Protein AF-A0A0S8JTA1-F1 (afdb_monomer)

Radius of gyration: 25.05 Å; Cα contacts (8 Å, |Δi|>4): 976; chains: 1; bounding box: 75×54×69 Å

Foldseek 3Di:
DFLEAAAEEAEAEDPFQFDAWPDDDDPDCPPPDLVVLLVVLLAATHTDGDQDKDWFAAQNDIFIDSDPLRSVLSVLQVLLVLLVVLCVLQFCLCCPVVVFLGAFQLYAYEYALVSLLSNVVVCVVPVHDSSVSVLCCCLQNNHPYAFEFHLLFLLVLDPDLLVLLLRLLLRCVLCVLSLVSNQVNCCVRRVQQASEHHYERRLLFDALSSVLSNVVSQVVVCVVVVRDHYAYEYEAALLQFPDDPSLPLQWAFEWEANDPVSPDIHTYHHADLVLQVCLLPVVDALVVLQVVSVVSRDPVCVVVQARTYHYHYYHSCSSRLHNCSSVSVSSNSSVCSVVPHRRHHPRVVVSCVVVVVGDHDPCPPPYTDGDHQFGSDAPDSNAGHCCVQQQAPHPPDPDGHGDQADWFWDQDPVGTDTDGGTSVVSNVVSVVLVVVLCQQQPDCPDPHDHLLVLLLVQQPDPDPVLSNQLLSQLLSLSSCSNSVVSVVVSVDDSVCSRLLNSNCCRSHPPPPPDHDDSVSSSSNSVSSVSNVVSVSVSHPDDPGPPDPSPPDPPDPPDDDDDDDDDDDDDDDDDDDDDDD

Nearest PDB structures (foldseek):
  4cmr-assembly1_A  TM=8.979E-01  e=5.336E-30  Pyrococcus sp. ST04
  3n98-assembly1_A  TM=4.543E-01  e=8.554E-09  Thermococcus kodakarensis
  5wu7-assembly1_A  TM=4.481E-01  e=3.306E-08  Pyrococcus horikoshii OT3
  5v56-assembly1_B  TM=1.024E-01  e=4.282E+00  Homo sapiens

pLDDT: mean 87.02, std 17.74, range [20.69, 98.69]

Solvent-accessible surface area (backbone atoms only — not comparable to full-atom values): 31904 Å² total; per-residue (Å²): 127,58,40,48,26,45,25,30,36,28,47,35,76,60,84,65,43,65,75,48,67,63,75,80,79,76,96,64,65,92,89,54,63,43,68,64,49,33,56,57,65,32,41,48,87,51,61,41,62,53,81,48,75,43,74,48,39,45,57,90,45,78,46,68,18,58,17,67,44,51,26,49,51,60,45,46,50,57,50,50,53,48,54,53,50,42,49,69,70,37,47,64,49,40,34,74,74,68,68,38,82,49,76,66,25,40,23,23,39,30,61,27,57,62,40,52,48,51,35,49,58,44,18,67,77,68,74,53,64,52,50,62,52,53,48,47,37,29,38,68,28,54,28,35,66,27,41,43,43,49,47,47,37,46,52,62,74,54,86,54,64,67,62,49,49,50,43,44,50,41,20,49,61,70,44,42,68,56,49,55,44,23,48,52,40,42,31,70,58,67,68,47,76,67,42,51,43,31,35,43,41,36,63,32,30,34,26,71,68,49,54,51,48,51,50,53,52,49,53,50,50,33,59,77,69,68,54,59,66,73,42,54,31,39,46,40,34,50,82,40,40,68,68,82,59,60,68,61,58,36,32,48,57,31,27,36,62,77,44,99,81,56,84,44,66,35,35,43,50,35,21,44,58,71,61,26,51,44,53,64,73,64,61,65,54,46,66,60,50,50,54,57,59,57,68,66,60,53,71,68,43,50,75,69,54,25,49,29,42,45,31,38,52,44,53,50,64,48,37,49,74,38,36,59,39,42,58,31,52,47,52,35,58,47,50,42,44,75,73,44,29,56,50,26,12,65,35,56,57,52,44,30,46,76,68,64,75,33,39,71,54,96,68,52,68,32,81,56,55,70,48,66,45,18,30,63,77,33,80,41,84,93,54,57,12,44,12,68,70,48,17,25,63,32,62,77,46,92,67,82,42,65,27,57,84,57,62,46,78,44,83,50,98,92,42,78,42,81,40,82,42,60,29,52,61,36,43,53,46,53,51,50,53,50,53,53,38,51,54,45,35,48,41,64,85,55,94,66,91,8,29,42,21,57,43,32,68,73,24,97,61,89,52,62,70,58,30,53,52,17,41,52,45,32,54,49,51,47,48,48,22,58,41,35,70,64,45,47,77,69,78,47,55,73,65,68,41,28,43,88,47,42,45,48,63,24,41,41,58,94,49,84,92,70,83,73,53,58,65,53,45,42,52,43,51,51,32,46,50,59,46,50,53,46,58,46,65,60,14,70,76,53,101,73,71,68,72,84,66,72,80,72,78,70,76,80,93,67,92,73,92,77,79,93,79,87,80,85,84,83,82,88,80,84,82,76,86,78,87,128

Secondary structure (DSSP, 8-state):
---EEEEEEEEE-----EEEE-PPPPS-STTS-HHHHHHHHTSPPPEEE----EEEEETTEEEEESSHHHHHHHHHHHHHHHHHHHHHHHHHHHHHTT--SSPPPSSEEEE-HHHHHHHHHHHHHHT--HHHHHHHHHHTTSSEEEEE-GGG--GGG---HHHHHHHHHHHHHHHHHHHHHHHHHHHHHH----EEEEEE-GGG-B-HHHHHHHHHHHHHHHHHTT-SSEEEEEEEEGGGBS---HHHHHHS-EEEESSTTS-SEEEEEEE-HHHHHHHHHH---HHHHHHHHHTT--HHHHHTT--EEEEEEEEGGGGGSSTTHHHHHHHHHHHHHHTT---B-HHHHHHHHHTTSS---TTPSEE--B-SSB-TT-S-TTS-SSHHHHTBS-SSSSS--B--S--EEEEETTEEEEE---THHHHHHHHHHHHHHHHHH--SSSSSS-HHHHHHHTS--S-HHHHHHHHHHHHHHHHHHHTHHHHHTTT--TTTTSHHHHHHHHHTTT-TT----HHHHHHHHHHHHHHHHHHHHTSS--TT----PPPPPPPP------------------------

Sequence (580 aa):
MNLLHPIYHAHGYHIGSRTDIERILPADLANEDCDLLIDDLSEPPRFIERLAPVTTQIGKETVRGRNSTELMVKSLRVIEQLVARITLSIHQIVQSKLGERGMVPFMSLDLDADTLHRIIEMDYELGENIYGKILDLLRSGVVAPCLTTPFQIILPLFEREEDLRLLVRIGLNFYWPIVARYHRFVSKVHNEQAFVVSFWLPEAGYSTRALEIVHEEFIRKCKEEKVSQPHLVILLDQQQSVERNGDSLMKSWNVVPLDSRGNRTVSVVFRDRTFSDWVTYSNPSVKKLLDRTIAKADSDLNAQKIDYCWAHFQDLHALCFNPKTAPNFEQEIVKLTELGYLPVSPDVFVRRKLLGRYGCGTDEPQTVQLKERTACRDWHLNNISLGRWEGLLDSNGQTKIVDENHPYFRQTRNGRREEPGPQCWKIAFNRMIRNCFETVRGEYDRPGPGMLRVLADLVPTSNKRIKHQNVERFLIAYAYVYWREHFLNFDMSESDLNLHVLAPETLLHGLRGAELTDEQIVVAAVAAQAYHLPVRRHGLSGPGQRHSRPPLAGPPRDGAAIGEFLPRGTDRVQIGLRAL

Mean predicted aligned error: 7.82 Å

Structure (mmCIF, N/CA/C/O backbone):
data_AF-A0A0S8JTA1-F1
#
_entry.id   AF-A0A0S8JTA1-F1
#
loop_
_atom_site.group_PDB
_atom_site.id
_atom_site.type_symbol
_atom_site.label_atom_id
_atom_site.label_alt_id
_atom_site.label_comp_id
_atom_site.label_asym_id
_atom_site.label_entity_id
_atom_site.label_seq_id
_atom_site.pdbx_PDB_ins_code
_atom_site.Cartn_x
_atom_site.Cartn_y
_atom_site.Cartn_z
_atom_site.occupancy
_atom_site.B_iso_or_equiv
_atom_site.auth_seq_id
_atom_site.auth_comp_id
_atom_site.auth_asym_id
_atom_site.auth_atom_id
_atom_site.pdbx_PDB_model_num
ATOM 1 N N . MET A 1 1 ? -21.644 -6.970 25.373 1.00 64.38 1 MET A N 1
ATOM 2 C CA . MET A 1 1 ? -20.407 -6.769 24.591 1.00 64.38 1 MET A CA 1
ATOM 3 C C . MET A 1 1 ? -20.517 -5.393 23.959 1.00 64.38 1 MET A C 1
ATOM 5 O O . MET A 1 1 ? -21.631 -5.044 23.585 1.00 64.38 1 MET A O 1
ATOM 9 N N . ASN A 1 2 ? -19.451 -4.589 23.949 1.00 86.69 2 ASN A N 1
ATOM 10 C CA . ASN A 1 2 ? -19.501 -3.285 23.280 1.00 86.69 2 ASN A CA 1
ATOM 11 C C . ASN A 1 2 ? -19.527 -3.517 21.767 1.00 86.69 2 ASN A C 1
ATOM 13 O O . ASN A 1 2 ? -18.775 -4.362 21.290 1.00 86.69 2 ASN A O 1
ATOM 17 N N . LEU A 1 3 ? -20.376 -2.784 21.047 1.00 95.38 3 LEU A N 1
ATOM 18 C CA . LEU A 1 3 ? -20.526 -2.911 19.590 1.00 95.38 3 LEU A CA 1
ATOM 19 C C . LEU A 1 3 ? -19.722 -1.846 18.820 1.00 95.38 3 LEU A C 1
ATOM 21 O O . LEU A 1 3 ? -19.727 -1.815 17.595 1.00 95.38 3 LEU A O 1
ATOM 25 N N . LEU A 1 4 ? -18.998 -0.981 19.544 1.00 97.44 4 LEU A N 1
ATOM 26 C CA . LEU A 1 4 ? -17.961 -0.130 18.968 1.00 97.44 4 LEU A CA 1
ATOM 27 C C . LEU A 1 4 ? -16.685 -0.947 18.742 1.00 97.44 4 LEU A C 1
ATOM 29 O O . LEU A 1 4 ? -16.088 -1.461 19.694 1.00 97.44 4 LEU A O 1
ATOM 33 N N . HIS A 1 5 ? -16.211 -0.940 17.503 1.00 97.75 5 HIS A N 1
ATOM 34 C CA . HIS A 1 5 ? -14.934 -1.499 17.086 1.00 97.75 5 HIS A CA 1
ATOM 35 C C . HIS A 1 5 ? -13.945 -0.383 16.730 1.00 97.75 5 HIS A C 1
ATOM 37 O O . HIS A 1 5 ? -14.069 0.246 15.675 1.00 97.75 5 HIS A O 1
ATOM 43 N N . PRO A 1 6 ? -12.936 -0.118 17.578 1.00 97.75 6 PRO A N 1
ATOM 44 C CA . PRO A 1 6 ? -11.806 0.715 17.192 1.00 97.75 6 PRO A CA 1
ATOM 45 C C . PRO A 1 6 ? -11.080 0.091 15.994 1.00 97.75 6 PRO A C 1
ATOM 47 O O . PRO A 1 6 ? -10.668 -1.068 16.054 1.00 97.75 6 PRO A O 1
ATOM 50 N N . ILE A 1 7 ? -10.931 0.842 14.904 1.00 98.19 7 ILE A N 1
ATOM 51 C CA . ILE A 1 7 ? -10.257 0.358 13.694 1.00 98.19 7 ILE A CA 1
ATOM 52 C C . ILE A 1 7 ? -8.884 0.994 13.591 1.00 98.19 7 ILE A C 1
ATOM 54 O O . ILE A 1 7 ? -8.766 2.217 13.596 1.00 98.19 7 ILE A O 1
ATOM 58 N N . TYR A 1 8 ? -7.852 0.170 13.439 1.00 97.75 8 TYR A N 1
ATOM 59 C CA . TYR A 1 8 ? -6.479 0.647 13.328 1.00 97.75 8 TYR A CA 1
ATOM 60 C C . TYR A 1 8 ? -5.850 0.258 11.991 1.00 97.75 8 TYR A C 1
ATOM 62 O O . TYR A 1 8 ? -5.964 -0.874 11.509 1.00 97.75 8 TYR A O 1
ATOM 70 N N . HIS A 1 9 ? -5.130 1.209 11.408 1.00 97.94 9 HIS A N 1
ATOM 71 C CA . HIS A 1 9 ? -4.273 0.985 10.253 1.00 97.94 9 HIS A CA 1
ATOM 72 C C . HIS A 1 9 ? -2.948 1.716 10.449 1.00 97.94 9 HIS A C 1
ATOM 74 O O . HIS A 1 9 ? -2.924 2.870 10.888 1.00 97.94 9 HIS A O 1
ATOM 80 N N . ALA A 1 10 ? -1.852 1.046 10.113 1.00 96.38 10 ALA A N 1
ATOM 81 C CA . ALA A 1 10 ? -0.547 1.670 10.027 1.00 96.38 10 ALA A CA 1
ATOM 82 C C . ALA A 1 10 ? -0.014 1.591 8.599 1.00 96.38 10 ALA A C 1
ATOM 84 O O . ALA A 1 10 ? 0.052 0.509 8.022 1.00 96.38 10 ALA A O 1
ATOM 85 N N . HIS A 1 11 ? 0.419 2.737 8.090 1.00 94.94 11 HIS A N 1
ATOM 86 C CA . HIS A 1 11 ? 1.077 2.862 6.803 1.00 94.94 11 HIS A CA 1
ATOM 87 C C . HIS A 1 11 ? 2.591 2.918 6.994 1.00 94.94 11 HIS A C 1
ATOM 89 O O . HIS A 1 11 ? 3.117 3.863 7.591 1.00 94.94 11 HIS A O 1
ATOM 95 N N . GLY A 1 12 ? 3.313 1.892 6.558 1.00 89.94 12 GLY A N 1
ATOM 96 C CA . GLY A 1 12 ? 4.767 1.863 6.632 1.00 89.94 12 GLY A CA 1
ATOM 97 C C . GLY A 1 12 ? 5.391 2.138 5.271 1.00 89.94 12 GLY A C 1
ATOM 98 O O . GLY A 1 12 ? 5.140 1.440 4.294 1.00 89.94 12 GLY A O 1
ATOM 99 N N . TYR A 1 13 ? 6.232 3.163 5.206 1.00 85.56 13 TYR A N 1
ATOM 100 C CA . TYR A 1 13 ? 6.964 3.480 3.991 1.00 85.56 13 TYR A CA 1
ATOM 101 C C . TYR A 1 13 ? 8.263 4.207 4.292 1.00 85.56 13 TYR A C 1
ATOM 103 O O . TYR A 1 13 ? 8.357 5.040 5.204 1.00 85.56 13 TYR A O 1
ATOM 111 N N . HIS A 1 14 ? 9.271 3.939 3.470 1.00 75.50 14 HIS A N 1
ATOM 112 C CA . HIS A 1 14 ? 10.552 4.612 3.539 1.00 75.50 14 HIS A CA 1
ATOM 113 C C . HIS A 1 14 ? 10.997 5.139 2.199 1.00 75.50 14 HIS A C 1
ATOM 115 O O . HIS A 1 14 ? 11.388 4.408 1.295 1.00 75.50 14 HIS A O 1
ATOM 121 N N . ILE A 1 15 ? 11.084 6.464 2.145 1.00 64.12 15 ILE A N 1
ATOM 122 C CA . ILE A 1 15 ? 11.918 7.127 1.159 1.00 64.12 15 ILE A CA 1
ATOM 123 C C . ILE A 1 15 ? 13.365 6.763 1.509 1.00 64.12 15 ILE A C 1
ATOM 125 O O . ILE A 1 15 ? 13.906 7.198 2.531 1.00 64.12 15 ILE A O 1
ATOM 129 N N . GLY A 1 16 ? 13.939 5.880 0.695 1.00 71.31 16 GLY A N 1
ATOM 130 C CA . GLY A 1 16 ? 15.270 5.321 0.889 1.00 71.31 16 GLY A CA 1
ATOM 131 C C . GLY A 1 16 ? 16.375 6.381 0.959 1.00 71.31 16 GLY A C 1
ATOM 132 O O . GLY A 1 16 ? 16.213 7.530 0.554 1.00 71.31 16 GLY A O 1
ATOM 133 N N . SER A 1 17 ? 17.547 5.970 1.434 1.00 86.12 17 SER A N 1
ATOM 134 C CA . SER A 1 17 ? 18.754 6.801 1.492 1.00 86.12 17 SER A CA 1
ATOM 135 C C . SER A 1 17 ? 19.615 6.641 0.236 1.00 86.12 17 SER A C 1
ATOM 137 O O . SER A 1 17 ? 20.756 7.093 0.224 1.00 86.12 17 SER A O 1
ATOM 139 N N . ARG A 1 18 ? 19.074 6.010 -0.816 1.00 86.25 18 ARG A N 1
ATOM 140 C CA . ARG A 1 18 ? 19.773 5.714 -2.071 1.00 86.25 18 ARG A CA 1
ATOM 141 C C . ARG A 1 18 ? 20.137 7.017 -2.789 1.00 86.25 18 ARG A C 1
ATOM 143 O O . ARG A 1 18 ? 19.283 7.881 -2.983 1.00 86.25 18 ARG A O 1
ATOM 150 N N . THR A 1 19 ? 21.404 7.168 -3.150 1.00 85.50 19 THR A N 1
ATOM 151 C CA . THR A 1 19 ? 21.938 8.340 -3.858 1.00 85.50 19 THR A CA 1
ATOM 152 C C . THR A 1 19 ? 22.277 8.036 -5.304 1.00 85.50 19 THR A C 1
ATOM 154 O O . THR A 1 19 ? 22.145 8.933 -6.130 1.00 85.50 19 THR A O 1
ATOM 157 N N . ASP A 1 20 ? 22.681 6.800 -5.597 1.00 84.50 20 ASP A N 1
ATOM 158 C CA . ASP A 1 20 ? 23.039 6.367 -6.946 1.00 84.50 20 ASP A CA 1
ATOM 159 C C . ASP A 1 20 ? 22.875 4.848 -7.114 1.00 84.50 20 ASP A C 1
ATOM 161 O O . ASP A 1 20 ? 22.609 4.142 -6.136 1.00 84.50 20 ASP A O 1
ATOM 165 N N . ILE A 1 21 ? 23.017 4.358 -8.343 1.00 86.00 21 ILE A N 1
ATOM 166 C CA . ILE A 1 21 ? 23.047 2.932 -8.690 1.00 86.00 21 ILE A CA 1
ATOM 167 C C . ILE A 1 21 ? 24.511 2.493 -8.763 1.00 86.00 21 ILE A C 1
ATOM 169 O O . ILE A 1 21 ? 25.337 3.193 -9.336 1.00 86.00 21 ILE A O 1
ATOM 173 N N . GLU A 1 22 ? 24.839 1.358 -8.153 1.00 85.94 22 GLU A N 1
ATOM 174 C CA . GLU A 1 22 ? 26.216 0.844 -8.117 1.00 85.94 22 GLU A CA 1
ATOM 175 C C . GLU A 1 22 ? 26.607 0.136 -9.423 1.00 85.94 22 GLU A C 1
ATOM 177 O O . GLU A 1 22 ? 27.765 0.177 -9.832 1.00 85.94 22 GLU A O 1
ATOM 182 N N . ARG A 1 23 ? 25.634 -0.488 -10.098 1.00 86.25 23 ARG A N 1
ATOM 183 C CA . ARG A 1 23 ? 25.842 -1.194 -11.366 1.00 86.25 23 ARG A CA 1
ATOM 184 C C . ARG A 1 23 ? 26.242 -0.215 -12.474 1.00 86.25 23 ARG A C 1
ATOM 186 O O . ARG A 1 23 ? 25.486 0.701 -12.797 1.00 86.25 23 ARG A O 1
ATOM 193 N N . ILE A 1 24 ? 27.399 -0.457 -13.086 1.00 82.38 24 ILE A N 1
ATOM 194 C CA . ILE A 1 24 ? 27.885 0.262 -14.267 1.00 82.38 24 ILE A CA 1
ATOM 195 C C . ILE A 1 24 ? 27.610 -0.614 -15.485 1.00 82.38 24 ILE A C 1
ATOM 197 O O . ILE A 1 24 ? 28.113 -1.729 -15.565 1.00 82.38 24 ILE A O 1
ATOM 201 N N . LEU A 1 25 ? 26.810 -0.106 -16.421 1.00 85.56 25 LEU A N 1
ATOM 202 C CA . LEU A 1 25 ? 26.538 -0.791 -17.683 1.00 85.56 25 LEU A CA 1
ATOM 203 C C . LEU A 1 25 ? 27.588 -0.412 -18.739 1.00 85.56 25 LEU A C 1
ATOM 205 O O . LEU A 1 25 ? 28.016 0.750 -18.771 1.00 85.56 25 LEU A O 1
ATOM 209 N N . PRO A 1 26 ? 27.989 -1.354 -19.610 1.00 85.56 26 PRO A N 1
ATOM 210 C CA . PRO A 1 26 ? 28.882 -1.055 -20.718 1.00 85.56 26 PRO A CA 1
ATOM 211 C C . PRO A 1 26 ? 28.187 -0.140 -21.735 1.00 85.56 26 PRO A C 1
ATOM 213 O O . PRO A 1 26 ? 26.960 -0.105 -21.845 1.00 85.56 26 PRO A O 1
ATOM 216 N N . ALA A 1 27 ? 28.978 0.635 -22.478 1.00 84.06 27 ALA A N 1
ATOM 217 C CA . ALA A 1 27 ? 28.448 1.537 -23.503 1.00 84.06 27 ALA A CA 1
ATOM 218 C C . ALA A 1 27 ? 27.996 0.796 -24.778 1.00 84.06 27 ALA A C 1
ATOM 220 O O . ALA A 1 27 ? 27.204 1.342 -25.544 1.00 84.06 27 ALA A O 1
ATOM 221 N N . ASP A 1 28 ? 28.518 -0.412 -25.002 1.00 86.94 28 ASP A N 1
ATOM 222 C CA . ASP A 1 28 ? 28.247 -1.299 -26.136 1.00 86.94 28 ASP A CA 1
ATOM 223 C C . ASP A 1 28 ? 28.446 -2.760 -25.691 1.00 86.94 28 ASP A C 1
ATOM 225 O O . ASP A 1 28 ? 29.222 -3.011 -24.773 1.00 86.94 28 ASP A O 1
ATOM 229 N N . LEU A 1 29 ? 27.757 -3.706 -26.332 1.00 90.94 29 LEU A N 1
ATOM 230 C CA . LEU A 1 29 ? 27.788 -5.137 -26.013 1.00 90.94 29 LEU A CA 1
ATOM 231 C C . LEU A 1 29 ? 28.770 -5.939 -26.884 1.00 90.94 29 LEU A C 1
ATOM 233 O O . LEU A 1 29 ? 29.029 -7.100 -26.591 1.00 90.94 29 LEU A O 1
ATOM 237 N N . ALA A 1 30 ? 29.361 -5.341 -27.927 1.00 87.56 30 ALA A N 1
ATOM 238 C CA . ALA A 1 30 ? 30.171 -6.052 -28.925 1.00 87.56 30 ALA A CA 1
ATOM 239 C C . ALA A 1 30 ? 31.372 -6.861 -28.381 1.00 87.56 30 ALA A C 1
ATOM 241 O O . ALA A 1 30 ? 31.827 -7.783 -29.055 1.00 87.56 30 ALA A O 1
ATOM 242 N N . ASN A 1 31 ? 31.901 -6.526 -27.198 1.00 85.88 31 ASN A N 1
ATOM 243 C CA . ASN A 1 31 ? 33.002 -7.257 -26.548 1.00 85.88 31 ASN A CA 1
ATOM 244 C C . ASN A 1 31 ? 32.649 -7.724 -25.127 1.00 85.88 31 ASN A C 1
ATOM 246 O O . ASN A 1 31 ? 33.549 -8.022 -24.342 1.00 85.88 31 ASN A O 1
ATOM 250 N N . GLU A 1 32 ? 31.364 -7.737 -24.785 1.00 91.06 32 GLU A N 1
ATOM 251 C CA . GLU A 1 32 ? 30.894 -8.055 -23.441 1.00 91.06 32 GLU A CA 1
ATOM 252 C C . GLU A 1 32 ? 30.429 -9.509 -23.357 1.00 91.06 32 GLU A C 1
ATOM 254 O O . GLU A 1 32 ? 29.873 -10.066 -24.305 1.00 91.06 32 GLU A O 1
ATOM 259 N N . ASP A 1 33 ? 30.641 -10.122 -22.196 1.00 92.88 33 ASP A N 1
ATOM 260 C CA . ASP A 1 33 ? 30.095 -11.440 -21.891 1.00 92.88 33 ASP A CA 1
ATOM 261 C C . ASP A 1 33 ? 28.614 -11.285 -21.521 1.00 92.88 33 ASP A C 1
ATOM 263 O O . ASP A 1 33 ? 28.264 -10.865 -20.413 1.00 92.88 33 ASP A O 1
ATOM 267 N N . CYS A 1 34 ? 27.740 -11.548 -22.496 1.00 94.31 34 CYS A N 1
ATOM 268 C CA . CYS A 1 34 ? 26.303 -11.367 -22.326 1.00 94.31 34 CYS A CA 1
ATOM 269 C C . CYS A 1 34 ? 25.730 -12.298 -21.255 1.00 94.31 34 CYS A C 1
ATOM 271 O O . CYS A 1 34 ? 24.852 -11.856 -20.522 1.00 94.31 34 CYS A O 1
ATOM 273 N N . ASP A 1 35 ? 26.252 -13.515 -21.095 1.00 94.00 35 ASP A N 1
ATOM 274 C CA . ASP A 1 35 ? 25.768 -14.452 -20.075 1.00 94.00 35 ASP A CA 1
ATOM 275 C C . ASP A 1 35 ? 26.053 -13.903 -18.670 1.00 94.00 35 ASP A C 1
ATOM 277 O O . ASP A 1 35 ? 25.157 -13.833 -17.827 1.00 94.00 35 ASP A O 1
ATOM 281 N N . LEU A 1 36 ? 27.266 -13.382 -18.438 1.00 92.69 36 LEU A N 1
ATOM 282 C CA . LEU A 1 36 ? 27.606 -12.728 -17.167 1.00 92.69 36 LEU A CA 1
ATOM 283 C C . LEU A 1 36 ? 26.750 -11.482 -16.897 1.00 92.69 36 LEU A C 1
ATOM 285 O O . LEU A 1 36 ? 26.369 -11.223 -15.752 1.00 92.69 36 LEU A O 1
ATOM 289 N N . LEU A 1 37 ? 26.442 -10.700 -17.935 1.00 93.75 37 LEU A N 1
ATOM 290 C CA . LEU A 1 37 ? 25.554 -9.544 -17.804 1.00 93.75 37 LEU A CA 1
ATOM 291 C C . LEU A 1 37 ? 24.115 -9.963 -17.494 1.00 93.75 37 LEU A C 1
ATOM 293 O O . LEU A 1 37 ? 23.456 -9.286 -16.708 1.00 93.75 37 LEU A O 1
ATOM 297 N N . ILE A 1 38 ? 23.620 -11.048 -18.090 1.00 95.44 38 ILE A N 1
ATOM 298 C CA . ILE A 1 38 ? 22.281 -11.588 -17.828 1.00 95.44 38 ILE A CA 1
ATOM 299 C C . ILE A 1 38 ? 22.182 -12.087 -16.388 1.00 95.44 38 ILE A C 1
ATOM 301 O O . ILE A 1 38 ? 21.184 -11.796 -15.723 1.00 95.44 38 ILE A O 1
ATOM 305 N N . ASP A 1 39 ? 23.207 -12.769 -15.884 1.00 93.50 39 ASP A N 1
ATOM 306 C CA . ASP A 1 39 ? 23.261 -13.209 -14.490 1.00 93.50 39 ASP A CA 1
ATOM 307 C C . ASP A 1 39 ? 23.239 -12.014 -13.525 1.00 93.50 39 ASP A C 1
ATOM 309 O O . ASP A 1 39 ? 22.410 -11.980 -12.614 1.00 93.50 39 ASP A O 1
ATOM 313 N N . ASP A 1 40 ? 24.051 -10.972 -13.757 1.00 92.50 40 ASP A N 1
ATOM 314 C CA . ASP A 1 40 ? 23.991 -9.752 -12.935 1.00 92.50 40 ASP A CA 1
ATOM 315 C C . ASP A 1 40 ? 22.631 -9.044 -13.071 1.00 92.50 40 ASP A C 1
ATOM 317 O O . ASP A 1 40 ? 22.028 -8.627 -12.084 1.00 92.50 40 ASP A O 1
ATOM 321 N N . LEU A 1 41 ? 22.075 -8.929 -14.279 1.00 94.12 41 LEU A N 1
ATOM 322 C CA . LEU A 1 41 ? 20.771 -8.297 -14.506 1.00 94.12 41 LEU A CA 1
ATOM 323 C C . LEU A 1 41 ? 19.593 -9.104 -13.939 1.00 94.12 41 LEU A C 1
ATOM 325 O O . LEU A 1 41 ? 18.533 -8.519 -13.712 1.00 94.12 41 LEU A O 1
ATOM 329 N N . SER A 1 42 ? 19.784 -10.398 -13.669 1.00 95.00 42 SER A N 1
ATOM 330 C CA . SER A 1 42 ? 18.824 -11.269 -12.979 1.00 95.00 42 SER A CA 1
ATOM 331 C C . SER A 1 42 ? 18.816 -11.063 -11.458 1.00 95.00 42 SER A C 1
ATOM 333 O O . SER A 1 42 ? 17.962 -11.625 -10.763 1.00 95.00 42 SER A O 1
ATOM 335 N N . GLU A 1 43 ? 19.724 -10.228 -10.946 1.00 91.88 43 GLU A N 1
ATOM 336 C CA . GLU A 1 43 ? 19.763 -9.766 -9.563 1.00 91.88 43 GLU A CA 1
ATOM 337 C C . GLU A 1 43 ? 19.179 -8.346 -9.410 1.00 91.88 43 GLU A C 1
ATOM 339 O O . GLU A 1 43 ? 19.333 -7.493 -10.305 1.00 91.88 43 GLU A O 1
ATOM 344 N N . PRO A 1 44 ? 18.545 -8.037 -8.257 1.00 90.44 44 PRO A N 1
ATOM 345 C CA . PRO A 1 44 ? 18.044 -6.700 -7.958 1.00 90.44 44 PRO A CA 1
ATOM 346 C C . PRO A 1 44 ? 19.119 -5.612 -8.133 1.00 90.44 44 PRO A C 1
ATOM 348 O O . PRO A 1 44 ? 20.295 -5.837 -7.829 1.00 90.44 44 PRO A O 1
ATOM 351 N N . PRO A 1 45 ? 18.749 -4.393 -8.576 1.00 87.56 45 PRO A N 1
ATOM 352 C CA . PRO A 1 45 ? 19.716 -3.313 -8.695 1.00 87.56 45 PRO A CA 1
ATOM 353 C C . PRO A 1 45 ? 20.351 -2.979 -7.340 1.00 87.56 45 PRO A C 1
ATOM 355 O O . PRO A 1 45 ? 19.652 -2.765 -6.349 1.00 87.56 45 PRO A O 1
ATOM 358 N N . ARG A 1 46 ? 21.678 -2.840 -7.321 1.00 86.56 46 ARG A N 1
ATOM 359 C CA . ARG A 1 46 ? 22.431 -2.378 -6.149 1.00 86.56 46 ARG A CA 1
ATOM 360 C C . ARG A 1 46 ? 22.549 -0.863 -6.138 1.00 86.56 46 ARG A C 1
ATOM 362 O O . ARG A 1 46 ? 22.609 -0.219 -7.188 1.00 86.56 46 ARG A O 1
ATOM 369 N N . PHE A 1 47 ? 22.568 -0.276 -4.947 1.00 87.50 47 PHE A N 1
ATOM 370 C CA . PHE A 1 47 ? 22.523 1.172 -4.787 1.00 87.50 47 PHE A CA 1
ATOM 371 C C . PHE A 1 47 ? 23.531 1.661 -3.762 1.00 87.50 47 PHE A C 1
ATOM 373 O O . PHE A 1 47 ? 23.655 1.104 -2.675 1.00 87.50 47 PHE A O 1
ATOM 380 N N . ILE A 1 48 ? 24.137 2.800 -4.074 1.00 89.12 48 ILE A N 1
ATOM 381 C CA . ILE A 1 48 ? 24.938 3.564 -3.126 1.00 89.12 48 ILE A CA 1
ATOM 382 C C . ILE A 1 48 ? 23.983 4.315 -2.201 1.00 89.12 48 ILE A C 1
ATOM 384 O O . ILE A 1 48 ? 23.044 4.971 -2.663 1.00 89.12 48 ILE A O 1
ATOM 388 N N . GLU A 1 49 ? 24.225 4.252 -0.893 1.00 89.12 49 GLU A N 1
ATOM 389 C CA . GLU A 1 49 ? 23.429 4.967 0.101 1.00 89.12 49 GLU A CA 1
ATOM 390 C C . GLU A 1 49 ? 24.173 6.150 0.725 1.00 89.12 49 GLU A C 1
ATOM 392 O O . GLU A 1 49 ? 25.377 6.133 0.979 1.00 89.12 49 GLU A O 1
ATOM 397 N N . ARG A 1 50 ? 23.411 7.194 1.053 1.00 89.56 50 ARG A N 1
ATOM 398 C CA . ARG A 1 50 ? 23.876 8.328 1.843 1.00 89.56 50 ARG A CA 1
ATOM 399 C C . ARG A 1 50 ? 24.339 7.841 3.211 1.00 89.56 50 ARG A C 1
ATOM 401 O O . ARG A 1 50 ? 23.584 7.180 3.917 1.00 89.56 50 ARG A O 1
ATOM 408 N N . LEU A 1 51 ? 25.502 8.313 3.646 1.00 91.00 51 LEU A N 1
ATOM 409 C CA . LEU A 1 51 ? 25.928 8.242 5.041 1.00 91.00 51 LEU A CA 1
ATOM 410 C C . LEU A 1 51 ? 25.502 9.525 5.762 1.00 91.00 51 LEU A C 1
ATOM 412 O O . LEU A 1 51 ? 25.979 10.621 5.471 1.00 91.00 51 LEU A O 1
ATOM 416 N N . ALA A 1 52 ? 24.545 9.394 6.675 1.00 89.69 52 ALA A N 1
ATOM 417 C CA . ALA A 1 52 ? 24.019 10.478 7.496 1.00 89.69 52 ALA A CA 1
ATOM 418 C C . ALA A 1 52 ? 23.546 9.914 8.848 1.00 89.69 52 ALA A C 1
ATOM 420 O O . ALA A 1 52 ? 22.342 9.697 9.016 1.00 89.69 52 ALA A O 1
ATOM 421 N N . PRO A 1 53 ? 24.470 9.654 9.796 1.00 91.62 53 PRO A N 1
ATOM 422 C CA . PRO A 1 53 ? 24.153 8.963 11.039 1.00 91.62 53 PRO A CA 1
ATOM 423 C C . PRO A 1 53 ? 23.011 9.626 11.806 1.00 91.62 53 PRO A C 1
ATOM 425 O O . PRO A 1 53 ? 22.990 10.842 12.008 1.00 91.62 53 PRO A O 1
ATOM 428 N N . VAL A 1 54 ? 22.056 8.812 12.241 1.00 91.31 54 VAL A N 1
ATOM 429 C CA . VAL A 1 54 ? 20.856 9.259 12.954 1.00 91.31 54 VAL A CA 1
ATOM 430 C C . VAL A 1 54 ? 20.517 8.291 14.077 1.00 91.31 54 VAL A C 1
ATOM 432 O O . VAL A 1 54 ? 20.871 7.111 14.046 1.00 91.31 54 VAL A O 1
ATOM 435 N N . THR A 1 55 ? 19.819 8.804 15.087 1.00 93.19 55 THR A N 1
ATOM 436 C CA . THR A 1 55 ? 19.379 8.025 16.245 1.00 93.19 55 THR A CA 1
ATOM 437 C C . THR A 1 55 ? 17.942 8.385 16.601 1.00 93.19 55 THR A C 1
ATOM 439 O O . THR A 1 55 ? 17.491 9.502 16.328 1.00 93.19 55 THR A O 1
ATOM 442 N N . THR A 1 56 ? 17.227 7.433 17.191 1.00 92.44 56 THR A N 1
ATOM 443 C CA . THR A 1 56 ? 15.940 7.662 17.853 1.00 92.44 56 THR A CA 1
ATOM 444 C C . THR A 1 56 ? 15.843 6.784 19.096 1.00 92.44 56 THR A C 1
ATOM 446 O O . THR A 1 56 ? 16.642 5.863 19.285 1.00 92.44 56 THR A O 1
ATOM 449 N N . GLN A 1 57 ? 14.869 7.070 19.952 1.00 93.38 57 GLN A N 1
ATOM 450 C CA . GLN A 1 57 ? 14.595 6.291 21.148 1.00 93.38 57 GLN A CA 1
ATOM 451 C C . GLN A 1 57 ? 13.143 5.808 21.125 1.00 93.38 57 GLN A C 1
ATOM 453 O O . GLN A 1 57 ? 12.219 6.610 20.989 1.00 93.38 57 GLN A O 1
ATOM 458 N N . ILE A 1 58 ? 12.957 4.496 21.279 1.00 93.06 58 ILE A N 1
ATOM 459 C CA . ILE A 1 58 ? 11.660 3.815 21.275 1.00 93.06 58 ILE A CA 1
ATOM 460 C C . ILE A 1 58 ? 11.525 3.082 22.607 1.00 93.06 58 ILE A C 1
ATOM 462 O O . ILE A 1 58 ? 12.252 2.130 22.887 1.00 93.06 58 ILE A O 1
ATOM 466 N N . GLY A 1 59 ? 10.630 3.548 23.478 1.00 91.00 59 GLY A N 1
ATOM 467 C CA . GLY A 1 59 ? 10.581 3.067 24.855 1.00 91.00 59 GLY A CA 1
ATOM 468 C C . GLY A 1 59 ? 11.927 3.265 25.553 1.00 91.00 59 GLY A C 1
ATOM 469 O O . GLY A 1 59 ? 12.403 4.388 25.730 1.00 91.00 59 GLY A O 1
ATOM 470 N N . LYS A 1 60 ? 12.542 2.152 25.954 1.00 90.62 60 LYS A N 1
ATOM 471 C CA . LYS A 1 60 ? 13.867 2.127 26.590 1.00 90.62 60 LYS A CA 1
ATOM 472 C C . LYS A 1 60 ? 15.004 1.874 25.595 1.00 90.62 60 LYS A C 1
ATOM 474 O O . LYS A 1 60 ? 16.165 2.020 25.966 1.00 90.62 60 LYS A O 1
ATOM 479 N N . GLU A 1 61 ? 14.693 1.514 24.355 1.00 92.75 61 GLU A N 1
ATOM 480 C CA . GLU A 1 61 ? 15.684 1.144 23.351 1.00 92.75 61 GLU A CA 1
ATOM 481 C C . GLU A 1 61 ? 16.167 2.368 22.578 1.00 92.75 61 GLU A C 1
ATOM 483 O O . GLU A 1 61 ? 15.377 3.177 22.090 1.00 92.75 61 GLU A O 1
ATOM 488 N N . THR A 1 62 ? 17.487 2.502 22.455 1.00 94.75 62 THR A N 1
ATOM 489 C CA . THR A 1 62 ? 18.104 3.480 21.555 1.00 94.75 62 THR A CA 1
ATOM 490 C C . THR A 1 62 ? 18.435 2.786 20.246 1.00 94.75 62 THR A C 1
ATOM 492 O O . THR A 1 62 ? 19.259 1.873 20.219 1.00 94.75 62 THR A O 1
ATOM 495 N N . VAL A 1 63 ? 17.835 3.250 19.156 1.00 94.00 63 VAL A N 1
ATOM 496 C CA . VAL A 1 63 ? 18.061 2.721 17.811 1.00 94.00 63 VAL A CA 1
ATOM 497 C C . VAL A 1 63 ? 18.987 3.686 17.073 1.00 94.00 63 VAL A C 1
ATOM 499 O O . VAL A 1 63 ? 18.822 4.907 17.144 1.00 94.00 63 VAL A O 1
ATOM 502 N N . ARG A 1 64 ? 19.995 3.148 16.383 1.00 94.19 64 ARG A N 1
ATOM 503 C CA . ARG A 1 64 ? 20.989 3.918 15.622 1.00 94.19 64 ARG A CA 1
ATOM 504 C C . ARG A 1 64 ? 21.107 3.345 14.215 1.00 94.19 64 ARG A C 1
ATOM 506 O O . ARG A 1 64 ? 21.103 2.125 14.062 1.00 94.19 64 ARG A O 1
ATOM 513 N N . GLY A 1 65 ? 21.261 4.215 13.222 1.00 92.31 65 GLY A N 1
ATOM 514 C CA . GLY A 1 65 ? 21.525 3.828 11.835 1.00 92.31 65 GLY A CA 1
ATOM 515 C C . GLY A 1 65 ? 22.564 4.739 11.188 1.00 92.31 65 GLY A C 1
ATOM 516 O O . GLY A 1 65 ? 22.686 5.910 11.568 1.00 92.31 65 GLY A O 1
ATOM 517 N N . ARG A 1 66 ? 23.303 4.222 10.196 1.00 92.62 66 ARG A N 1
ATOM 518 C CA . ARG A 1 66 ? 24.224 5.020 9.364 1.00 92.62 66 ARG A CA 1
ATOM 519 C C . ARG A 1 66 ? 23.471 6.061 8.539 1.00 92.62 66 ARG A C 1
ATOM 521 O O . ARG A 1 66 ? 24.062 7.061 8.141 1.00 92.62 66 ARG A O 1
ATOM 528 N N . ASN A 1 67 ? 22.179 5.842 8.306 1.00 91.19 67 ASN A N 1
ATOM 529 C CA . ASN A 1 67 ? 21.250 6.764 7.664 1.00 91.19 67 ASN A CA 1
ATOM 530 C C . ASN A 1 67 ? 19.810 6.542 8.157 1.00 91.19 67 ASN A C 1
ATOM 532 O O . ASN A 1 67 ? 19.561 5.720 9.045 1.00 91.19 67 ASN A O 1
ATOM 536 N N . SER A 1 68 ? 18.855 7.308 7.618 1.00 88.44 68 SER A N 1
ATOM 537 C CA . SER A 1 68 ? 17.447 7.171 8.000 1.00 88.44 68 SER A CA 1
ATOM 538 C C . SER A 1 68 ? 16.859 5.827 7.604 1.00 88.44 68 SER A C 1
ATOM 540 O O . SER A 1 68 ? 16.076 5.294 8.371 1.00 88.44 68 SER A O 1
ATOM 542 N N . THR A 1 69 ? 17.233 5.260 6.460 1.00 88.81 69 THR A N 1
ATOM 543 C CA . THR A 1 69 ? 16.700 3.961 6.023 1.00 88.81 69 THR A CA 1
ATOM 544 C C . THR A 1 69 ? 17.075 2.870 7.013 1.00 88.81 69 THR A C 1
ATOM 546 O O . THR A 1 69 ? 16.192 2.199 7.540 1.00 88.81 69 THR A O 1
ATOM 549 N N . GLU A 1 70 ? 18.355 2.796 7.377 1.00 89.88 70 GLU A N 1
ATOM 550 C CA . GLU A 1 70 ? 18.844 1.814 8.340 1.00 89.88 70 GLU A CA 1
ATOM 551 C C . GLU A 1 70 ? 18.223 1.994 9.729 1.00 89.88 70 GLU A C 1
ATOM 553 O O . GLU A 1 70 ? 17.805 1.025 10.363 1.00 89.88 70 GLU A O 1
ATOM 558 N N . LEU A 1 71 ? 18.122 3.242 10.203 1.00 91.38 71 LEU A N 1
ATOM 559 C CA . LEU A 1 71 ? 17.471 3.546 11.477 1.00 91.38 71 LEU A CA 1
ATOM 560 C C . LEU A 1 71 ? 16.040 3.015 11.500 1.00 91.38 71 LEU A C 1
ATOM 562 O O . LEU A 1 71 ? 15.601 2.451 12.503 1.00 91.38 71 LEU A O 1
ATOM 566 N N . MET A 1 72 ? 15.304 3.236 10.416 1.00 89.44 72 MET A N 1
ATOM 567 C CA . MET A 1 72 ? 13.897 2.910 10.392 1.00 89.44 72 MET A CA 1
ATOM 568 C C . MET A 1 72 ? 13.636 1.412 10.220 1.00 89.44 72 MET A C 1
ATOM 570 O O . MET A 1 72 ? 12.789 0.892 10.942 1.00 89.44 72 MET A O 1
ATOM 574 N N . VAL A 1 73 ? 14.408 0.695 9.397 1.00 89.31 73 VAL A N 1
ATOM 575 C CA . VAL A 1 73 ? 14.342 -0.778 9.342 1.00 89.31 73 VAL A CA 1
ATOM 576 C C . VAL A 1 73 ? 14.667 -1.378 10.711 1.00 89.31 73 VAL A C 1
ATOM 578 O O . VAL A 1 73 ? 13.891 -2.172 11.233 1.00 89.31 73 VAL A O 1
ATOM 581 N N . LYS A 1 74 ? 15.724 -0.909 11.387 1.00 90.56 74 LYS A N 1
ATOM 582 C CA . LYS A 1 74 ? 16.010 -1.331 12.772 1.00 90.56 74 LYS A CA 1
ATOM 583 C C . LYS A 1 74 ? 14.892 -0.978 13.756 1.00 90.56 74 LYS A C 1
ATOM 585 O O . LYS A 1 74 ? 14.687 -1.685 14.739 1.00 90.56 74 LYS A O 1
ATOM 590 N N . SER A 1 75 ? 14.155 0.104 13.510 1.00 92.25 75 SER A N 1
ATOM 591 C CA . SER A 1 75 ? 12.989 0.469 14.323 1.00 92.25 75 SER A CA 1
ATOM 592 C C . SER A 1 75 ? 11.815 -0.489 14.100 1.00 92.25 75 SER A C 1
ATOM 594 O O . SER A 1 75 ? 11.073 -0.760 15.044 1.00 92.25 75 SER A O 1
ATOM 596 N N . LEU A 1 76 ? 11.674 -1.061 12.896 1.00 91.88 76 LEU A N 1
ATOM 597 C CA . LEU A 1 76 ? 10.657 -2.076 12.606 1.00 91.88 76 LEU A CA 1
ATOM 598 C C . LEU A 1 76 ? 10.835 -3.326 13.465 1.00 91.88 76 LEU A C 1
ATOM 600 O O . LEU A 1 76 ? 9.834 -3.878 13.901 1.00 91.88 76 LEU A O 1
ATOM 604 N N . ARG A 1 77 ? 12.070 -3.712 13.806 1.00 90.69 77 ARG A N 1
ATOM 605 C CA . ARG A 1 77 ? 12.334 -4.795 14.770 1.00 90.69 77 ARG A CA 1
ATOM 606 C C . ARG A 1 77 ? 11.674 -4.538 16.127 1.00 90.69 77 ARG A C 1
ATOM 608 O O . ARG A 1 77 ? 11.081 -5.434 16.713 1.00 90.69 77 ARG A O 1
ATOM 615 N N . VAL A 1 78 ? 11.765 -3.306 16.629 1.00 92.00 78 VAL A N 1
ATOM 616 C CA . VAL A 1 78 ? 11.161 -2.922 17.917 1.00 92.00 78 VAL A CA 1
ATOM 617 C C . VAL A 1 78 ? 9.633 -2.906 17.815 1.00 92.00 78 VAL A C 1
ATOM 619 O O . VAL A 1 78 ? 8.939 -3.319 18.745 1.00 92.00 78 VAL A O 1
ATOM 622 N N . ILE A 1 79 ? 9.101 -2.448 16.678 1.00 92.50 79 ILE A N 1
ATOM 623 C CA . ILE A 1 79 ? 7.658 -2.407 16.415 1.00 92.50 79 ILE A CA 1
ATOM 624 C C . ILE A 1 79 ? 7.075 -3.820 16.260 1.00 92.50 79 ILE A C 1
ATOM 626 O O . ILE A 1 79 ? 6.025 -4.103 16.827 1.00 92.50 79 ILE A O 1
ATOM 630 N N . GLU A 1 80 ? 7.761 -4.715 15.552 1.00 93.06 80 GLU A N 1
ATOM 631 C CA . GLU A 1 80 ? 7.395 -6.129 15.411 1.00 93.06 80 GLU A CA 1
ATOM 632 C C . GLU A 1 80 ? 7.268 -6.792 16.788 1.00 93.06 80 GLU A C 1
ATOM 634 O O . GLU A 1 80 ? 6.207 -7.317 17.129 1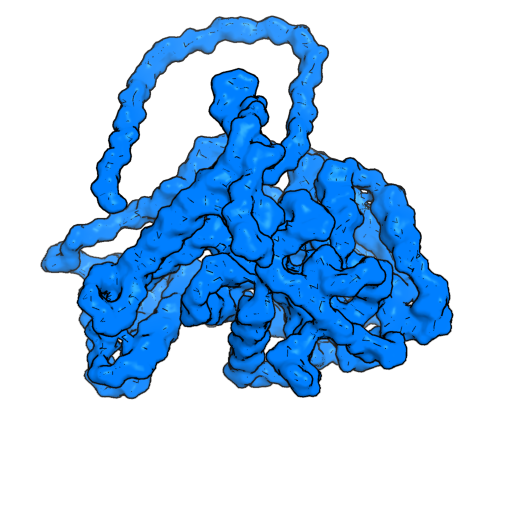.00 93.06 80 GLU A O 1
ATOM 639 N N . GLN A 1 81 ? 8.287 -6.648 17.639 1.00 93.06 81 GLN A N 1
ATOM 640 C CA . GLN A 1 81 ? 8.253 -7.169 19.007 1.00 93.06 81 GLN A CA 1
ATOM 641 C C . GLN A 1 81 ? 7.109 -6.579 19.836 1.00 93.06 81 GLN A C 1
ATOM 643 O O . GLN A 1 81 ? 6.512 -7.271 20.661 1.00 93.06 81 GLN A O 1
ATOM 648 N N . LEU A 1 82 ? 6.800 -5.295 19.646 1.00 94.75 82 LEU A N 1
ATOM 649 C CA . LEU A 1 82 ? 5.678 -4.644 20.310 1.00 94.75 82 LEU A CA 1
ATOM 650 C C . LEU A 1 82 ? 4.339 -5.261 19.892 1.00 94.75 82 LEU A C 1
ATOM 652 O O . LEU A 1 82 ? 3.525 -5.581 20.756 1.00 94.75 82 LEU A O 1
ATOM 656 N N . VAL A 1 83 ? 4.128 -5.485 18.596 1.00 94.75 83 VAL A N 1
ATOM 657 C CA . VAL A 1 83 ? 2.920 -6.142 18.071 1.00 94.75 83 VAL A CA 1
ATOM 658 C C . VAL A 1 83 ? 2.799 -7.574 18.605 1.00 94.75 83 VAL A C 1
ATOM 660 O O . VAL A 1 83 ? 1.718 -7.990 19.035 1.00 94.75 83 VAL A O 1
ATOM 663 N N . ALA A 1 84 ? 3.908 -8.315 18.670 1.00 92.81 84 ALA A N 1
ATOM 664 C CA . ALA A 1 84 ? 3.935 -9.646 19.269 1.00 92.81 84 ALA A CA 1
ATOM 665 C C . ALA A 1 84 ? 3.544 -9.622 20.764 1.00 92.81 84 ALA A C 1
ATOM 667 O O . ALA A 1 84 ? 2.733 -10.437 21.206 1.00 92.81 84 ALA A O 1
ATOM 668 N N . ARG A 1 85 ? 4.042 -8.654 21.550 1.00 94.69 85 ARG A N 1
ATOM 669 C CA . ARG A 1 85 ? 3.667 -8.499 22.971 1.00 94.69 85 ARG A CA 1
ATOM 670 C C . ARG A 1 85 ? 2.195 -8.147 23.174 1.00 94.69 85 ARG A C 1
ATOM 672 O O . ARG A 1 85 ? 1.566 -8.716 24.070 1.00 94.69 85 ARG A O 1
ATOM 679 N N . ILE A 1 86 ? 1.638 -7.256 22.347 1.00 95.75 86 ILE A N 1
ATOM 680 C CA . ILE A 1 86 ? 0.198 -6.943 22.365 1.00 95.75 86 ILE A CA 1
ATOM 681 C C . ILE A 1 86 ? -0.600 -8.234 22.193 1.00 95.75 86 ILE A C 1
ATOM 683 O O . ILE A 1 86 ? -1.469 -8.537 23.006 1.00 95.75 86 ILE A O 1
ATOM 687 N N . THR A 1 87 ? -0.249 -9.022 21.178 1.00 92.56 87 THR A N 1
ATOM 688 C CA . THR A 1 87 ? -0.910 -10.291 20.841 1.00 92.56 87 THR A CA 1
ATOM 689 C C . THR A 1 87 ? -0.934 -11.245 22.024 1.00 92.56 87 THR A C 1
ATOM 691 O O . THR A 1 87 ? -2.001 -11.721 22.404 1.00 92.56 87 THR A O 1
ATOM 694 N N . LEU A 1 88 ? 0.224 -11.479 22.650 1.00 92.94 88 LEU A N 1
ATOM 695 C CA . LEU A 1 88 ? 0.332 -12.342 23.827 1.00 92.94 88 LEU A CA 1
ATOM 696 C C . LEU A 1 88 ? -0.534 -11.843 24.991 1.00 92.94 88 LEU A C 1
ATOM 698 O O . LEU A 1 88 ? -1.141 -12.649 25.693 1.00 92.94 88 LEU A O 1
ATOM 702 N N . SER A 1 89 ? -0.616 -10.524 25.169 1.00 95.00 89 SER A N 1
ATOM 703 C CA . SER A 1 89 ? -1.369 -9.898 26.259 1.00 95.00 89 SER A CA 1
ATOM 704 C C . SER A 1 89 ? -2.882 -10.018 26.069 1.00 95.00 89 SER A C 1
ATOM 706 O O . SER A 1 89 ? -3.607 -10.250 27.034 1.00 95.00 89 SER A O 1
ATOM 708 N N . ILE A 1 90 ? -3.375 -9.880 24.834 1.00 95.00 90 ILE A N 1
ATOM 709 C CA . ILE A 1 90 ? -4.820 -9.838 24.569 1.00 95.00 90 ILE A CA 1
ATOM 710 C C . ILE A 1 90 ? -5.422 -11.195 24.186 1.00 95.00 90 ILE A C 1
ATOM 712 O O . ILE A 1 90 ? -6.637 -11.356 24.285 1.00 95.00 90 ILE A O 1
ATOM 716 N N . HIS A 1 91 ? -4.609 -12.183 23.788 1.00 92.94 91 HIS A N 1
ATOM 717 C CA . HIS A 1 91 ? -5.079 -13.460 23.229 1.00 92.94 91 HIS A CA 1
ATOM 718 C C . HIS A 1 91 ? -6.133 -14.168 24.088 1.00 92.94 91 HIS A C 1
ATOM 720 O O . HIS A 1 91 ? -7.207 -14.528 23.601 1.00 92.94 91 HIS A O 1
ATOM 726 N N . GLN A 1 92 ? -5.857 -14.321 25.385 1.00 91.50 92 GLN A N 1
ATOM 727 C CA . GLN A 1 92 ? -6.773 -14.992 26.308 1.00 91.50 92 GLN A CA 1
ATOM 728 C C . GLN A 1 92 ? -8.088 -14.225 26.469 1.00 91.50 92 GLN A C 1
ATOM 730 O O . GLN A 1 92 ? -9.147 -14.842 26.557 1.00 91.50 92 GLN A O 1
ATOM 735 N N . ILE A 1 93 ? -8.045 -12.890 26.482 1.00 93.81 93 ILE A N 1
ATOM 736 C CA . ILE A 1 93 ? -9.235 -12.041 26.627 1.00 93.81 93 ILE A CA 1
ATOM 737 C C . ILE A 1 93 ? -10.094 -12.125 25.363 1.00 93.81 93 ILE A C 1
ATOM 739 O O . ILE A 1 93 ? -11.310 -12.294 25.455 1.00 93.81 93 ILE A O 1
ATOM 743 N N . VAL A 1 94 ? -9.458 -12.072 24.191 1.00 93.25 94 VAL A N 1
ATOM 744 C CA . VAL A 1 94 ? -10.116 -12.197 22.885 1.00 93.25 94 VAL A CA 1
ATOM 745 C C . VAL A 1 94 ? -10.896 -13.514 22.792 1.00 93.25 94 VAL A C 1
ATOM 747 O O . VAL A 1 94 ? -12.073 -13.506 22.437 1.00 93.25 94 VAL A O 1
ATOM 750 N N . GLN A 1 95 ? -10.307 -14.634 23.212 1.00 92.88 95 GLN A N 1
ATOM 751 C CA . GLN A 1 95 ? -11.004 -15.923 23.175 1.00 92.88 95 GLN A CA 1
ATOM 752 C C . GLN A 1 95 ? -12.046 -16.084 24.291 1.00 92.88 95 GLN A C 1
ATOM 754 O O . GLN A 1 95 ? -13.201 -16.410 24.026 1.00 92.88 95 GLN A O 1
ATOM 759 N N . SER A 1 96 ? -11.657 -15.861 25.550 1.00 92.06 96 SER A N 1
ATOM 760 C CA . SER A 1 96 ? -12.498 -16.203 26.708 1.00 92.06 96 SER A CA 1
ATOM 761 C C . SER A 1 96 ? -13.611 -15.194 26.985 1.00 92.06 96 SER A C 1
ATOM 763 O O . SER A 1 96 ? -14.694 -15.582 27.417 1.00 92.06 96 SER A O 1
ATOM 765 N N . LYS A 1 97 ? -13.353 -13.900 26.753 1.00 91.44 97 LYS A N 1
ATOM 766 C CA . LYS A 1 97 ? -14.266 -12.805 27.105 1.00 91.44 97 LYS A CA 1
ATOM 767 C C . LYS A 1 97 ? -14.999 -12.248 25.889 1.00 91.44 97 LYS A C 1
ATOM 769 O O . LYS A 1 97 ? -16.164 -11.873 26.012 1.00 91.44 97 LYS A O 1
ATOM 774 N N . LEU A 1 98 ? -14.328 -12.183 24.737 1.00 91.19 98 LEU A N 1
ATOM 775 C CA . LEU A 1 98 ? -14.910 -11.671 23.489 1.00 91.19 98 LEU A CA 1
ATOM 776 C C . LEU A 1 98 ? -15.454 -12.784 22.580 1.00 91.19 98 LEU A C 1
ATOM 778 O O . LEU A 1 98 ? -16.145 -12.487 21.614 1.00 91.19 98 LEU A O 1
ATOM 782 N N . GLY A 1 99 ? -15.230 -14.056 22.930 1.00 91.00 99 GLY A N 1
ATOM 783 C CA . GLY A 1 99 ? -15.847 -15.204 22.260 1.00 91.00 99 GLY A CA 1
ATOM 784 C C . GLY A 1 99 ? -15.275 -15.507 20.874 1.00 91.00 99 GLY A C 1
ATOM 785 O O . GLY A 1 99 ? -15.909 -16.210 20.087 1.00 91.00 99 GLY A O 1
ATOM 786 N N . GLU A 1 100 ? -14.091 -14.984 20.562 1.00 93.81 100 GLU A N 1
ATOM 787 C CA . GLU A 1 100 ? -13.439 -15.206 19.276 1.00 93.81 100 GLU A CA 1
ATOM 788 C C . GLU A 1 100 ? -12.793 -16.593 19.202 1.00 93.81 100 GLU A C 1
ATOM 790 O O . GLU A 1 100 ? -12.220 -17.098 20.168 1.00 93.81 100 GLU A O 1
ATOM 795 N N . ARG A 1 101 ? -12.838 -17.224 18.022 1.00 90.25 101 ARG A N 1
ATOM 796 C CA . ARG A 1 101 ? -12.279 -18.579 17.821 1.00 90.25 101 ARG A CA 1
ATOM 797 C C . ARG A 1 101 ? -10.753 -18.616 17.895 1.00 90.25 101 ARG A C 1
ATOM 799 O O . ARG A 1 101 ? -10.157 -19.651 18.182 1.00 90.25 101 ARG A O 1
ATOM 806 N N . GLY A 1 102 ? -10.113 -17.486 17.637 1.00 89.50 102 GLY A N 1
ATOM 807 C CA . GLY A 1 102 ? -8.669 -17.320 17.638 1.00 89.50 102 GLY A CA 1
ATOM 808 C C . GLY A 1 102 ? -8.313 -15.844 17.654 1.00 89.50 102 GLY A C 1
ATOM 809 O O . GLY A 1 102 ? -9.175 -14.998 17.887 1.00 89.50 102 GLY A O 1
ATOM 810 N N . MET A 1 103 ? -7.049 -15.531 17.378 1.00 90.19 103 MET A N 1
ATOM 811 C CA . MET A 1 103 ? -6.654 -14.136 17.207 1.00 90.19 103 MET A CA 1
ATOM 812 C C . MET A 1 103 ? -7.404 -13.509 16.035 1.00 90.19 103 MET A C 1
ATOM 814 O O . MET A 1 103 ? -7.418 -14.051 14.928 1.00 90.19 103 MET A O 1
ATOM 818 N N . VAL A 1 104 ? -8.024 -12.366 16.307 1.00 93.69 104 VAL A N 1
ATOM 819 C CA . VAL A 1 104 ? -8.550 -11.456 15.295 1.00 93.69 104 VAL A CA 1
ATOM 820 C C . VAL A 1 104 ? -7.498 -10.369 15.080 1.00 93.69 104 VAL A C 1
ATOM 822 O O . VAL A 1 104 ? -6.989 -9.843 16.076 1.00 93.69 104 VAL A O 1
ATOM 825 N N . PRO A 1 105 ? -7.157 -10.022 13.829 1.00 95.88 105 PRO A N 1
ATOM 826 C CA . PRO A 1 105 ? -6.212 -8.950 13.570 1.00 95.88 105 PRO A CA 1
ATOM 827 C C . PRO A 1 105 ? -6.713 -7.634 14.159 1.00 95.88 105 PRO A C 1
ATOM 829 O O . PRO A 1 105 ? -7.752 -7.124 13.743 1.00 95.88 105 PRO A O 1
ATOM 832 N N . PHE A 1 106 ? -5.975 -7.078 15.119 1.00 95.44 106 PHE A N 1
ATOM 833 C CA . PHE A 1 106 ? -6.386 -5.858 15.826 1.00 95.44 106 PHE A CA 1
ATOM 834 C C . PHE A 1 106 ? -6.093 -4.576 15.032 1.00 95.44 106 PHE A C 1
ATOM 836 O O . PHE A 1 106 ? -6.577 -3.498 15.372 1.00 95.44 106 PHE A O 1
ATOM 843 N N . MET A 1 107 ? -5.283 -4.690 13.979 1.00 97.38 107 MET A N 1
ATOM 844 C CA . MET A 1 107 ? -4.940 -3.615 13.058 1.00 97.38 107 MET A CA 1
ATOM 845 C C . MET A 1 107 ? -4.611 -4.177 11.673 1.00 97.38 107 MET A C 1
ATOM 847 O O . MET A 1 107 ? -4.359 -5.374 11.516 1.00 97.38 107 MET A O 1
ATOM 851 N N . SER A 1 108 ? -4.572 -3.300 10.674 1.00 98.19 108 SER A N 1
ATOM 852 C CA . SER A 1 108 ? -3.963 -3.595 9.372 1.00 98.19 108 SER A CA 1
ATOM 853 C C . SER A 1 108 ? -2.633 -2.870 9.184 1.00 98.19 108 SER A C 1
ATOM 855 O O . SER A 1 108 ? -2.392 -1.836 9.811 1.00 98.19 108 SER A O 1
ATOM 857 N N . LEU A 1 109 ? -1.791 -3.403 8.302 1.00 97.31 109 LEU A N 1
ATOM 858 C CA . LEU A 1 109 ? -0.487 -2.850 7.948 1.00 97.31 109 LEU A CA 1
ATOM 859 C C . LEU A 1 109 ? -0.258 -2.969 6.442 1.00 97.31 109 LEU A C 1
ATOM 861 O O . LEU A 1 109 ? -0.383 -4.066 5.897 1.00 97.31 109 LEU A O 1
ATOM 865 N N . ASP A 1 110 ? 0.121 -1.870 5.794 1.00 95.50 110 ASP A N 1
ATOM 866 C CA . ASP A 1 110 ? 0.788 -1.909 4.491 1.00 95.50 110 ASP A CA 1
ATOM 867 C C . ASP A 1 110 ? 2.254 -1.472 4.617 1.00 95.50 110 ASP A C 1
ATOM 869 O O . ASP A 1 110 ? 2.614 -0.636 5.448 1.00 95.50 110 ASP A O 1
ATOM 873 N N . LEU A 1 111 ? 3.103 -2.082 3.794 1.00 93.19 111 LEU A N 1
ATOM 874 C CA . LEU A 1 111 ? 4.512 -1.743 3.608 1.00 93.19 111 LEU A CA 1
ATOM 875 C C . LEU A 1 111 ? 4.813 -1.716 2.110 1.00 93.19 111 LEU A C 1
ATOM 877 O O . LEU A 1 111 ? 4.695 -2.756 1.462 1.00 93.19 111 LEU A O 1
ATOM 881 N N . ASP A 1 112 ? 5.195 -0.591 1.503 1.00 89.31 112 ASP A N 1
ATOM 882 C CA . ASP A 1 112 ? 5.486 -0.651 0.061 1.00 89.31 112 ASP A CA 1
ATOM 883 C C . ASP A 1 112 ? 6.578 -1.673 -0.276 1.00 89.31 112 ASP A C 1
ATOM 885 O O . ASP A 1 112 ? 7.448 -1.992 0.538 1.00 89.31 112 ASP A O 1
ATOM 889 N N . ALA A 1 113 ? 6.525 -2.167 -1.513 1.00 91.12 113 ALA A N 1
ATOM 890 C CA . ALA A 1 113 ? 7.435 -3.191 -2.004 1.00 91.12 113 ALA A CA 1
ATOM 891 C C . ALA A 1 113 ? 8.917 -2.808 -1.843 1.00 91.12 113 ALA A C 1
ATOM 893 O O . ALA A 1 113 ? 9.729 -3.659 -1.486 1.00 91.12 113 ALA A O 1
ATOM 894 N N . ASP A 1 114 ? 9.274 -1.530 -2.045 1.00 86.94 114 ASP A N 1
ATOM 895 C CA . ASP A 1 114 ? 10.660 -1.066 -1.892 1.00 86.94 114 ASP A CA 1
ATOM 896 C C . ASP A 1 114 ? 11.088 -1.096 -0.417 1.00 86.94 114 ASP A C 1
ATOM 898 O O . ASP A 1 114 ? 12.205 -1.510 -0.110 1.00 8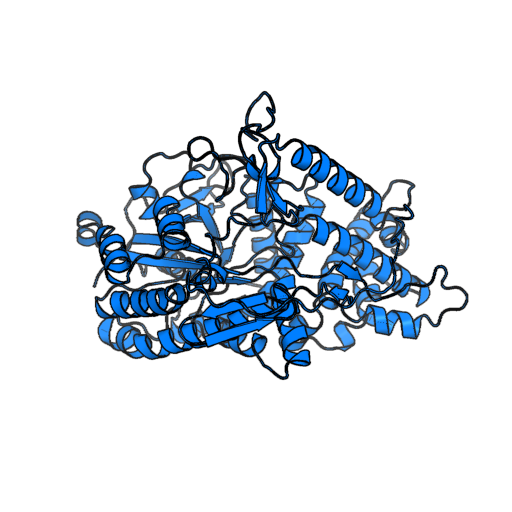6.94 114 ASP A O 1
ATOM 902 N N . THR A 1 115 ? 10.190 -0.733 0.504 1.00 88.81 115 THR A N 1
ATOM 903 C CA . THR A 1 115 ? 10.408 -0.854 1.952 1.00 88.81 115 THR A CA 1
ATOM 904 C C . THR A 1 115 ? 10.598 -2.309 2.380 1.00 88.81 115 THR A C 1
ATOM 906 O O . THR A 1 115 ? 11.565 -2.599 3.080 1.00 88.81 115 THR A O 1
ATOM 909 N N . LEU A 1 116 ? 9.733 -3.237 1.956 1.00 91.00 116 LEU A N 1
ATOM 910 C CA . LEU A 1 116 ? 9.879 -4.660 2.295 1.00 91.00 116 LEU A CA 1
ATOM 911 C C . LEU A 1 116 ? 11.182 -5.249 1.752 1.00 91.00 116 LEU A C 1
ATOM 913 O O . LEU A 1 116 ? 11.885 -5.943 2.481 1.00 91.00 116 LEU A O 1
ATOM 917 N N . HIS A 1 117 ? 11.547 -4.918 0.516 1.00 89.06 117 HIS A N 1
ATOM 918 C CA . HIS A 1 117 ? 12.810 -5.353 -0.070 1.00 89.06 117 HIS A CA 1
ATOM 919 C C . HIS A 1 117 ? 14.034 -4.806 0.680 1.00 89.06 117 HIS A C 1
ATOM 921 O O . HIS A 1 117 ? 14.965 -5.558 0.951 1.00 89.06 117 HIS A O 1
ATOM 927 N N . ARG A 1 118 ? 14.000 -3.537 1.117 1.00 87.44 118 ARG A N 1
ATOM 928 C CA . ARG A 1 118 ? 15.059 -2.956 1.965 1.00 87.44 118 ARG A CA 1
ATOM 929 C C . ARG A 1 118 ? 15.228 -3.703 3.287 1.00 87.44 118 ARG A C 1
ATOM 931 O O . ARG A 1 118 ? 16.347 -3.784 3.782 1.00 87.44 118 ARG A O 1
ATOM 938 N N . ILE A 1 119 ? 14.145 -4.219 3.872 1.00 91.31 119 ILE A N 1
ATOM 939 C CA . ILE A 1 119 ? 14.233 -5.023 5.099 1.00 91.31 119 ILE A CA 1
ATOM 940 C C . ILE A 1 119 ? 15.011 -6.310 4.821 1.00 91.31 119 ILE A C 1
ATOM 942 O O . ILE A 1 119 ? 15.888 -6.641 5.605 1.00 91.31 119 ILE A O 1
ATOM 946 N N . ILE A 1 120 ? 14.748 -6.983 3.696 1.00 91.31 120 ILE A N 1
ATOM 947 C CA . ILE A 1 120 ? 15.459 -8.210 3.309 1.00 91.31 120 ILE A CA 1
ATOM 948 C C . ILE A 1 120 ? 16.958 -7.945 3.113 1.00 91.31 120 ILE A C 1
ATOM 950 O O . ILE A 1 120 ? 17.785 -8.650 3.686 1.00 91.31 120 ILE A O 1
ATOM 954 N N . GLU A 1 121 ? 17.321 -6.918 2.336 1.00 87.25 121 GLU A N 1
ATOM 955 C CA . GLU A 1 121 ? 18.734 -6.569 2.107 1.00 87.25 121 GLU A CA 1
ATOM 956 C C . GLU A 1 121 ? 19.450 -6.283 3.436 1.00 87.25 121 GLU A C 1
ATOM 958 O O . GLU A 1 121 ? 20.567 -6.737 3.678 1.00 87.25 121 GLU A O 1
ATOM 963 N N . MET A 1 122 ? 18.775 -5.572 4.340 1.00 86.44 122 MET A N 1
ATOM 964 C CA . MET A 1 122 ? 19.322 -5.271 5.655 1.00 86.44 122 MET A CA 1
ATOM 965 C C . MET A 1 122 ? 19.370 -6.466 6.603 1.00 86.44 122 MET A C 1
ATOM 967 O O . MET A 1 122 ? 20.284 -6.529 7.420 1.00 86.44 122 MET A O 1
ATOM 971 N N . ASP A 1 123 ? 18.417 -7.391 6.531 1.00 90.12 123 ASP A N 1
ATOM 972 C CA . ASP A 1 123 ? 18.449 -8.630 7.307 1.00 90.12 123 ASP A CA 1
ATOM 973 C C . ASP A 1 123 ? 19.720 -9.422 6.976 1.00 90.12 123 ASP A C 1
ATOM 975 O O . ASP A 1 123 ? 20.402 -9.887 7.892 1.00 90.12 123 ASP A O 1
ATOM 979 N N . TYR A 1 124 ? 20.105 -9.471 5.695 1.00 86.94 124 TYR A N 1
ATOM 980 C CA . TYR A 1 124 ? 21.371 -10.064 5.263 1.00 86.94 124 TYR A CA 1
ATOM 981 C C . TYR A 1 124 ? 22.590 -9.302 5.811 1.00 86.94 124 TYR A C 1
ATOM 983 O O . TYR A 1 124 ? 23.482 -9.914 6.398 1.00 86.94 124 TYR A O 1
ATOM 991 N N . GLU A 1 125 ? 22.621 -7.968 5.690 1.00 85.12 125 GLU A N 1
ATOM 992 C CA . GLU A 1 125 ? 23.735 -7.149 6.204 1.00 85.12 125 GLU A CA 1
ATOM 993 C C . GLU A 1 125 ? 23.903 -7.235 7.732 1.00 85.12 125 GLU A C 1
ATOM 995 O O . GLU A 1 125 ? 25.023 -7.164 8.244 1.00 85.12 125 GLU A O 1
ATOM 1000 N N . LEU A 1 126 ? 22.796 -7.331 8.473 1.00 83.31 126 LEU A N 1
ATOM 1001 C CA . LEU A 1 126 ? 22.779 -7.287 9.936 1.00 83.31 126 LEU A CA 1
ATOM 1002 C C . LEU A 1 126 ? 22.760 -8.675 10.593 1.00 83.31 126 LEU A C 1
ATOM 1004 O O . LEU A 1 126 ? 22.933 -8.755 11.810 1.00 83.31 126 LEU A O 1
ATOM 1008 N N . GLY A 1 127 ? 22.546 -9.748 9.826 1.00 86.88 127 GLY A N 1
ATOM 1009 C CA . GLY A 1 127 ? 22.310 -11.089 10.365 1.00 86.88 127 GLY A CA 1
ATOM 1010 C C . GLY A 1 127 ? 21.011 -11.177 11.174 1.00 86.88 127 GLY A C 1
ATOM 1011 O O . GLY A 1 127 ? 20.958 -11.860 12.199 1.00 86.88 127 GLY A O 1
ATOM 1012 N N . GLU A 1 128 ? 19.981 -10.441 10.756 1.00 88.50 128 GLU A N 1
ATOM 1013 C CA . GLU A 1 128 ? 18.661 -10.417 11.390 1.00 88.50 128 GLU A CA 1
ATOM 1014 C C . GLU A 1 128 ? 17.613 -11.158 10.538 1.00 88.50 128 GLU A C 1
ATOM 1016 O O . GLU A 1 128 ? 17.915 -11.738 9.501 1.00 88.50 128 GLU A O 1
ATOM 1021 N N . ASN A 1 129 ? 16.377 -11.224 11.031 1.00 91.62 129 ASN A N 1
ATOM 1022 C CA . ASN A 1 129 ? 15.245 -11.818 10.316 1.00 91.62 129 ASN A CA 1
ATOM 1023 C C . ASN A 1 129 ? 13.973 -11.022 10.637 1.00 91.62 129 ASN A C 1
ATOM 1025 O O . ASN A 1 129 ? 13.020 -11.534 11.231 1.00 91.62 129 ASN A O 1
ATOM 1029 N N . ILE A 1 130 ? 14.008 -9.718 10.373 1.00 92.62 130 ILE A N 1
ATOM 1030 C CA . ILE A 1 130 ? 12.873 -8.818 10.561 1.00 92.62 130 ILE A CA 1
ATOM 1031 C C . ILE A 1 130 ? 11.780 -9.151 9.540 1.00 92.62 130 ILE A C 1
ATOM 1033 O O . ILE A 1 130 ? 10.610 -9.243 9.912 1.00 92.62 130 ILE A O 1
ATOM 1037 N N . TYR A 1 131 ? 12.143 -9.370 8.275 1.00 93.88 131 TYR A N 1
ATOM 1038 C CA . TYR A 1 131 ? 11.203 -9.655 7.193 1.00 93.88 131 TYR A CA 1
ATOM 1039 C C . TYR A 1 131 ? 10.376 -10.914 7.479 1.00 93.88 131 TYR A C 1
ATOM 1041 O O . TYR A 1 131 ? 9.144 -10.859 7.440 1.00 93.88 131 TYR A O 1
ATOM 1049 N N . GLY A 1 132 ? 11.023 -12.024 7.855 1.00 94.06 132 GLY A N 1
ATOM 1050 C CA . GLY A 1 132 ? 10.330 -13.269 8.193 1.00 94.06 132 GLY A CA 1
ATOM 1051 C C . GLY A 1 132 ? 9.360 -13.102 9.364 1.00 94.06 132 GLY A C 1
ATOM 1052 O O . GLY A 1 132 ? 8.216 -13.542 9.279 1.00 94.06 132 GLY A O 1
ATOM 1053 N N . LYS A 1 133 ? 9.756 -12.370 10.413 1.00 94.31 133 LYS A N 1
ATOM 1054 C CA . LYS A 1 133 ? 8.878 -12.093 11.563 1.00 94.31 133 LYS A CA 1
ATOM 1055 C C . LYS A 1 133 ? 7.672 -11.228 11.199 1.00 94.31 133 LYS A C 1
ATOM 1057 O O . LYS A 1 133 ? 6.560 -11.523 11.628 1.00 94.31 133 LYS A O 1
ATOM 1062 N N . ILE A 1 134 ? 7.858 -10.191 10.379 1.00 94.19 134 ILE A N 1
ATOM 1063 C CA . ILE A 1 134 ? 6.743 -9.375 9.870 1.00 94.19 134 ILE A CA 1
ATOM 1064 C C . ILE A 1 134 ? 5.779 -10.247 9.059 1.00 94.19 134 ILE A C 1
ATOM 1066 O O . ILE A 1 134 ? 4.562 -10.165 9.240 1.00 94.19 134 ILE A O 1
ATOM 1070 N N . LEU A 1 135 ? 6.305 -11.111 8.189 1.00 93.94 135 LEU A N 1
ATOM 1071 C CA . LEU A 1 135 ? 5.482 -12.044 7.429 1.00 93.94 135 LEU A CA 1
ATOM 1072 C C . LEU A 1 135 ? 4.726 -13.019 8.329 1.00 93.94 135 LEU A C 1
ATOM 1074 O O . LEU A 1 135 ? 3.566 -13.311 8.042 1.00 93.94 135 LEU A O 1
ATOM 1078 N N . ASP A 1 136 ? 5.337 -13.501 9.406 1.00 93.50 136 ASP A N 1
ATOM 1079 C CA . ASP A 1 136 ? 4.671 -14.380 10.363 1.00 93.50 136 ASP A CA 1
ATOM 1080 C C . ASP A 1 136 ? 3.508 -13.669 11.060 1.00 93.50 136 ASP A C 1
ATOM 1082 O O . ASP A 1 136 ? 2.427 -14.252 11.157 1.00 93.50 136 ASP A O 1
ATOM 1086 N N . LEU A 1 137 ? 3.654 -12.393 11.443 1.00 94.44 137 LEU A N 1
ATOM 1087 C CA . LEU A 1 137 ? 2.548 -11.589 11.986 1.00 94.44 137 LEU A CA 1
ATOM 1088 C C . LEU A 1 137 ? 1.371 -11.474 11.000 1.00 94.44 137 LEU A C 1
ATOM 1090 O O . LEU A 1 137 ? 0.210 -11.612 11.396 1.00 94.44 137 LEU A O 1
ATOM 1094 N N . LEU A 1 138 ? 1.659 -11.261 9.712 1.00 94.62 138 LEU A N 1
ATOM 1095 C CA . LEU A 1 138 ? 0.638 -11.144 8.664 1.00 94.62 138 LEU A CA 1
ATOM 1096 C C . LEU A 1 138 ? -0.034 -12.493 8.359 1.00 94.62 138 LEU A C 1
ATOM 1098 O O . LEU A 1 138 ? -1.258 -12.598 8.270 1.00 94.62 138 LEU A O 1
ATOM 1102 N N . ARG A 1 139 ? 0.760 -13.557 8.208 1.00 90.50 139 ARG A N 1
ATOM 1103 C CA . ARG A 1 139 ? 0.288 -14.898 7.818 1.00 90.50 139 ARG A CA 1
ATOM 1104 C C . ARG A 1 139 ? -0.448 -15.613 8.958 1.00 90.50 139 ARG A C 1
ATOM 1106 O O . ARG A 1 139 ? -1.315 -16.438 8.678 1.00 90.50 139 ARG A O 1
ATOM 1113 N N . SER A 1 140 ? -0.130 -15.297 10.215 1.00 88.19 140 SER A N 1
ATOM 1114 C CA . SER A 1 140 ? -0.806 -15.829 11.411 1.00 88.19 140 SER A CA 1
ATOM 1115 C C . SER A 1 140 ? -2.028 -15.014 11.853 1.00 88.19 140 SER A C 1
ATOM 1117 O O . SER A 1 140 ? -2.616 -15.316 12.889 1.00 88.19 140 SER A O 1
ATOM 1119 N N . GLY A 1 141 ? -2.418 -13.989 11.084 1.00 90.25 141 GLY A N 1
ATOM 1120 C CA . GLY A 1 141 ? -3.603 -13.173 11.357 1.00 90.25 141 GLY A CA 1
ATOM 1121 C C . GLY A 1 141 ? -3.516 -12.343 12.638 1.00 90.25 141 GLY A C 1
ATOM 1122 O O . GLY A 1 141 ? -4.544 -12.026 13.231 1.00 90.25 141 GLY A O 1
ATOM 1123 N N . VAL A 1 142 ? -2.303 -11.985 13.067 1.00 92.56 142 VAL A N 1
ATOM 1124 C CA . VAL A 1 142 ? -2.083 -11.011 14.146 1.00 92.56 142 VAL A CA 1
ATOM 1125 C C . VAL A 1 142 ? -2.327 -9.589 13.643 1.00 92.56 142 VAL A C 1
ATOM 1127 O O . VAL A 1 142 ? -2.947 -8.772 14.324 1.00 92.56 142 VAL A O 1
ATOM 1130 N N . VAL A 1 143 ? -1.863 -9.311 12.426 1.00 96.06 143 VAL A N 1
ATOM 1131 C CA . VAL A 1 143 ? -2.098 -8.068 11.690 1.00 96.06 143 VAL A CA 1
ATOM 1132 C C . VAL A 1 143 ? -2.631 -8.433 10.312 1.00 96.06 143 VAL A C 1
ATOM 1134 O O . VAL A 1 143 ? -2.166 -9.392 9.701 1.00 96.06 143 VAL A O 1
ATOM 1137 N N . ALA A 1 144 ? -3.607 -7.683 9.810 1.00 98.00 144 ALA A N 1
ATOM 1138 C CA . ALA A 1 144 ? -4.122 -7.906 8.467 1.00 98.00 144 ALA A CA 1
ATOM 1139 C C . ALA A 1 144 ? -3.233 -7.200 7.426 1.00 98.00 144 ALA A C 1
ATOM 1141 O O . ALA A 1 144 ? -2.925 -6.015 7.604 1.00 98.00 144 ALA A O 1
ATOM 1142 N N . PRO A 1 145 ? -2.838 -7.863 6.325 1.00 97.81 145 PRO A N 1
ATOM 1143 C CA . PRO A 1 145 ? -2.147 -7.189 5.235 1.00 97.81 145 PRO A CA 1
ATOM 1144 C C . PRO A 1 145 ? -3.084 -6.188 4.552 1.00 97.81 145 PRO A C 1
ATOM 1146 O O . PRO A 1 145 ? -4.217 -6.515 4.195 1.00 97.81 145 PRO A O 1
ATOM 1149 N N . CYS A 1 146 ? -2.593 -4.973 4.346 1.00 98.12 146 CYS A N 1
ATOM 1150 C CA . CYS A 1 146 ? -3.198 -3.970 3.485 1.00 98.12 146 CYS A CA 1
ATOM 1151 C C . CYS A 1 146 ? -2.311 -3.814 2.246 1.00 98.12 146 CYS A C 1
ATOM 1153 O O . CYS A 1 146 ? -1.087 -3.781 2.347 1.00 98.12 146 CYS A O 1
ATOM 1155 N N . LEU A 1 147 ? -2.923 -3.793 1.069 1.00 97.75 147 LEU A N 1
ATOM 1156 C CA . LEU A 1 147 ? -2.216 -3.677 -0.200 1.00 97.75 147 LEU A CA 1
ATOM 1157 C C . LEU A 1 147 ? -1.855 -2.222 -0.440 1.00 97.75 147 LEU A C 1
ATOM 1159 O O . LEU A 1 147 ? -2.602 -1.320 -0.072 1.00 97.75 147 LEU A O 1
ATOM 1163 N N . THR A 1 148 ? -0.764 -1.992 -1.153 1.00 96.38 148 THR A N 1
ATOM 1164 C CA . THR A 1 148 ? -0.457 -0.674 -1.697 1.00 96.38 148 THR A CA 1
ATOM 1165 C C . THR A 1 148 ? 0.322 -0.810 -3.002 1.00 96.38 148 THR A C 1
ATOM 1167 O O . THR A 1 148 ? 0.811 -1.889 -3.351 1.00 96.38 148 THR A O 1
ATOM 1170 N N . THR A 1 149 ? 0.419 0.277 -3.760 1.00 93.50 149 THR A N 1
ATOM 1171 C CA . THR A 1 149 ? 1.258 0.335 -4.962 1.00 93.50 149 THR A CA 1
ATOM 1172 C C . THR A 1 149 ? 2.731 0.513 -4.593 1.00 93.50 149 THR A C 1
ATOM 1174 O O . THR A 1 149 ? 3.033 1.219 -3.627 1.00 93.50 149 THR A O 1
ATOM 1177 N N . PRO A 1 150 ? 3.675 -0.044 -5.371 1.00 91.00 150 PRO A N 1
ATOM 1178 C CA . PRO A 1 150 ? 5.092 0.177 -5.121 1.00 91.00 150 PRO A CA 1
ATOM 1179 C C . PRO A 1 150 ? 5.468 1.655 -5.317 1.00 91.00 150 PRO A C 1
ATOM 1181 O O . PRO A 1 150 ? 4.769 2.418 -5.986 1.00 91.00 150 PRO A O 1
ATOM 1184 N N . PHE A 1 151 ? 6.596 2.049 -4.725 1.00 86.44 151 PHE A N 1
ATOM 1185 C CA . PHE A 1 151 ? 7.208 3.380 -4.852 1.00 86.44 151 PHE A CA 1
ATOM 1186 C C . PHE A 1 151 ? 6.412 4.566 -4.282 1.00 86.44 151 PHE A C 1
ATOM 1188 O O . PHE A 1 151 ? 6.861 5.703 -4.417 1.00 86.44 151 PHE A O 1
ATOM 1195 N N . GLN A 1 152 ? 5.276 4.325 -3.616 1.00 87.81 152 GLN A N 1
ATOM 1196 C CA . GLN A 1 152 ? 4.481 5.362 -2.946 1.00 87.81 152 GLN A CA 1
ATOM 1197 C C . GLN A 1 152 ? 4.127 6.534 -3.870 1.00 87.81 152 GLN A C 1
ATOM 1199 O O . GLN A 1 152 ? 4.428 7.689 -3.575 1.00 87.81 152 GLN A O 1
ATOM 1204 N N . ILE A 1 153 ? 3.539 6.250 -5.031 1.00 86.75 153 ILE A N 1
ATOM 1205 C CA . ILE A 1 153 ? 3.164 7.289 -5.996 1.00 86.75 153 ILE A CA 1
ATOM 1206 C C . ILE A 1 153 ? 1.707 7.693 -5.773 1.00 86.75 153 ILE A C 1
ATOM 1208 O O . ILE A 1 153 ? 0.832 6.840 -5.643 1.00 86.75 153 ILE A O 1
ATOM 1212 N N . ILE A 1 154 ? 1.419 8.996 -5.774 1.00 89.94 154 ILE A N 1
ATOM 1213 C CA . ILE A 1 154 ? 0.037 9.491 -5.718 1.00 89.94 154 ILE A CA 1
ATOM 1214 C C . ILE A 1 154 ? -0.641 9.172 -7.046 1.00 89.94 154 ILE A C 1
ATOM 1216 O O . ILE A 1 154 ? -0.401 9.843 -8.050 1.00 89.94 154 ILE A O 1
ATOM 1220 N N . LEU A 1 155 ? -1.498 8.153 -7.047 1.00 91.81 155 LEU A N 1
ATOM 1221 C CA . LEU A 1 155 ? -2.090 7.604 -8.269 1.00 91.81 155 LEU A CA 1
ATOM 1222 C C . LEU A 1 155 ? -2.809 8.652 -9.140 1.00 91.81 155 LEU A C 1
ATOM 1224 O O . LEU A 1 155 ? -2.596 8.638 -10.352 1.00 91.81 155 LEU A O 1
ATOM 1228 N N . PRO A 1 156 ? -3.571 9.619 -8.584 1.00 92.19 156 PRO A N 1
ATOM 1229 C CA . PRO A 1 156 ? -4.170 10.698 -9.380 1.00 92.19 156 PRO A CA 1
ATOM 1230 C C . PRO A 1 156 ? -3.192 11.628 -10.127 1.00 92.19 156 PRO A C 1
ATOM 1232 O O . PRO A 1 156 ? -3.638 12.428 -10.958 1.00 92.19 156 PRO A O 1
ATOM 1235 N N . LEU A 1 157 ? -1.888 11.580 -9.823 1.00 86.81 157 LEU A N 1
ATOM 1236 C CA . LEU A 1 157 ? -0.854 12.345 -10.531 1.00 86.81 157 LEU A CA 1
ATOM 1237 C C . LEU A 1 157 ? -0.319 11.619 -11.777 1.00 86.81 157 LEU A C 1
ATOM 1239 O O . LEU A 1 157 ? 0.369 12.250 -12.577 1.00 86.81 157 LEU A O 1
ATOM 1243 N N . PHE A 1 158 ? -0.651 10.339 -11.983 1.00 84.06 158 PHE A N 1
ATOM 1244 C CA . PHE A 1 158 ? -0.365 9.656 -13.245 1.00 84.06 158 PHE A CA 1
ATOM 1245 C C . PHE A 1 158 ? -1.327 10.109 -14.344 1.00 84.06 158 PHE A C 1
ATOM 1247 O O . PHE A 1 158 ? -2.547 9.955 -14.252 1.00 84.06 158 PHE A O 1
ATOM 1254 N N . GLU A 1 159 ? -0.772 10.628 -15.435 1.00 80.50 159 GLU A N 1
ATOM 1255 C CA . GLU A 1 159 ? -1.563 11.067 -16.585 1.00 80.50 159 GLU A CA 1
ATOM 1256 C C . GLU A 1 159 ? -2.024 9.885 -17.435 1.00 80.50 159 GLU A C 1
ATOM 1258 O O . GLU A 1 159 ? -3.193 9.814 -17.809 1.00 80.50 159 GLU A O 1
ATOM 1263 N N . ARG A 1 160 ? -1.147 8.906 -17.682 1.00 86.81 160 ARG A N 1
ATOM 1264 C CA . ARG A 1 160 ? -1.426 7.749 -18.543 1.00 86.81 160 ARG A CA 1
ATOM 1265 C C . ARG A 1 160 ? -2.034 6.590 -17.762 1.00 86.81 160 ARG A C 1
ATOM 1267 O O . ARG A 1 160 ? -1.577 6.230 -16.684 1.00 86.81 160 ARG A O 1
ATOM 1274 N N . GLU A 1 161 ? -3.097 6.011 -18.316 1.00 92.38 161 GLU A N 1
ATOM 1275 C CA . GLU A 1 161 ? -3.834 4.924 -17.660 1.00 92.38 161 GLU A CA 1
ATOM 1276 C C . GLU A 1 161 ? -3.063 3.608 -17.696 1.00 92.38 161 GLU A C 1
ATOM 1278 O O . GLU A 1 161 ? -3.082 2.866 -16.721 1.00 92.38 161 GLU A O 1
ATOM 1283 N N . GLU A 1 162 ? -2.351 3.354 -18.791 1.00 90.44 162 GLU A N 1
ATOM 1284 C CA . GLU A 1 162 ? -1.520 2.163 -18.979 1.00 90.44 162 GLU A CA 1
ATOM 1285 C C . GLU A 1 162 ? -0.473 2.030 -17.867 1.00 90.44 162 GLU A C 1
ATOM 1287 O O . GLU A 1 162 ? -0.359 0.977 -17.246 1.00 90.44 162 GLU A O 1
ATOM 1292 N N . ASP A 1 163 ? 0.233 3.120 -17.555 1.00 89.31 163 ASP A N 1
ATOM 1293 C CA . ASP A 1 163 ? 1.296 3.115 -16.547 1.00 89.31 163 ASP A CA 1
ATOM 1294 C C . ASP A 1 163 ? 0.718 2.953 -15.130 1.00 89.31 163 ASP A C 1
ATOM 1296 O O . ASP A 1 163 ? 1.287 2.252 -14.291 1.00 89.31 163 ASP A O 1
ATOM 1300 N N . LEU A 1 164 ? -0.455 3.546 -14.874 1.00 92.56 164 LEU A N 1
ATOM 1301 C CA . LEU A 1 164 ? -1.183 3.373 -13.618 1.00 92.56 164 LEU A CA 1
ATOM 1302 C C . LEU A 1 164 ? -1.671 1.926 -13.445 1.00 92.56 164 LEU A C 1
ATOM 1304 O O . LEU A 1 164 ? -1.488 1.342 -12.377 1.00 92.56 164 LEU A O 1
ATOM 1308 N N . ARG A 1 165 ? -2.246 1.320 -14.493 1.00 95.69 165 ARG A N 1
ATOM 1309 C CA . ARG A 1 165 ? -2.635 -0.099 -14.492 1.00 95.69 165 ARG A CA 1
ATOM 1310 C C . ARG A 1 165 ? -1.425 -0.982 -14.235 1.00 95.69 165 ARG A C 1
ATOM 1312 O O . ARG A 1 165 ? -1.487 -1.816 -13.338 1.00 95.69 165 ARG A O 1
ATOM 1319 N N . LEU A 1 166 ? -0.322 -0.761 -14.947 1.00 93.69 166 LEU A N 1
ATOM 1320 C CA . LEU A 1 166 ? 0.927 -1.495 -14.751 1.00 93.69 166 LEU A CA 1
ATOM 1321 C C . LEU A 1 166 ? 1.383 -1.445 -13.284 1.00 93.69 166 LEU A C 1
ATOM 1323 O O . LEU A 1 166 ? 1.625 -2.489 -12.680 1.00 93.69 166 LEU A O 1
ATOM 1327 N N . LEU A 1 167 ? 1.424 -0.253 -12.683 1.00 93.38 167 LEU A N 1
ATOM 1328 C CA . LEU A 1 167 ? 1.820 -0.065 -11.285 1.00 93.38 167 LEU A CA 1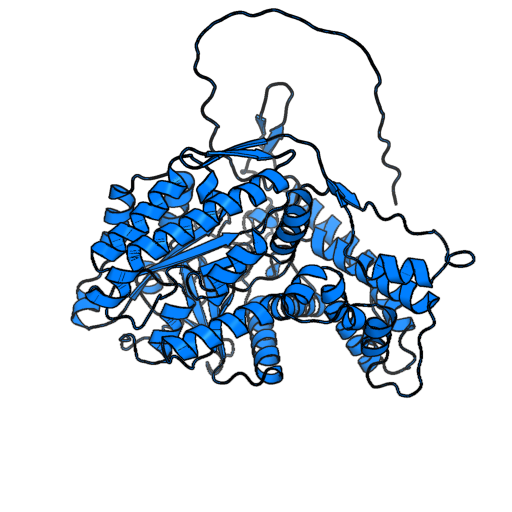
ATOM 1329 C C . LEU A 1 167 ? 0.916 -0.835 -10.308 1.00 93.38 167 LEU A C 1
ATOM 1331 O O . LEU A 1 167 ? 1.402 -1.482 -9.378 1.00 93.38 167 LEU A O 1
ATOM 1335 N N . VAL A 1 168 ? -0.400 -0.789 -10.531 1.00 96.50 168 VAL A N 1
ATOM 1336 C CA . VAL A 1 168 ? -1.382 -1.523 -9.723 1.00 96.50 168 VAL A CA 1
ATOM 1337 C C . VAL A 1 168 ? -1.204 -3.033 -9.882 1.00 96.50 168 VAL A C 1
ATOM 1339 O O . VAL A 1 168 ? -1.205 -3.750 -8.882 1.00 96.50 168 VAL A O 1
ATOM 1342 N N . ARG A 1 169 ? -0.996 -3.532 -11.108 1.00 97.19 169 ARG A N 1
ATOM 1343 C CA . ARG A 1 169 ? -0.739 -4.958 -11.381 1.00 97.19 169 ARG A CA 1
ATOM 1344 C C . ARG A 1 169 ? 0.503 -5.454 -10.658 1.00 97.19 169 ARG A C 1
ATOM 1346 O O . ARG A 1 169 ? 0.465 -6.519 -10.047 1.00 97.19 169 ARG A O 1
ATOM 1353 N N . ILE A 1 170 ? 1.571 -4.664 -10.693 1.00 96.00 170 ILE A N 1
ATOM 1354 C CA . ILE A 1 170 ? 2.813 -4.959 -9.984 1.00 96.00 170 ILE A CA 1
ATOM 1355 C C . ILE A 1 170 ? 2.560 -5.035 -8.470 1.00 96.00 170 ILE A C 1
ATOM 1357 O O . ILE A 1 170 ? 2.931 -6.027 -7.842 1.00 96.00 170 ILE A O 1
ATOM 1361 N N . GLY A 1 171 ? 1.877 -4.043 -7.885 1.00 95.94 171 GLY A N 1
ATOM 1362 C CA . GLY A 1 171 ? 1.536 -4.049 -6.457 1.00 95.94 171 GLY A CA 1
ATOM 1363 C C . GLY A 1 171 ? 0.680 -5.253 -6.052 1.00 95.94 171 GLY A C 1
ATOM 1364 O O . GLY A 1 171 ? 0.972 -5.919 -5.059 1.00 95.94 171 GLY A O 1
ATOM 1365 N N . LEU A 1 172 ? -0.329 -5.594 -6.861 1.00 97.31 172 LEU A N 1
ATOM 1366 C CA . LEU A 1 172 ? -1.164 -6.779 -6.653 1.00 97.31 172 LEU A CA 1
ATOM 1367 C C . LEU A 1 172 ? -0.336 -8.064 -6.692 1.00 97.31 172 LEU A C 1
ATOM 1369 O O . LEU A 1 172 ? -0.473 -8.886 -5.791 1.00 97.31 172 LEU A O 1
ATOM 1373 N N . ASN A 1 173 ? 0.534 -8.234 -7.691 1.00 95.94 173 ASN A N 1
ATOM 1374 C CA . ASN A 1 173 ? 1.390 -9.414 -7.814 1.00 95.94 173 ASN A CA 1
ATOM 1375 C C . ASN A 1 173 ? 2.364 -9.551 -6.643 1.00 95.94 173 ASN A C 1
ATOM 1377 O O . ASN A 1 173 ? 2.546 -10.656 -6.138 1.00 95.94 173 ASN A O 1
ATOM 1381 N N . PHE A 1 174 ? 2.938 -8.440 -6.182 1.00 96.00 174 PHE A N 1
ATOM 1382 C CA . PHE A 1 174 ? 3.830 -8.420 -5.028 1.00 96.00 174 PHE A CA 1
ATOM 1383 C C . PHE A 1 174 ? 3.119 -8.882 -3.748 1.00 96.00 174 PHE A C 1
ATOM 1385 O O . PHE A 1 174 ? 3.621 -9.740 -3.020 1.00 96.00 174 PHE A O 1
ATOM 1392 N N . TYR A 1 175 ? 1.922 -8.356 -3.483 1.00 96.38 175 TYR A N 1
ATOM 1393 C CA . TYR A 1 175 ? 1.176 -8.653 -2.259 1.00 96.38 175 TYR A CA 1
ATOM 1394 C C . TYR A 1 175 ? 0.406 -9.972 -2.283 1.00 96.38 175 TYR A C 1
ATOM 1396 O O . TYR A 1 175 ? 0.081 -10.508 -1.219 1.00 96.38 175 TYR A O 1
ATOM 1404 N N . TRP A 1 176 ? 0.091 -10.500 -3.468 1.00 96.38 176 TRP A N 1
ATOM 1405 C CA . TRP A 1 176 ? -0.801 -11.649 -3.612 1.00 96.38 176 TRP A CA 1
ATOM 1406 C C . TRP A 1 176 ? -0.428 -12.846 -2.725 1.00 96.38 176 TRP A C 1
ATOM 1408 O O . TRP A 1 176 ? -1.306 -13.349 -2.015 1.00 96.38 176 TRP A O 1
ATOM 1418 N N . PRO A 1 177 ? 0.850 -13.274 -2.661 1.00 95.25 177 PRO A N 1
ATOM 1419 C CA . PRO A 1 177 ? 1.240 -14.412 -1.833 1.00 95.25 177 PRO A CA 1
ATOM 1420 C C . PRO A 1 177 ? 1.012 -14.187 -0.327 1.00 95.25 177 PRO A C 1
ATOM 1422 O O . PRO A 1 177 ? 0.674 -15.131 0.395 1.00 95.25 177 PRO A O 1
ATOM 1425 N N . ILE A 1 178 ? 1.153 -12.945 0.158 1.00 95.94 178 ILE A N 1
ATOM 1426 C CA . ILE A 1 178 ? 0.887 -12.564 1.557 1.00 95.94 178 ILE A CA 1
ATOM 1427 C C . ILE A 1 178 ? -0.608 -12.701 1.848 1.00 95.94 178 ILE A C 1
ATOM 1429 O O . ILE A 1 178 ? -1.015 -13.382 2.791 1.00 95.94 178 ILE A O 1
ATOM 1433 N N . VAL A 1 179 ? -1.427 -12.074 1.006 1.00 96.31 179 VAL A N 1
ATOM 1434 C CA . VAL A 1 179 ? -2.878 -11.982 1.181 1.00 96.31 179 VAL A CA 1
ATOM 1435 C C . VAL A 1 179 ? -3.511 -13.366 1.073 1.00 96.31 179 VAL A C 1
ATOM 1437 O O . VAL A 1 179 ? -4.311 -13.746 1.923 1.00 96.31 179 VAL A O 1
ATOM 1440 N N . ALA A 1 180 ? -3.087 -14.182 0.106 1.00 95.19 180 ALA A N 1
ATOM 1441 C CA . ALA A 1 180 ? -3.550 -15.559 -0.027 1.00 95.19 180 ALA A CA 1
ATOM 1442 C C . ALA A 1 180 ? -3.270 -16.390 1.241 1.00 95.19 180 ALA A C 1
ATOM 1444 O O . ALA A 1 180 ? -4.148 -17.115 1.716 1.00 95.19 180 ALA A O 1
ATOM 1445 N N . ARG A 1 181 ? -2.074 -16.267 1.840 1.00 95.50 181 ARG A N 1
ATOM 1446 C CA . ARG A 1 181 ? -1.734 -16.951 3.104 1.00 95.50 181 ARG A CA 1
ATOM 1447 C C . ARG A 1 181 ? -2.601 -16.458 4.270 1.00 95.50 181 ARG A C 1
ATOM 1449 O O . ARG A 1 181 ? -3.155 -17.295 4.982 1.00 95.50 181 ARG A O 1
ATOM 1456 N N . TYR A 1 182 ? -2.782 -15.145 4.412 1.00 96.69 182 TYR A N 1
ATOM 1457 C CA . TYR A 1 182 ? -3.665 -14.549 5.422 1.00 96.69 182 TYR A CA 1
ATOM 1458 C C . TYR A 1 182 ? -5.122 -15.030 5.284 1.00 96.69 182 TYR A C 1
ATOM 1460 O O . TYR A 1 182 ? -5.734 -15.472 6.255 1.00 96.69 182 TYR A O 1
ATOM 1468 N N . HIS A 1 183 ? -5.676 -15.057 4.071 1.00 95.94 183 HIS A N 1
ATOM 1469 C CA . HIS A 1 183 ? -7.045 -15.532 3.847 1.00 95.94 183 HIS A CA 1
ATOM 1470 C C . HIS A 1 183 ? -7.230 -17.019 4.147 1.00 95.94 183 HIS A C 1
ATOM 1472 O O . HIS A 1 183 ? -8.280 -17.409 4.666 1.00 95.94 183 HIS A O 1
ATOM 1478 N N . ARG A 1 184 ? -6.217 -17.855 3.879 1.00 94.75 184 ARG A N 1
ATOM 1479 C CA . ARG A 1 184 ? -6.234 -19.263 4.306 1.00 94.75 184 ARG A CA 1
ATOM 1480 C C . ARG A 1 184 ? -6.298 -19.383 5.827 1.00 94.75 184 ARG A C 1
ATOM 1482 O O . ARG A 1 184 ? -7.058 -20.211 6.327 1.00 94.75 184 ARG A O 1
ATOM 1489 N N . PHE A 1 185 ? -5.557 -18.547 6.557 1.00 94.94 185 PHE A N 1
ATOM 1490 C CA . PHE A 1 185 ? -5.650 -18.482 8.016 1.00 94.94 185 PHE A CA 1
ATOM 1491 C C . PHE A 1 185 ? -7.058 -18.078 8.474 1.00 94.94 185 PHE A C 1
ATOM 1493 O O . PHE A 1 185 ? -7.670 -18.810 9.252 1.00 94.94 185 PHE A O 1
ATOM 1500 N N . VAL A 1 186 ? -7.604 -16.976 7.946 1.00 95.75 186 VAL A N 1
ATOM 1501 C CA . VAL A 1 186 ? -8.944 -16.477 8.309 1.00 95.75 186 VAL A CA 1
ATOM 1502 C C . VAL A 1 186 ? -10.019 -17.535 8.045 1.00 95.75 186 VAL A C 1
ATOM 1504 O O . VAL A 1 186 ? -10.839 -17.827 8.917 1.00 95.75 186 VAL A O 1
ATOM 1507 N N . SER A 1 187 ? -9.968 -18.187 6.883 1.00 94.88 187 SER A N 1
ATOM 1508 C CA . SER A 1 187 ? -10.904 -19.258 6.525 1.00 94.88 187 SER A CA 1
ATOM 1509 C C . SER A 1 187 ? -10.795 -20.448 7.484 1.00 94.88 187 SER A C 1
ATOM 1511 O O . SER A 1 187 ? -11.811 -20.986 7.915 1.00 94.88 187 SER A O 1
ATOM 1513 N N . LYS A 1 188 ? -9.572 -20.841 7.866 1.00 95.12 188 LYS A N 1
ATOM 1514 C CA . LYS A 1 188 ? -9.317 -21.982 8.759 1.00 95.12 188 LYS A CA 1
ATOM 1515 C C . LYS A 1 188 ? -9.723 -21.710 10.210 1.00 95.12 188 LYS A C 1
ATOM 1517 O O . LYS A 1 188 ? -10.326 -22.573 10.838 1.00 95.12 188 LYS A O 1
ATOM 1522 N N . VAL A 1 189 ? -9.364 -20.549 10.755 1.00 94.94 189 VAL A N 1
ATOM 1523 C CA . VAL A 1 189 ? -9.548 -20.225 12.181 1.00 94.94 189 VAL A CA 1
ATOM 1524 C C . VAL A 1 189 ? -10.940 -19.667 12.452 1.00 94.94 189 VAL A C 1
ATOM 1526 O O . VAL A 1 189 ? -11.616 -20.093 13.389 1.00 94.94 189 VAL A O 1
ATOM 1529 N N . HIS A 1 190 ? -11.405 -18.750 11.603 1.00 95.00 190 HIS A N 1
ATOM 1530 C CA . HIS A 1 190 ? -12.647 -18.010 11.832 1.00 95.00 190 HIS A CA 1
ATOM 1531 C C . HIS A 1 190 ? -13.830 -18.544 11.026 1.00 95.00 190 HIS A C 1
ATOM 1533 O O . HIS A 1 190 ? -14.972 -18.194 11.331 1.00 95.00 190 HIS A O 1
ATOM 1539 N N . ASN A 1 191 ? -13.600 -19.431 10.050 1.00 94.94 191 ASN A N 1
ATOM 1540 C CA . ASN A 1 191 ? -14.617 -19.912 9.107 1.00 94.94 191 ASN A CA 1
ATOM 1541 C C . ASN A 1 191 ? -15.323 -18.757 8.370 1.00 94.94 191 ASN A C 1
ATOM 1543 O O . ASN A 1 191 ? -16.551 -18.710 8.279 1.00 94.94 191 ASN A O 1
ATOM 1547 N N . GLU A 1 192 ? -14.538 -17.782 7.914 1.00 95.31 192 GLU A N 1
ATOM 1548 C CA . GLU A 1 192 ? -14.996 -16.614 7.158 1.00 95.31 192 GLU A CA 1
ATOM 1549 C C . GLU A 1 192 ? -14.482 -16.727 5.718 1.00 95.31 192 GLU A C 1
ATOM 1551 O O . GLU A 1 192 ? -13.295 -16.541 5.467 1.00 95.31 192 GLU A O 1
ATOM 1556 N N . GLN A 1 193 ? -15.373 -17.068 4.781 1.00 93.50 193 GLN A N 1
ATOM 1557 C CA . GLN A 1 193 ? -15.002 -17.450 3.407 1.00 93.50 193 GLN A CA 1
ATOM 1558 C C . GLN A 1 193 ? -14.882 -16.262 2.434 1.00 93.50 193 GLN A C 1
ATOM 1560 O O . GLN A 1 193 ? -14.283 -16.401 1.371 1.00 93.50 193 GLN A O 1
ATOM 1565 N N . ALA A 1 194 ? -15.436 -15.093 2.778 1.00 96.00 194 ALA A N 1
ATOM 1566 C CA . ALA A 1 194 ? -15.373 -13.911 1.918 1.00 96.00 194 ALA A CA 1
ATOM 1567 C C . ALA A 1 194 ? -13.931 -13.396 1.785 1.00 96.00 194 ALA A C 1
ATOM 1569 O O . ALA A 1 194 ? -13.228 -13.209 2.787 1.00 96.00 194 ALA A O 1
ATOM 1570 N N . PHE A 1 195 ? -13.495 -13.126 0.551 1.00 97.69 195 PHE A N 1
ATOM 1571 C CA . PHE A 1 195 ? -12.159 -12.609 0.265 1.00 97.69 195 PHE A CA 1
ATOM 1572 C C . PHE A 1 195 ? -12.161 -11.077 0.283 1.00 97.69 195 PHE A C 1
ATOM 1574 O O . PHE A 1 195 ? -12.228 -10.419 -0.751 1.00 97.69 195 PHE A O 1
ATOM 1581 N N . VAL A 1 196 ? -12.129 -10.513 1.489 1.00 98.25 196 VAL A N 1
ATOM 1582 C CA . VAL A 1 196 ? -12.065 -9.067 1.735 1.00 98.25 196 VAL A CA 1
ATOM 1583 C C . VAL A 1 196 ? -10.633 -8.582 1.923 1.00 98.25 196 VAL A C 1
ATOM 1585 O O . VAL A 1 196 ? -9.923 -9.092 2.786 1.00 98.25 196 VAL A O 1
ATOM 1588 N N . VAL A 1 197 ? -10.236 -7.568 1.157 1.00 97.94 197 VAL A N 1
ATOM 1589 C CA . VAL A 1 197 ? -8.872 -7.032 1.157 1.00 97.94 197 VAL A CA 1
ATOM 1590 C C . VAL A 1 197 ? -8.887 -5.512 1.278 1.00 97.94 197 VAL A C 1
ATOM 1592 O O . VAL A 1 197 ? -9.610 -4.841 0.543 1.00 97.94 197 VAL A O 1
ATOM 1595 N N . SER A 1 198 ? -8.062 -4.975 2.178 1.00 98.50 198 SER A N 1
ATOM 1596 C CA . SER A 1 198 ? -7.837 -3.530 2.305 1.00 98.50 198 SER A CA 1
ATOM 1597 C C . SER A 1 198 ? -6.762 -3.048 1.336 1.00 98.50 198 SER A C 1
ATOM 1599 O O . SER A 1 198 ? -5.779 -3.752 1.109 1.00 98.50 198 SER A O 1
ATOM 1601 N N . PHE A 1 199 ? -6.921 -1.840 0.803 1.00 98.56 199 PHE A N 1
ATOM 1602 C CA . PHE A 1 199 ? -5.955 -1.195 -0.078 1.00 98.56 199 PHE A CA 1
ATOM 1603 C C . PHE A 1 199 ? -5.739 0.265 0.343 1.00 98.56 199 PHE A C 1
ATOM 1605 O O . PHE A 1 199 ? -6.682 1.058 0.434 1.00 98.56 199 PHE A O 1
ATOM 1612 N N . TRP A 1 200 ? -4.477 0.616 0.575 1.00 97.88 200 TRP A N 1
ATOM 1613 C CA . TRP A 1 200 ? -4.002 1.961 0.855 1.00 97.88 200 TRP A CA 1
ATOM 1614 C C . TRP A 1 200 ? -3.518 2.624 -0.436 1.00 97.88 200 TRP A C 1
ATOM 1616 O O . TRP A 1 200 ? -2.518 2.219 -1.041 1.00 97.88 200 TRP A O 1
ATOM 1626 N N . LEU A 1 201 ? -4.233 3.665 -0.861 1.00 96.19 201 LEU A N 1
ATOM 1627 C CA . LEU A 1 201 ? -3.750 4.577 -1.896 1.00 96.19 201 LEU A CA 1
ATOM 1628 C C . LEU A 1 201 ? -2.669 5.459 -1.251 1.00 96.19 201 LEU A C 1
ATOM 1630 O O . LEU A 1 201 ? -2.966 6.042 -0.210 1.00 96.19 201 LEU A O 1
ATOM 1634 N N . PRO A 1 202 ? -1.455 5.603 -1.814 1.00 92.94 202 PRO A N 1
ATOM 1635 C CA . PRO A 1 202 ? -0.434 6.472 -1.228 1.00 92.94 202 PRO A CA 1
ATOM 1636 C C . PRO A 1 202 ? -0.975 7.879 -0.929 1.00 92.94 202 PRO A C 1
ATOM 1638 O O . PRO A 1 202 ? -1.590 8.510 -1.793 1.00 92.94 202 PRO A O 1
ATOM 1641 N N . GLU A 1 203 ? -0.784 8.346 0.311 1.00 92.19 203 GLU A N 1
ATOM 1642 C CA . GLU A 1 203 ? -1.370 9.587 0.864 1.00 92.19 203 GLU A CA 1
ATOM 1643 C C . GLU A 1 203 ? -2.912 9.656 0.807 1.00 92.19 203 GLU A C 1
ATOM 1645 O O . GLU A 1 203 ? -3.496 10.740 0.765 1.00 92.19 203 GLU A O 1
ATOM 1650 N N . ALA A 1 204 ? -3.589 8.506 0.770 1.00 95.19 204 ALA A N 1
ATOM 1651 C CA . ALA A 1 204 ? -5.004 8.367 0.422 1.00 95.19 204 ALA A CA 1
ATOM 1652 C C . ALA A 1 204 ? -5.381 9.118 -0.873 1.00 95.19 204 ALA A C 1
ATOM 1654 O O . ALA A 1 204 ? -6.485 9.652 -0.996 1.00 95.19 204 ALA A O 1
ATOM 1655 N N . GLY A 1 205 ? -4.444 9.209 -1.825 1.00 95.25 205 GLY A N 1
ATOM 1656 C CA . GLY A 1 205 ? -4.603 9.948 -3.073 1.00 95.25 205 GLY A CA 1
ATOM 1657 C C . GLY A 1 205 ? -5.731 9.379 -3.928 1.00 95.25 205 GLY A C 1
ATOM 1658 O O . GLY A 1 205 ? -5.567 8.340 -4.565 1.00 95.25 205 GLY A O 1
ATOM 1659 N N . TYR A 1 206 ? -6.858 10.082 -3.976 1.00 96.19 206 TYR A N 1
ATOM 1660 C CA . TYR A 1 206 ? -8.096 9.623 -4.592 1.00 96.19 206 TYR A CA 1
ATOM 1661 C C . TYR A 1 206 ? -8.451 10.393 -5.872 1.00 96.19 206 TYR A C 1
ATOM 1663 O O . TYR A 1 206 ? -8.330 11.616 -5.955 1.00 96.19 206 TYR A O 1
ATOM 1671 N N . SER A 1 207 ? -8.945 9.647 -6.859 1.00 95.69 207 SER A N 1
ATOM 1672 C CA . SER A 1 207 ? -9.762 10.117 -7.985 1.00 95.69 207 SER A CA 1
ATOM 1673 C C . SER A 1 207 ? -10.640 8.954 -8.443 1.00 95.69 207 SER A C 1
ATOM 1675 O O . SER A 1 207 ? -10.218 7.802 -8.285 1.00 95.69 207 SER A O 1
ATOM 1677 N N . THR A 1 208 ? -11.802 9.222 -9.046 1.00 95.25 208 THR A N 1
ATOM 1678 C CA . THR A 1 208 ? -12.688 8.152 -9.552 1.00 95.25 208 THR A CA 1
ATOM 1679 C C . THR A 1 208 ? -11.936 7.212 -10.497 1.00 95.25 208 THR A C 1
ATOM 1681 O O . THR A 1 208 ? -11.948 6.000 -10.304 1.00 95.25 208 THR A O 1
ATOM 1684 N N . ARG A 1 209 ? -11.151 7.771 -11.426 1.00 94.94 209 ARG A N 1
ATOM 1685 C CA . ARG A 1 209 ? -10.318 7.001 -12.362 1.00 94.94 209 ARG A CA 1
ATOM 1686 C C . ARG A 1 209 ? -9.353 6.042 -11.657 1.00 94.94 209 ARG A C 1
ATOM 1688 O O . ARG A 1 209 ? -9.232 4.886 -12.051 1.00 94.94 209 ARG A O 1
ATOM 1695 N N . ALA A 1 210 ? -8.632 6.516 -10.638 1.00 96.00 210 ALA A N 1
ATOM 1696 C CA . ALA A 1 210 ? -7.682 5.668 -9.917 1.00 96.00 210 ALA A CA 1
ATOM 1697 C C . ALA A 1 210 ? -8.399 4.535 -9.169 1.00 96.00 210 ALA A C 1
ATOM 1699 O O . ALA A 1 210 ? -7.935 3.397 -9.203 1.00 96.00 210 ALA A O 1
ATOM 1700 N N . LEU A 1 211 ? -9.541 4.830 -8.541 1.00 96.88 211 LEU A N 1
ATOM 1701 C CA . LEU A 1 211 ? -10.353 3.833 -7.847 1.00 96.88 211 LEU A CA 1
ATOM 1702 C C . LEU A 1 211 ? -10.885 2.754 -8.806 1.00 96.88 211 LEU A C 1
ATOM 1704 O O . LEU A 1 211 ? -10.778 1.565 -8.505 1.00 96.88 211 LEU A O 1
ATOM 1708 N N . GLU A 1 212 ? -11.419 3.158 -9.961 1.00 96.25 212 GLU A N 1
ATOM 1709 C CA . GLU A 1 212 ? -11.908 2.244 -10.999 1.00 96.25 212 GLU A CA 1
ATOM 1710 C C . GLU A 1 212 ? -10.803 1.295 -11.470 1.00 96.25 212 GLU A C 1
ATOM 1712 O O . GLU A 1 212 ? -11.003 0.081 -11.485 1.00 96.25 212 GLU A O 1
ATOM 1717 N N . ILE A 1 213 ? -9.612 1.828 -11.767 1.00 97.06 213 ILE A N 1
ATOM 1718 C CA . ILE A 1 213 ? -8.457 1.027 -12.189 1.00 97.06 213 ILE A CA 1
ATOM 1719 C 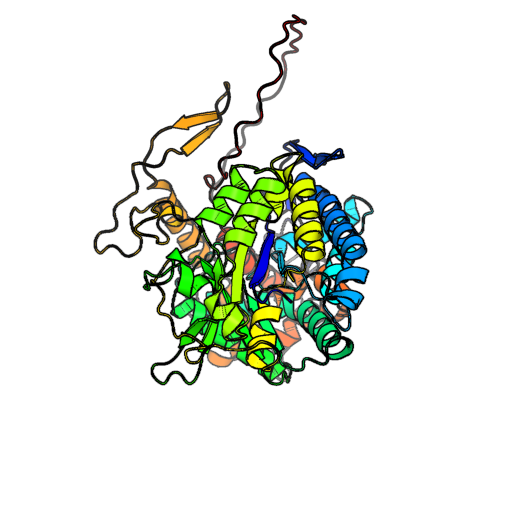C . ILE A 1 213 ? -8.036 0.040 -11.097 1.00 97.06 213 ILE A C 1
ATOM 1721 O O . ILE A 1 213 ? -7.859 -1.143 -11.390 1.00 97.06 213 ILE A O 1
ATOM 1725 N N . VAL A 1 214 ? -7.902 0.485 -9.840 1.00 97.75 214 VAL A N 1
ATOM 1726 C CA . VAL A 1 214 ? -7.533 -0.413 -8.729 1.00 97.75 214 VAL A CA 1
ATOM 1727 C C . VAL A 1 214 ? -8.544 -1.549 -8.596 1.00 97.75 214 VAL A C 1
ATOM 1729 O O . VAL A 1 214 ? -8.152 -2.713 -8.496 1.00 97.75 214 VAL A O 1
ATOM 1732 N N . HIS A 1 215 ? -9.839 -1.237 -8.642 1.00 97.75 215 HIS A N 1
ATOM 1733 C CA . HIS A 1 215 ? -10.885 -2.246 -8.545 1.00 97.75 215 HIS A CA 1
ATOM 1734 C C . HIS A 1 215 ? -10.876 -3.219 -9.730 1.00 97.75 215 HIS A C 1
ATOM 1736 O O . HIS A 1 215 ? -10.956 -4.430 -9.531 1.00 97.75 215 HIS A O 1
ATOM 1742 N N . GLU A 1 216 ? -10.766 -2.731 -10.965 1.00 97.50 216 GLU A N 1
ATOM 1743 C CA . GLU A 1 216 ? -10.733 -3.589 -12.152 1.00 97.50 216 GLU A CA 1
ATOM 1744 C C . GLU A 1 216 ? -9.553 -4.557 -12.138 1.00 97.50 216 GLU A C 1
ATOM 1746 O O . GLU A 1 216 ? -9.729 -5.747 -12.413 1.00 97.50 216 GLU A O 1
ATOM 1751 N N . GLU A 1 217 ? -8.365 -4.070 -11.780 1.00 98.06 217 GLU A N 1
ATOM 1752 C CA . GLU A 1 217 ? -7.165 -4.897 -11.699 1.00 98.06 217 GLU A CA 1
ATOM 1753 C C . GLU A 1 217 ? -7.227 -5.893 -10.537 1.00 98.06 217 GLU A C 1
ATOM 1755 O O . GLU A 1 217 ? -6.825 -7.048 -10.702 1.00 98.06 217 GLU A O 1
ATOM 1760 N N . PHE A 1 218 ? -7.809 -5.500 -9.399 1.00 98.25 218 PHE A N 1
ATOM 1761 C CA . PHE A 1 218 ? -8.087 -6.408 -8.287 1.00 98.25 218 PHE A CA 1
ATOM 1762 C C . PHE A 1 218 ? -9.041 -7.532 -8.707 1.00 98.25 218 PHE A C 1
ATOM 1764 O O . PHE A 1 218 ? -8.720 -8.708 -8.544 1.00 98.25 218 PHE A O 1
ATOM 1771 N N . ILE A 1 219 ? -10.181 -7.199 -9.323 1.00 97.81 219 ILE A N 1
ATOM 1772 C CA . ILE A 1 219 ? -11.152 -8.195 -9.794 1.00 97.81 219 ILE A CA 1
ATOM 1773 C C . ILE A 1 219 ? -10.545 -9.095 -10.874 1.00 97.81 219 ILE A C 1
ATOM 1775 O O . ILE A 1 219 ? -10.812 -10.300 -10.882 1.00 97.81 219 ILE A O 1
ATOM 1779 N N . ARG A 1 220 ? -9.719 -8.552 -11.779 1.00 97.38 220 ARG A N 1
ATOM 1780 C CA . ARG A 1 220 ? -8.982 -9.351 -12.768 1.00 97.38 220 ARG A CA 1
ATOM 1781 C C . ARG A 1 220 ? -8.075 -10.368 -12.074 1.00 97.38 220 ARG A C 1
ATOM 1783 O O . ARG A 1 220 ? -8.182 -11.554 -12.379 1.00 97.38 220 ARG A O 1
ATOM 1790 N N . LYS A 1 221 ? -7.261 -9.934 -11.107 1.00 97.81 221 LYS A N 1
ATOM 1791 C CA . LYS A 1 221 ? -6.375 -10.823 -10.342 1.00 97.81 221 LYS A CA 1
ATOM 1792 C C . LYS A 1 221 ? -7.164 -11.883 -9.567 1.00 97.81 221 LYS A C 1
ATOM 1794 O O . LYS A 1 221 ? -6.834 -13.059 -9.638 1.00 97.81 221 LYS A O 1
ATOM 1799 N N . CYS A 1 222 ? -8.270 -11.514 -8.917 1.00 97.88 222 CYS A N 1
ATOM 1800 C CA . CYS A 1 222 ? -9.162 -12.470 -8.256 1.00 97.88 222 CYS A CA 1
ATOM 1801 C C . CYS A 1 222 ? -9.712 -13.534 -9.218 1.00 97.88 222 CYS A C 1
ATOM 1803 O O . CYS A 1 222 ? -9.798 -14.700 -8.842 1.00 97.88 222 CYS A O 1
ATOM 1805 N N . LYS A 1 223 ? -10.069 -13.164 -10.457 1.00 97.94 223 LYS A N 1
ATOM 1806 C CA . LYS A 1 223 ? -10.529 -14.122 -11.479 1.00 97.94 223 LYS A CA 1
ATOM 1807 C C . LYS A 1 223 ? -9.419 -15.078 -11.914 1.00 97.94 223 LYS A C 1
ATOM 1809 O O . LYS A 1 223 ? -9.674 -16.275 -12.015 1.00 97.94 223 LYS A O 1
ATOM 1814 N N . GLU A 1 224 ? -8.213 -14.563 -12.150 1.00 96.75 224 GLU A N 1
ATOM 1815 C CA . GLU A 1 224 ? -7.030 -15.366 -12.506 1.00 96.75 224 GLU A CA 1
ATOM 1816 C C . GLU A 1 224 ? -6.718 -16.411 -11.430 1.00 96.75 224 GLU A C 1
ATOM 1818 O O . GLU A 1 224 ? -6.438 -17.569 -11.725 1.00 96.75 224 GLU A O 1
ATOM 1823 N N . GLU A 1 225 ? -6.880 -16.010 -10.175 1.00 96.75 225 GLU A N 1
ATOM 1824 C CA . GLU A 1 225 ? -6.535 -16.784 -8.984 1.00 96.75 225 GLU A CA 1
ATOM 1825 C C . GLU A 1 225 ? -7.733 -17.570 -8.424 1.00 96.75 225 GLU A C 1
ATOM 1827 O O . GLU A 1 225 ? -7.650 -18.182 -7.361 1.00 96.75 225 GLU A O 1
ATOM 1832 N N . LYS A 1 226 ? -8.862 -17.563 -9.151 1.00 96.62 226 LYS A N 1
ATOM 1833 C CA . LYS A 1 226 ? -10.103 -18.290 -8.829 1.00 96.62 226 LYS A CA 1
ATOM 1834 C C . LYS A 1 226 ? -10.645 -17.990 -7.425 1.00 96.62 226 LYS A C 1
ATOM 1836 O O . LYS A 1 226 ? -11.203 -18.860 -6.758 1.00 96.62 226 LYS A O 1
ATOM 1841 N N . VAL A 1 227 ? -10.508 -16.744 -6.987 1.00 96.62 227 VAL A N 1
ATOM 1842 C CA . VAL A 1 227 ? -11.028 -16.261 -5.707 1.00 96.62 227 VAL A CA 1
ATOM 1843 C C . VAL A 1 227 ? -12.549 -16.124 -5.767 1.00 96.62 227 VAL A C 1
ATOM 1845 O O . VAL A 1 227 ? -13.098 -15.435 -6.629 1.00 96.62 227 VAL A O 1
ATOM 1848 N N . SER A 1 228 ? -13.238 -16.742 -4.809 1.00 91.19 228 SER A N 1
ATOM 1849 C CA . SER A 1 228 ? -14.678 -16.580 -4.604 1.00 91.19 228 SER A CA 1
ATOM 1850 C C . SER A 1 228 ? -14.990 -15.353 -3.748 1.00 91.19 228 SER A C 1
ATOM 1852 O O . SER A 1 228 ? -14.307 -15.104 -2.759 1.00 91.19 228 SER A O 1
ATOM 1854 N N . GLN A 1 229 ? -16.068 -14.637 -4.087 1.00 92.56 229 GLN A N 1
ATOM 1855 C CA . GLN A 1 229 ? -16.576 -13.485 -3.321 1.00 92.56 229 GLN A CA 1
ATOM 1856 C C . GLN A 1 229 ? -15.492 -12.430 -2.997 1.00 92.56 229 GLN A C 1
ATOM 1858 O O . GLN A 1 229 ? -15.275 -12.118 -1.821 1.00 92.56 229 GLN A O 1
ATOM 1863 N N . PRO A 1 230 ? -14.778 -11.905 -4.013 1.00 97.06 230 PRO A N 1
ATOM 1864 C CA . PRO A 1 230 ? -13.792 -10.858 -3.793 1.00 97.06 230 PRO A CA 1
ATOM 1865 C C . PRO A 1 230 ? -14.476 -9.544 -3.408 1.00 97.06 230 PRO A C 1
ATOM 1867 O O . PRO A 1 230 ? -15.447 -9.138 -4.044 1.00 97.06 230 PRO A O 1
ATOM 1870 N N . HIS A 1 231 ? -13.939 -8.861 -2.401 1.00 98.12 231 HIS A N 1
ATOM 1871 C CA . HIS A 1 231 ? -14.412 -7.549 -1.970 1.00 98.12 231 HIS A CA 1
ATOM 1872 C C . HIS A 1 231 ? -13.238 -6.638 -1.623 1.00 98.12 231 HIS A C 1
ATOM 1874 O O . HIS A 1 231 ? -12.344 -7.018 -0.866 1.00 98.12 231 HIS A O 1
ATOM 1880 N N . LEU A 1 232 ? -13.247 -5.424 -2.164 1.00 98.50 232 LEU A N 1
ATOM 1881 C CA . LEU A 1 232 ? -12.193 -4.438 -1.947 1.00 98.50 232 LEU A CA 1
ATOM 1882 C C . LEU A 1 232 ? -12.633 -3.410 -0.898 1.00 98.50 232 LEU A C 1
ATOM 1884 O O . LEU A 1 232 ? -13.776 -2.945 -0.914 1.00 98.50 232 LEU A O 1
ATOM 1888 N N . VAL A 1 233 ? -11.715 -3.045 -0.004 1.00 98.69 233 VAL A N 1
ATOM 1889 C CA . VAL A 1 233 ? -11.882 -1.982 0.993 1.00 98.69 233 VAL A CA 1
ATOM 1890 C C . VAL A 1 233 ? -10.820 -0.918 0.756 1.00 98.69 233 VAL A C 1
ATOM 1892 O O . VAL A 1 233 ? -9.631 -1.216 0.797 1.00 98.69 233 VAL A O 1
ATOM 1895 N N . ILE A 1 234 ? -11.226 0.325 0.525 1.00 98.56 234 ILE A N 1
ATOM 1896 C CA . ILE A 1 234 ? -10.302 1.446 0.338 1.00 98.56 234 ILE A CA 1
ATOM 1897 C C . ILE A 1 234 ? -10.230 2.247 1.630 1.00 98.56 234 ILE A C 1
ATOM 1899 O O . ILE A 1 234 ? -11.249 2.553 2.253 1.00 98.56 234 ILE A O 1
ATOM 1903 N N . LEU A 1 235 ? -9.010 2.582 2.031 1.00 98.31 235 LEU A N 1
ATOM 1904 C CA . LEU A 1 235 ? -8.745 3.361 3.233 1.00 98.31 235 LEU A CA 1
ATOM 1905 C C . LEU A 1 235 ? -8.574 4.834 2.851 1.00 98.31 235 LEU A C 1
ATOM 1907 O O . LEU A 1 235 ? -7.634 5.176 2.137 1.00 98.31 235 LEU A O 1
ATOM 1911 N N . LEU A 1 236 ? -9.487 5.695 3.309 1.00 97.19 236 LEU A N 1
ATOM 1912 C CA . LEU A 1 236 ? -9.510 7.130 2.989 1.00 97.19 236 LEU A CA 1
ATOM 1913 C C . LEU A 1 236 ? -9.597 8.000 4.248 1.00 97.19 236 LEU A C 1
ATOM 1915 O O . LEU A 1 236 ? -9.666 7.521 5.377 1.00 97.19 236 LEU A O 1
ATOM 1919 N N . ASP A 1 237 ? -9.600 9.311 4.058 1.00 95.06 237 ASP A N 1
ATOM 1920 C CA . ASP A 1 237 ? -9.847 10.316 5.087 1.00 95.06 237 ASP A CA 1
ATOM 1921 C C . ASP A 1 237 ? -11.282 10.835 5.013 1.00 95.06 237 ASP A C 1
ATOM 1923 O O . ASP A 1 237 ? -11.779 11.108 3.921 1.00 95.06 237 ASP A O 1
ATOM 1927 N N . GLN A 1 238 ? -11.948 11.008 6.160 1.00 94.12 238 GLN A N 1
ATOM 1928 C CA . GLN A 1 238 ? -13.337 11.487 6.196 1.00 94.12 238 GLN A CA 1
ATOM 1929 C C . GLN A 1 238 ? -13.536 12.818 5.453 1.00 94.12 238 GLN A C 1
ATOM 1931 O O . GLN A 1 238 ? -14.608 13.073 4.919 1.00 94.12 238 GLN A O 1
ATOM 1936 N N . GLN A 1 239 ? -12.505 13.668 5.362 1.00 92.62 239 GLN A N 1
ATOM 1937 C CA . GLN A 1 239 ? -12.597 14.946 4.650 1.00 92.62 239 GLN A CA 1
ATOM 1938 C C . GLN A 1 239 ? -12.735 14.779 3.123 1.00 92.62 239 GLN A C 1
ATOM 1940 O O . GLN A 1 239 ? -13.112 15.734 2.435 1.00 92.62 239 GLN A O 1
ATOM 1945 N N . GLN A 1 240 ? -12.441 13.585 2.588 1.00 94.38 240 GLN A N 1
ATOM 1946 C CA . GLN A 1 240 ? -12.580 13.224 1.168 1.00 94.38 240 GLN A CA 1
ATOM 1947 C C . GLN A 1 240 ? -14.014 12.924 0.764 1.00 94.38 240 GLN A C 1
ATOM 1949 O O . GLN A 1 240 ? -14.315 12.955 -0.426 1.00 94.38 240 GLN A O 1
ATOM 1954 N N . SER A 1 241 ? -14.903 12.707 1.727 1.00 93.88 241 SER A N 1
ATOM 1955 C CA . SER A 1 241 ? -16.333 12.602 1.479 1.00 93.88 241 SER A CA 1
ATOM 1956 C C . SER A 1 241 ? -16.955 13.986 1.213 1.00 93.88 241 SER A C 1
ATOM 1958 O O . SER A 1 241 ? -16.486 15.028 1.695 1.00 93.88 241 SER A O 1
ATOM 1960 N N . VAL A 1 242 ? -17.981 14.013 0.357 1.00 91.19 242 VAL A N 1
ATOM 1961 C CA . VAL A 1 242 ? -18.804 15.207 0.090 1.00 91.19 242 VAL A CA 1
ATOM 1962 C C . VAL A 1 242 ? -19.794 15.436 1.237 1.00 91.19 242 VAL A C 1
ATOM 1964 O O . VAL A 1 242 ? -20.166 16.580 1.525 1.00 91.19 242 VAL A O 1
ATOM 1967 N N . GLU A 1 243 ? -20.202 14.359 1.906 1.00 80.88 243 GLU A N 1
ATOM 1968 C CA . GLU A 1 243 ? -21.082 14.386 3.063 1.00 80.88 243 GLU A CA 1
ATOM 1969 C C . GLU A 1 243 ? -20.444 15.143 4.239 1.00 80.88 243 GLU A C 1
ATOM 1971 O O . GLU A 1 243 ? -19.238 15.124 4.475 1.00 80.88 243 GLU A O 1
ATOM 1976 N N . ARG A 1 244 ? -21.281 15.854 5.002 1.00 68.56 244 ARG A N 1
ATOM 1977 C CA . ARG A 1 244 ? -20.817 16.720 6.102 1.00 68.56 244 ARG A CA 1
ATOM 1978 C C . ARG A 1 244 ? -20.972 16.102 7.489 1.00 68.56 244 ARG A C 1
ATOM 1980 O O . ARG A 1 244 ? -20.404 16.630 8.443 1.00 68.56 244 ARG A O 1
ATOM 1987 N N . ASN A 1 245 ? -21.736 15.015 7.628 1.00 85.06 245 ASN A N 1
ATOM 1988 C CA . ASN A 1 245 ? -21.916 14.350 8.918 1.00 85.06 245 ASN A CA 1
ATOM 1989 C C . ASN A 1 245 ? -20.789 13.338 9.167 1.00 85.06 245 ASN A C 1
ATOM 1991 O O . ASN A 1 245 ? -20.945 12.145 8.913 1.00 85.06 245 ASN A O 1
ATOM 1995 N N . GLY A 1 246 ? -19.660 13.836 9.678 1.00 84.12 246 GLY A N 1
ATOM 1996 C CA . GLY A 1 246 ? -18.492 13.012 9.997 1.00 84.12 246 GLY A CA 1
ATOM 1997 C C . GLY A 1 246 ? -18.788 11.881 10.984 1.00 84.12 246 GLY A C 1
ATOM 1998 O O . GLY A 1 246 ? -18.260 10.793 10.821 1.00 84.12 246 GLY A O 1
ATOM 1999 N N . ASP A 1 247 ? -19.665 12.087 11.969 1.00 89.00 247 ASP A N 1
ATOM 2000 C CA . ASP A 1 247 ? -19.952 11.057 12.976 1.00 89.00 247 ASP A CA 1
ATOM 2001 C C . ASP A 1 247 ? -20.675 9.842 12.371 1.00 89.00 247 ASP A C 1
ATOM 2003 O O . ASP A 1 247 ? -20.265 8.705 12.590 1.00 89.00 247 ASP A O 1
ATOM 2007 N N . SER A 1 248 ? -21.683 10.087 11.526 1.00 89.50 248 SER A N 1
ATOM 2008 C CA . SER A 1 248 ? -22.392 9.029 10.791 1.00 89.50 248 SER A CA 1
ATOM 2009 C C . SER A 1 248 ? -21.466 8.295 9.817 1.00 89.50 248 SER A C 1
ATOM 2011 O O . SER A 1 248 ? -21.436 7.064 9.833 1.00 89.50 248 SER A O 1
ATOM 2013 N N . LEU A 1 249 ? -20.658 9.026 9.039 1.00 91.38 249 LEU A N 1
ATOM 2014 C CA . LEU A 1 249 ? -19.676 8.433 8.121 1.00 91.38 249 LEU A CA 1
ATOM 2015 C C . LEU A 1 249 ? -18.683 7.529 8.854 1.00 91.38 249 LEU A C 1
ATOM 2017 O O . LEU A 1 249 ? -18.361 6.443 8.385 1.00 91.38 249 LEU A O 1
ATOM 2021 N N . MET A 1 250 ? -18.184 7.980 10.003 1.00 93.81 250 MET A N 1
ATOM 2022 C CA . MET A 1 250 ? -17.149 7.275 10.754 1.00 93.81 250 MET A CA 1
ATOM 2023 C C . MET A 1 250 ? -17.664 6.023 11.467 1.00 93.81 250 MET A C 1
ATOM 2025 O O . MET A 1 250 ? -16.862 5.127 11.729 1.00 93.81 250 MET A O 1
ATOM 2029 N N . LYS A 1 251 ? -18.968 5.959 11.766 1.00 95.06 251 LYS A N 1
ATOM 2030 C CA . LYS A 1 251 ? -19.617 4.831 12.451 1.00 95.06 251 LYS A CA 1
ATOM 2031 C C . LYS A 1 251 ? -20.224 3.796 11.498 1.00 95.06 251 LYS A C 1
ATOM 2033 O O . LYS A 1 251 ? -20.395 2.650 11.902 1.00 95.06 251 LYS A O 1
ATOM 2038 N N . SER A 1 252 ? -20.511 4.166 10.254 1.00 93.44 252 SER A N 1
ATOM 2039 C CA . SER A 1 252 ? -21.250 3.304 9.323 1.00 93.44 252 SER A CA 1
ATOM 2040 C C . SER A 1 252 ? -20.337 2.498 8.397 1.00 93.44 252 SER A C 1
ATOM 2042 O O . SER A 1 252 ? -19.205 2.881 8.093 1.00 93.44 252 SER A O 1
ATOM 2044 N N . TRP A 1 253 ? -20.846 1.382 7.882 1.00 96.44 253 TRP A N 1
ATOM 2045 C CA . TRP A 1 253 ? -20.263 0.704 6.729 1.00 96.44 253 TRP A CA 1
ATOM 2046 C C . TRP A 1 253 ? -20.589 1.481 5.444 1.00 96.44 253 TRP A C 1
ATOM 2048 O O . TRP A 1 253 ? -21.730 1.485 4.988 1.00 96.44 253 TRP A O 1
ATOM 2058 N N . ASN A 1 254 ? -19.578 2.119 4.845 1.00 97.00 254 ASN A N 1
ATOM 2059 C CA . ASN A 1 254 ? -19.738 2.946 3.645 1.00 97.00 254 ASN A CA 1
ATOM 2060 C C . ASN A 1 254 ? -19.311 2.219 2.366 1.00 97.00 254 ASN A C 1
ATOM 2062 O O . ASN A 1 254 ? -18.362 1.428 2.374 1.00 97.00 254 ASN A O 1
ATOM 2066 N N . VAL A 1 255 ? -19.956 2.561 1.249 1.00 97.19 255 VAL A N 1
ATOM 2067 C CA . VAL A 1 255 ? -19.608 2.100 -0.099 1.00 97.19 255 VAL A CA 1
ATOM 2068 C C . VAL A 1 255 ? -19.615 3.235 -1.120 1.00 97.19 255 VAL A C 1
ATOM 2070 O O . VAL A 1 255 ? -20.425 4.156 -1.045 1.00 97.19 255 VAL A O 1
ATOM 2073 N N . VAL A 1 256 ? -18.737 3.134 -2.116 1.00 96.12 256 VAL A N 1
ATOM 2074 C CA . VAL A 1 256 ? -18.701 4.020 -3.287 1.00 96.12 256 VAL A CA 1
ATOM 2075 C C . VAL A 1 256 ? -19.120 3.225 -4.525 1.00 96.12 256 VAL A C 1
ATOM 2077 O O . VAL A 1 256 ? -18.541 2.161 -4.779 1.00 96.12 256 VAL A O 1
ATOM 2080 N N . PRO A 1 257 ? -20.105 3.702 -5.305 1.00 93.94 257 PRO A N 1
ATOM 2081 C CA . PRO A 1 257 ? -20.501 3.063 -6.550 1.00 93.94 257 PRO A CA 1
ATOM 2082 C C . PRO A 1 257 ? -19.477 3.367 -7.653 1.00 93.94 257 PRO A C 1
ATOM 2084 O O . PRO A 1 257 ? -19.059 4.507 -7.830 1.00 93.94 257 PRO A O 1
ATOM 2087 N N . LEU A 1 258 ? -19.091 2.342 -8.414 1.00 91.44 258 LEU A N 1
ATOM 2088 C CA . LEU A 1 258 ? -18.178 2.435 -9.566 1.00 91.44 258 LEU A CA 1
ATOM 2089 C C . LEU A 1 258 ? -18.907 2.481 -10.913 1.00 91.44 258 LEU A C 1
ATOM 2091 O O . LEU A 1 258 ? -18.298 2.455 -11.980 1.00 91.44 258 LEU A O 1
ATOM 2095 N N . ASP A 1 259 ? -20.230 2.428 -10.890 1.00 83.50 259 ASP A N 1
ATOM 2096 C CA . ASP A 1 259 ? -21.057 2.636 -12.063 1.00 83.50 259 ASP A CA 1
ATOM 2097 C C . ASP A 1 259 ? -22.363 3.312 -11.663 1.00 83.50 259 ASP A C 1
ATOM 2099 O O . ASP A 1 259 ? -22.802 3.254 -10.514 1.00 83.50 259 ASP A O 1
ATOM 2103 N N . SER A 1 260 ? -23.005 3.950 -12.639 1.00 74.56 260 SER A N 1
ATOM 2104 C CA . SER A 1 260 ? -24.268 4.664 -12.439 1.00 74.56 260 SER A CA 1
ATOM 2105 C C . SER A 1 260 ? -25.429 3.759 -12.021 1.00 74.56 260 SER A C 1
ATOM 2107 O O . SER A 1 260 ? -26.462 4.264 -11.589 1.00 74.56 260 SER A O 1
ATOM 2109 N N . ARG A 1 261 ? -25.282 2.433 -12.160 1.00 70.31 261 ARG A N 1
ATOM 2110 C CA . ARG A 1 261 ? -26.293 1.443 -11.770 1.00 70.31 261 ARG A CA 1
ATOM 2111 C C . ARG A 1 261 ? -26.100 0.936 -10.338 1.00 70.31 261 ARG A C 1
ATOM 2113 O O . ARG A 1 261 ? -27.000 0.274 -9.838 1.00 70.31 261 ARG A O 1
ATOM 2120 N N . GLY A 1 262 ? -24.966 1.227 -9.697 1.00 72.94 262 GLY A N 1
ATOM 2121 C CA . GLY A 1 262 ? -24.637 0.768 -8.346 1.00 72.94 262 GLY A CA 1
ATOM 2122 C C . GLY A 1 262 ? -24.356 -0.735 -8.239 1.00 72.94 262 GLY A C 1
ATOM 2123 O O . GLY A 1 262 ? -24.349 -1.271 -7.138 1.00 72.94 262 GLY A O 1
ATOM 2124 N N . ASN A 1 263 ? -24.124 -1.432 -9.356 1.00 78.62 263 ASN A N 1
ATOM 2125 C CA . ASN A 1 263 ? -23.918 -2.887 -9.347 1.00 78.62 263 ASN A CA 1
ATOM 2126 C C . ASN A 1 263 ? -22.496 -3.272 -8.925 1.00 78.62 263 ASN A C 1
ATOM 2128 O O . ASN A 1 263 ? -22.258 -4.391 -8.472 1.00 78.62 263 ASN A O 1
ATOM 2132 N N . ARG A 1 264 ? -21.542 -2.359 -9.118 1.00 87.94 264 ARG A N 1
ATOM 2133 C CA . ARG A 1 264 ? -20.163 -2.496 -8.654 1.00 87.94 264 ARG A CA 1
ATOM 2134 C C . ARG A 1 264 ? -19.917 -1.453 -7.582 1.00 87.94 264 ARG A C 1
ATOM 2136 O O . ARG A 1 264 ? -20.022 -0.258 -7.845 1.00 87.94 264 ARG A O 1
ATOM 2143 N N . THR A 1 265 ? -19.568 -1.912 -6.391 1.00 94.44 265 THR A N 1
ATOM 2144 C CA . THR A 1 265 ? -19.314 -1.051 -5.237 1.00 94.44 265 THR A CA 1
ATOM 2145 C C . THR A 1 265 ? -18.019 -1.442 -4.558 1.00 94.44 265 THR A C 1
ATOM 2147 O O . THR A 1 265 ? -17.681 -2.624 -4.495 1.00 94.44 265 THR A O 1
ATOM 2150 N N . VAL A 1 266 ? -17.338 -0.461 -3.981 1.00 97.00 266 VAL A N 1
ATOM 2151 C CA . VAL A 1 266 ? -16.149 -0.669 -3.151 1.00 97.00 266 VAL A CA 1
ATOM 2152 C C . VAL A 1 266 ? -16.448 -0.169 -1.751 1.00 97.00 266 VAL A C 1
ATOM 2154 O O . VAL A 1 266 ? -17.002 0.919 -1.605 1.00 97.00 266 VAL A O 1
ATOM 2157 N N . SER A 1 267 ? -16.098 -0.944 -0.723 1.00 98.31 267 SER A N 1
ATOM 2158 C CA . SER A 1 267 ? -16.224 -0.456 0.654 1.00 98.31 267 SER A CA 1
ATOM 2159 C C . SER A 1 267 ? -15.184 0.614 0.932 1.00 98.31 267 SER A C 1
ATOM 2161 O O . SER A 1 267 ? -14.047 0.509 0.474 1.00 98.31 267 SER A O 1
ATOM 2163 N N . VAL A 1 268 ? -15.538 1.598 1.748 1.00 97.88 268 VAL A N 1
ATOM 2164 C CA . VAL A 1 268 ? -14.607 2.629 2.201 1.00 97.88 268 VAL A CA 1
ATOM 2165 C C . VAL A 1 268 ? -14.619 2.698 3.718 1.00 97.88 268 VAL A C 1
ATOM 2167 O O . VAL A 1 268 ? -15.679 2.743 4.341 1.00 97.88 268 VAL A O 1
ATOM 2170 N N . VAL A 1 269 ? -13.426 2.719 4.311 1.00 97.81 269 VAL A N 1
ATOM 2171 C CA . VAL A 1 269 ? -13.242 3.030 5.730 1.00 97.81 269 VAL A CA 1
ATOM 2172 C C . VAL A 1 269 ? -12.493 4.349 5.819 1.00 97.81 269 VAL A C 1
ATOM 2174 O O . VAL A 1 269 ? -11.373 4.479 5.319 1.00 97.81 269 VAL A O 1
ATOM 2177 N N . PHE A 1 270 ? -13.127 5.332 6.447 1.00 96.94 270 PHE A N 1
ATOM 2178 C CA . PHE A 1 270 ? -12.550 6.650 6.654 1.00 96.94 270 PHE A CA 1
ATOM 2179 C C . PHE A 1 270 ? -11.809 6.705 7.985 1.00 96.94 270 PHE A C 1
ATOM 2181 O O . PHE A 1 270 ? -12.330 6.215 8.981 1.00 96.94 270 PHE A O 1
ATOM 2188 N N . ARG A 1 271 ? -10.636 7.345 8.033 1.00 95.12 271 ARG A N 1
ATOM 2189 C CA . ARG A 1 271 ? -10.054 7.804 9.302 1.00 95.12 271 ARG A CA 1
ATOM 2190 C C . ARG A 1 271 ? -10.709 9.088 9.778 1.00 95.12 271 ARG A C 1
ATOM 2192 O O . ARG A 1 271 ? -10.978 9.993 8.983 1.00 95.12 271 ARG A O 1
ATOM 2199 N N . ASP A 1 272 ? -10.784 9.237 11.097 1.00 94.62 272 ASP A N 1
ATOM 2200 C CA . ASP A 1 272 ? -10.951 10.551 11.704 1.00 94.62 272 ASP A CA 1
ATOM 2201 C C . ASP A 1 272 ? -9.605 11.276 11.634 1.00 94.62 272 ASP A C 1
ATOM 2203 O O . ASP A 1 272 ? -8.670 10.974 12.387 1.00 94.62 272 ASP A O 1
ATOM 2207 N N . ARG A 1 273 ? -9.507 12.237 10.711 1.00 92.25 273 ARG A N 1
ATOM 2208 C CA . ARG A 1 273 ? -8.322 13.077 10.528 1.00 92.25 273 ARG A CA 1
ATOM 2209 C C . ARG A 1 273 ? -7.899 13.783 11.808 1.00 92.25 273 ARG A C 1
ATOM 2211 O O . ARG A 1 273 ? -6.730 13.732 12.175 1.00 92.25 273 ARG A O 1
ATOM 2218 N N . THR A 1 274 ? -8.835 14.435 12.494 1.00 91.69 274 THR A N 1
ATOM 2219 C CA . THR A 1 274 ? -8.529 15.259 13.667 1.00 91.69 274 THR A CA 1
ATOM 2220 C C . THR A 1 274 ? -8.042 14.393 14.817 1.00 91.69 274 THR A C 1
ATOM 2222 O O . THR A 1 274 ? -7.060 14.743 15.473 1.00 91.69 274 THR A O 1
ATOM 2225 N N . PHE A 1 275 ? -8.689 13.250 15.050 1.00 93.62 275 PHE A N 1
ATOM 2226 C CA . PHE A 1 275 ? -8.223 12.296 16.051 1.00 93.62 275 PHE A CA 1
ATOM 2227 C C . PHE A 1 275 ? -6.865 11.707 15.672 1.00 93.62 275 PHE A C 1
ATOM 2229 O O . PHE A 1 275 ? -5.952 11.724 16.494 1.00 93.62 275 PHE A O 1
ATOM 2236 N N . SER A 1 276 ? -6.693 11.266 14.425 1.00 94.06 276 SER A N 1
ATOM 2237 C CA . SER A 1 276 ? -5.455 10.624 13.974 1.00 94.06 276 SER A CA 1
ATOM 2238 C C . SER A 1 276 ? -4.244 11.551 14.027 1.00 94.06 276 SER A C 1
ATOM 2240 O O . SER A 1 276 ? -3.183 11.160 14.521 1.00 94.06 276 SER A O 1
ATOM 2242 N N . ASP A 1 277 ? -4.405 12.796 13.582 1.00 92.06 277 ASP A N 1
ATOM 2243 C CA . ASP A 1 277 ? -3.347 13.802 13.630 1.00 92.06 277 ASP A CA 1
ATOM 2244 C C . ASP A 1 277 ? -3.054 14.198 15.094 1.00 92.06 277 ASP A C 1
ATOM 2246 O O . ASP A 1 277 ? -1.895 14.358 15.484 1.00 92.06 277 ASP A O 1
ATOM 2250 N N . TRP A 1 278 ? -4.078 14.275 15.955 1.00 93.56 278 TRP A N 1
ATOM 2251 C CA . TRP A 1 278 ? -3.887 14.511 17.388 1.00 93.56 278 TRP A CA 1
ATOM 2252 C C . TRP A 1 278 ? -3.080 13.394 18.064 1.00 93.56 278 TRP A C 1
ATOM 2254 O O . TRP A 1 278 ? -2.137 13.705 18.795 1.00 93.56 278 TRP A O 1
ATOM 2264 N N . VAL A 1 279 ? -3.397 12.119 17.806 1.00 91.75 279 VAL A N 1
ATOM 2265 C CA . VAL A 1 279 ? -2.630 10.972 18.329 1.00 91.75 279 VAL A CA 1
ATOM 2266 C C . VAL A 1 279 ? -1.173 11.052 17.869 1.00 91.75 279 VAL A C 1
ATOM 2268 O O . VAL A 1 279 ? -0.264 11.017 18.700 1.00 91.75 279 VAL A O 1
ATOM 2271 N N . THR A 1 280 ? -0.965 11.260 16.566 1.00 88.88 280 THR A N 1
ATOM 2272 C CA . THR A 1 280 ? 0.356 11.267 15.919 1.00 88.88 280 THR A CA 1
ATOM 2273 C C . THR A 1 280 ? 1.263 12.386 16.439 1.00 88.88 280 THR A C 1
ATOM 2275 O O . THR A 1 280 ? 2.435 12.156 16.737 1.00 88.88 280 THR A O 1
ATOM 2278 N N . TYR A 1 281 ? 0.744 13.613 16.551 1.00 87.25 281 TYR A N 1
ATOM 2279 C CA . TYR A 1 281 ? 1.580 14.791 16.808 1.00 87.25 281 TYR A CA 1
ATOM 2280 C C . TYR A 1 281 ? 1.538 15.284 18.258 1.00 87.25 281 TYR A C 1
ATOM 2282 O O . TYR A 1 281 ? 2.483 15.938 18.701 1.00 87.25 281 TYR A O 1
ATOM 2290 N N . SER A 1 282 ? 0.488 14.968 19.025 1.00 88.88 282 SER A N 1
ATOM 2291 C CA . SER A 1 282 ? 0.350 15.453 20.411 1.00 88.88 282 SER A CA 1
ATOM 2292 C C . SER A 1 282 ? 0.865 14.472 21.466 1.00 88.88 282 SER A C 1
ATOM 2294 O O . SER A 1 282 ? 1.000 14.865 22.623 1.00 88.88 282 SER A O 1
ATOM 2296 N N . ASN A 1 283 ? 1.144 13.214 21.097 1.00 86.44 283 ASN A N 1
ATOM 2297 C CA . ASN A 1 283 ? 1.605 12.152 22.003 1.00 86.44 283 ASN A CA 1
ATOM 2298 C C . ASN A 1 283 ? 0.786 12.067 23.311 1.00 86.44 283 ASN A C 1
ATOM 2300 O O . ASN A 1 283 ? 1.338 12.213 24.411 1.00 86.44 283 ASN A O 1
ATOM 2304 N N . PRO A 1 284 ? -0.544 11.889 23.222 1.00 92.44 284 PRO A N 1
ATOM 2305 C CA . PRO A 1 284 ? -1.406 11.863 24.396 1.00 92.44 284 PRO A CA 1
ATOM 2306 C C . PRO A 1 284 ? -1.083 10.697 25.340 1.00 92.44 284 PRO A C 1
ATOM 2308 O O . PRO A 1 284 ? -0.504 9.681 24.957 1.00 92.44 284 PRO A O 1
ATOM 2311 N N . SER A 1 285 ? -1.476 10.842 26.608 1.00 94.75 285 SER A N 1
ATOM 2312 C CA . SER A 1 285 ? -1.386 9.748 27.577 1.00 94.75 285 SER A CA 1
ATOM 2313 C C . SER A 1 285 ? -2.410 8.655 27.269 1.00 94.75 285 SER A C 1
ATOM 2315 O O . SER A 1 285 ? -3.487 8.944 26.748 1.00 94.75 285 SER A O 1
ATOM 2317 N N . VAL A 1 286 ? -2.119 7.422 27.697 1.00 96.44 286 VAL A N 1
ATOM 2318 C CA . VAL A 1 286 ? -3.021 6.263 27.549 1.00 96.44 286 VAL A CA 1
ATOM 2319 C C . VAL A 1 286 ? -4.434 6.570 28.048 1.00 96.44 286 VAL A C 1
ATOM 2321 O O . VAL A 1 286 ? -5.401 6.275 27.364 1.00 96.44 286 VAL A O 1
ATOM 2324 N N . LYS A 1 287 ? -4.576 7.244 29.199 1.00 96.69 287 LYS A N 1
ATOM 2325 C CA . LYS A 1 287 ? -5.894 7.649 29.714 1.00 96.69 287 LYS A CA 1
ATOM 2326 C C . LYS A 1 287 ? -6.663 8.517 28.710 1.00 96.69 287 LYS A C 1
ATOM 2328 O O . LYS A 1 287 ? -7.831 8.264 28.466 1.00 96.69 287 LYS A O 1
ATOM 2333 N N . LYS A 1 288 ? -6.013 9.524 28.113 1.00 96.75 288 LYS A N 1
ATOM 2334 C CA . LYS A 1 288 ? -6.662 10.417 27.138 1.00 96.75 288 LYS A CA 1
ATOM 2335 C C . LYS A 1 288 ? -7.031 9.688 25.846 1.00 96.75 288 LYS A C 1
ATOM 2337 O O . LYS A 1 288 ? -8.044 10.042 25.253 1.00 96.75 288 LYS A O 1
ATOM 2342 N N . LEU A 1 289 ? -6.210 8.726 25.417 1.00 95.56 289 LEU A N 1
ATOM 2343 C CA . LEU A 1 289 ? -6.508 7.859 24.273 1.00 95.56 289 LEU A CA 1
ATOM 2344 C C . LEU A 1 289 ? -7.781 7.052 24.548 1.00 95.56 289 LEU A C 1
ATOM 2346 O O . LEU A 1 289 ? -8.760 7.204 23.827 1.00 95.56 289 LEU A O 1
ATOM 2350 N N . LEU A 1 290 ? -7.812 6.321 25.666 1.00 97.25 290 LEU A N 1
ATOM 2351 C CA . LEU A 1 290 ? -8.969 5.525 26.083 1.00 97.25 290 LEU A CA 1
ATOM 2352 C C . LEU A 1 290 ? -10.237 6.370 26.229 1.00 97.25 290 LEU A C 1
ATOM 2354 O O . LEU A 1 290 ? -11.256 6.035 25.635 1.00 97.25 290 LEU A O 1
ATOM 2358 N N . ASP A 1 291 ? -10.165 7.482 26.970 1.00 96.69 291 ASP A N 1
ATOM 2359 C CA . ASP A 1 291 ? -11.312 8.362 27.214 1.00 96.69 291 ASP A CA 1
ATOM 2360 C C . ASP A 1 291 ? -11.917 8.862 25.890 1.00 96.69 291 ASP A C 1
ATOM 2362 O O . ASP A 1 291 ? -13.135 8.867 25.725 1.00 96.69 291 ASP A O 1
ATOM 2366 N N . ARG A 1 292 ? -11.077 9.267 24.924 1.00 95.81 292 ARG A N 1
ATOM 2367 C CA . ARG A 1 292 ? -11.553 9.779 23.631 1.00 95.81 292 ARG A CA 1
ATOM 2368 C C . ARG A 1 292 ? -12.073 8.691 22.703 1.00 95.81 292 ARG A C 1
ATOM 2370 O O . ARG A 1 292 ? -13.024 8.973 21.982 1.00 95.81 292 ARG A O 1
ATOM 2377 N N . THR A 1 293 ? -11.481 7.499 22.713 1.00 95.06 293 THR A N 1
ATOM 2378 C CA . THR A 1 293 ? -11.969 6.358 21.926 1.00 95.06 293 THR A CA 1
ATOM 2379 C C . THR A 1 293 ? -13.315 5.873 22.465 1.00 95.06 293 THR A C 1
ATOM 2381 O O . THR A 1 293 ? -14.264 5.718 21.705 1.00 95.06 293 THR A O 1
ATOM 2384 N N . ILE A 1 294 ? -13.447 5.725 23.786 1.00 95.31 294 ILE A N 1
ATOM 2385 C CA . ILE A 1 294 ? -14.690 5.287 24.442 1.00 95.31 294 ILE A CA 1
ATOM 2386 C C . ILE A 1 294 ? -15.809 6.318 24.273 1.00 95.31 294 ILE A C 1
ATOM 2388 O O . ILE A 1 294 ? -16.963 5.943 24.093 1.00 95.31 294 ILE A O 1
ATOM 2392 N N . ALA A 1 295 ? -15.481 7.612 24.255 1.00 95.06 295 ALA A N 1
ATOM 2393 C CA . ALA A 1 295 ? -16.454 8.672 23.992 1.00 95.06 295 ALA A CA 1
ATOM 2394 C C . ALA A 1 295 ? -17.101 8.600 22.592 1.00 95.06 295 ALA A C 1
ATOM 2396 O O . ALA A 1 295 ? -18.036 9.350 22.328 1.00 95.06 295 ALA A O 1
ATOM 2397 N N . LYS A 1 296 ? -16.616 7.728 21.694 1.00 95.06 296 LYS A N 1
ATOM 2398 C CA . LYS A 1 296 ? -17.235 7.453 20.386 1.00 95.06 296 LYS A CA 1
ATOM 2399 C C . LYS A 1 296 ? -18.336 6.397 20.442 1.00 95.06 296 LYS A C 1
ATOM 2401 O O . LYS A 1 296 ? -19.000 6.179 19.432 1.00 95.06 296 LYS A O 1
ATOM 2406 N N . ALA A 1 297 ? -18.523 5.745 21.589 1.00 94.81 297 ALA A N 1
ATOM 2407 C CA . ALA A 1 297 ? -19.611 4.804 21.786 1.00 94.81 297 ALA A CA 1
ATOM 2408 C C . ALA A 1 297 ? -20.963 5.507 21.612 1.00 94.81 297 ALA A C 1
ATOM 2410 O O . ALA A 1 297 ? -21.171 6.625 22.081 1.00 94.81 297 ALA A O 1
ATOM 2411 N N . ASP A 1 298 ? -21.877 4.820 20.945 1.00 94.94 298 ASP A N 1
ATOM 2412 C CA . ASP A 1 298 ? -23.193 5.309 20.578 1.00 94.94 298 ASP A CA 1
ATOM 2413 C C . ASP A 1 298 ? -24.265 4.421 21.219 1.00 94.94 298 ASP A C 1
ATOM 2415 O O . ASP A 1 298 ? -24.343 3.217 20.952 1.00 94.94 298 ASP A O 1
ATOM 2419 N N . SER A 1 299 ? -25.058 4.993 22.127 1.00 93.94 299 SER A N 1
ATOM 2420 C CA . SER A 1 299 ? -26.087 4.251 22.860 1.00 93.94 299 SER A CA 1
ATOM 2421 C C . SER A 1 299 ? -27.207 3.748 21.958 1.00 93.94 299 SER A C 1
ATOM 2423 O O . SER A 1 299 ? -27.761 2.683 22.231 1.00 93.94 299 SER A O 1
ATOM 2425 N N . ASP A 1 300 ? -27.517 4.479 20.889 1.00 94.31 300 ASP A N 1
ATOM 2426 C CA . ASP A 1 300 ? -28.659 4.189 20.029 1.00 94.31 300 ASP A CA 1
ATOM 2427 C C . ASP A 1 300 ? -28.314 3.048 19.071 1.00 94.31 300 ASP A C 1
ATOM 2429 O O . ASP A 1 300 ? -29.097 2.105 18.931 1.00 94.31 300 ASP A O 1
ATOM 2433 N N . LEU A 1 301 ? -27.103 3.059 18.502 1.00 95.56 301 LEU A N 1
ATOM 2434 C CA . LEU A 1 301 ? -26.583 1.927 17.723 1.00 95.56 301 LEU A CA 1
ATOM 2435 C C . LEU A 1 301 ? -26.444 0.671 18.592 1.00 95.56 301 LEU A C 1
ATOM 2437 O O . LEU A 1 301 ? -26.830 -0.425 18.176 1.00 95.56 301 LEU A O 1
ATOM 2441 N N . ASN A 1 302 ? -25.976 0.831 19.837 1.00 94.88 302 ASN A N 1
ATOM 2442 C CA . ASN A 1 302 ? -25.887 -0.275 20.787 1.00 94.88 302 ASN A CA 1
ATOM 2443 C C . ASN A 1 302 ? -27.266 -0.894 21.082 1.00 94.88 302 ASN A C 1
ATOM 2445 O O . ASN A 1 302 ? -27.405 -2.119 21.089 1.00 94.88 302 ASN A O 1
ATOM 2449 N N . ALA A 1 303 ? -28.292 -0.065 21.310 1.00 95.00 303 ALA A N 1
ATOM 2450 C CA . ALA A 1 303 ? -29.658 -0.525 21.563 1.00 95.00 303 ALA A CA 1
ATOM 2451 C C . ALA A 1 303 ? -30.253 -1.275 20.358 1.00 95.00 303 ALA A C 1
ATOM 2453 O O . ALA A 1 303 ? -30.980 -2.254 20.535 1.00 95.00 303 ALA A O 1
ATOM 2454 N N . GLN A 1 304 ? -29.889 -0.859 19.143 1.00 95.50 304 GLN A N 1
ATOM 2455 C CA . GLN A 1 304 ? -30.291 -1.495 17.884 1.00 95.50 304 GLN A CA 1
ATOM 2456 C C . GLN A 1 304 ? -29.455 -2.731 17.522 1.00 95.50 304 GLN A C 1
ATOM 2458 O O . GLN A 1 304 ? -29.754 -3.399 16.535 1.00 95.50 304 GLN A O 1
ATOM 2463 N N . LYS A 1 305 ? -28.443 -3.071 18.331 1.00 96.38 305 LYS A N 1
ATOM 2464 C CA . LYS A 1 305 ? -27.492 -4.161 18.074 1.00 96.38 305 LYS A CA 1
ATOM 2465 C C . LYS A 1 305 ? -26.749 -4.009 16.742 1.00 96.38 305 LYS A C 1
ATOM 2467 O O . LYS A 1 305 ? -26.519 -4.993 16.044 1.00 96.38 305 LYS A O 1
ATOM 2472 N N . ILE A 1 306 ? -26.395 -2.776 16.400 1.00 97.38 306 ILE A N 1
ATOM 2473 C CA . ILE A 1 306 ? -25.590 -2.459 15.224 1.00 97.38 306 ILE A CA 1
ATOM 2474 C C . ILE A 1 306 ? -24.132 -2.391 15.669 1.00 97.38 306 ILE A C 1
ATOM 2476 O O . ILE A 1 306 ? -23.813 -1.666 16.610 1.00 97.38 306 ILE A O 1
ATOM 2480 N N . ASP A 1 307 ? -23.252 -3.126 14.996 1.00 97.94 307 ASP A N 1
ATOM 2481 C CA . ASP A 1 307 ? -21.804 -2.999 15.173 1.00 97.94 307 ASP A CA 1
ATOM 2482 C C . ASP A 1 307 ? -21.298 -1.801 14.368 1.00 97.94 307 ASP A C 1
ATOM 2484 O O . ASP A 1 307 ? -21.631 -1.652 13.198 1.00 97.94 307 ASP A O 1
ATOM 2488 N N . TYR A 1 308 ? -20.484 -0.933 14.948 1.00 97.62 308 TYR A N 1
ATOM 2489 C CA . TYR A 1 308 ? -20.004 0.285 14.286 1.00 97.62 308 TYR A CA 1
ATOM 2490 C C . TYR A 1 308 ? -18.524 0.492 14.547 1.00 97.62 308 TYR A C 1
ATOM 2492 O O . TYR A 1 308 ? -17.944 -0.093 15.464 1.00 97.62 308 TYR A O 1
ATOM 2500 N N . CYS A 1 309 ? -17.890 1.315 13.721 1.00 96.31 309 CYS A N 1
ATOM 2501 C CA . CYS A 1 309 ? -16.459 1.560 13.810 1.00 96.31 309 CYS A CA 1
ATOM 2502 C C . CYS A 1 309 ? -16.107 2.976 14.274 1.00 96.31 309 CYS A C 1
ATOM 2504 O O . CYS A 1 309 ? -16.924 3.890 14.277 1.00 96.31 309 CYS A O 1
ATOM 2506 N N . TRP A 1 310 ? -14.847 3.155 14.664 1.00 97.06 310 TRP A N 1
ATOM 2507 C CA . TRP A 1 310 ? -14.188 4.458 14.637 1.00 97.06 310 TRP A CA 1
ATOM 2508 C C . TRP A 1 310 ? -12.731 4.248 14.247 1.00 97.06 310 TRP A C 1
ATOM 2510 O O . TRP A 1 310 ? -11.999 3.568 14.970 1.00 97.06 310 TRP A O 1
ATOM 2520 N N . ALA A 1 311 ? -12.311 4.784 13.100 1.00 97.19 311 ALA A N 1
ATOM 2521 C CA . ALA A 1 311 ? -11.011 4.443 12.537 1.00 97.19 311 ALA A CA 1
ATOM 2522 C C . ALA A 1 311 ? -9.919 5.488 12.792 1.00 97.19 311 ALA A C 1
ATOM 2524 O O . ALA A 1 311 ? -10.112 6.697 12.628 1.00 97.19 311 ALA A O 1
ATOM 2525 N N . HIS A 1 312 ? -8.736 4.981 13.133 1.00 96.25 312 HIS A N 1
ATOM 2526 C CA . HIS A 1 312 ? -7.493 5.714 13.290 1.00 96.25 312 HIS A CA 1
ATOM 2527 C C . HIS A 1 312 ? -6.427 5.147 12.350 1.00 96.25 312 HIS A C 1
ATOM 2529 O O . HIS A 1 312 ? -6.031 3.985 12.472 1.00 96.25 312 HIS A O 1
ATOM 2535 N N . PHE A 1 313 ? -5.938 5.985 11.434 1.00 96.31 313 PHE A N 1
ATOM 2536 C CA . PHE A 1 313 ? -4.824 5.636 10.551 1.00 96.31 313 PHE A CA 1
ATOM 2537 C C . PHE A 1 313 ? -3.614 6.517 10.869 1.00 96.31 313 PHE A C 1
ATOM 2539 O O . PHE A 1 313 ? -3.752 7.738 11.005 1.00 96.31 313 PHE A O 1
ATOM 2546 N N . GLN A 1 314 ? -2.430 5.917 10.940 1.00 92.56 314 GLN A N 1
ATOM 2547 C CA . GLN A 1 314 ? -1.166 6.610 11.207 1.00 92.56 314 GLN A CA 1
ATOM 2548 C C . GLN A 1 314 ? -0.032 6.057 10.344 1.00 92.56 314 GLN A C 1
ATOM 2550 O O . GLN A 1 314 ? -0.116 4.936 9.853 1.00 92.56 314 GLN A O 1
ATOM 2555 N N . ASP A 1 315 ? 1.061 6.809 10.205 1.00 91.88 315 ASP A N 1
ATOM 2556 C CA . ASP A 1 315 ? 2.302 6.201 9.717 1.00 91.88 315 ASP A CA 1
ATOM 2557 C C . ASP A 1 315 ? 2.830 5.236 10.779 1.00 91.88 315 ASP A C 1
ATOM 2559 O O . ASP A 1 315 ? 2.910 5.592 11.956 1.00 91.88 315 ASP A O 1
ATOM 2563 N N . LEU A 1 316 ? 3.287 4.054 10.375 1.00 92.38 316 LEU A N 1
ATOM 2564 C CA . LEU A 1 316 ? 3.914 3.082 11.274 1.00 92.38 316 LEU A CA 1
ATOM 2565 C C . LEU A 1 316 ? 5.083 3.710 12.053 1.00 92.38 316 LEU A C 1
ATOM 2567 O O . LEU A 1 316 ? 5.314 3.447 13.231 1.00 92.38 316 LEU A O 1
ATOM 2571 N N . HIS A 1 317 ? 5.791 4.618 11.393 1.00 87.88 317 HIS A N 1
ATOM 2572 C CA . HIS A 1 317 ? 6.949 5.329 11.916 1.00 87.88 317 HIS A CA 1
ATOM 2573 C C . HIS A 1 317 ? 6.615 6.413 12.937 1.00 87.88 317 HIS A C 1
ATOM 2575 O O . HIS A 1 317 ? 7.510 6.837 13.673 1.00 87.88 317 HIS A O 1
ATOM 2581 N N . ALA A 1 318 ? 5.347 6.820 13.045 1.00 89.56 318 ALA A N 1
ATOM 2582 C CA . ALA A 1 318 ? 4.898 7.715 14.106 1.00 89.56 318 ALA A CA 1
ATOM 2583 C C . ALA A 1 318 ? 5.135 7.108 15.497 1.00 89.56 318 ALA A C 1
ATOM 2585 O O . ALA A 1 318 ? 5.470 7.830 16.437 1.00 89.56 318 ALA A O 1
ATOM 2586 N N . LEU A 1 319 ? 5.091 5.774 15.613 1.00 91.25 319 LEU A N 1
ATOM 2587 C CA . LEU A 1 319 ? 5.415 5.046 16.845 1.00 91.25 319 LEU A CA 1
ATOM 2588 C C . LEU A 1 319 ? 6.856 5.289 17.334 1.00 91.25 319 LEU A C 1
ATO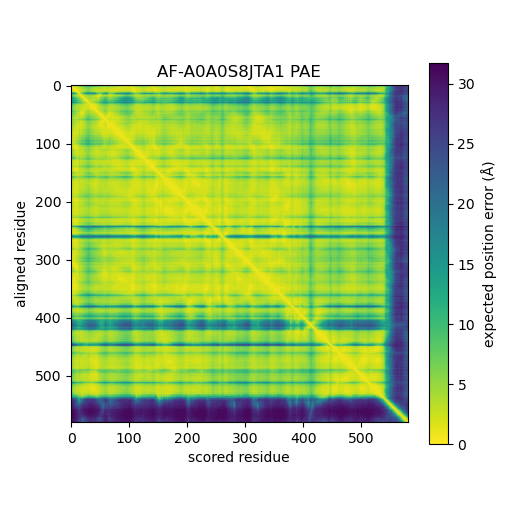M 2590 O O . LEU A 1 319 ? 7.157 5.042 18.501 1.00 91.25 319 LEU A O 1
ATOM 2594 N N . CYS A 1 320 ? 7.730 5.800 16.460 1.00 89.69 320 CYS A N 1
ATOM 2595 C CA . CYS A 1 320 ? 9.140 6.077 16.733 1.00 89.69 320 CYS A CA 1
ATOM 2596 C C . CYS A 1 320 ? 9.437 7.564 16.997 1.00 89.69 320 CYS A C 1
ATOM 2598 O O . CYS A 1 320 ? 10.602 7.922 17.185 1.00 89.69 320 CYS A O 1
ATOM 2600 N N . PHE A 1 321 ? 8.433 8.452 16.958 1.00 84.69 321 PHE A N 1
ATOM 2601 C CA . PHE A 1 321 ? 8.644 9.901 17.103 1.00 84.69 321 PHE A CA 1
ATOM 2602 C C . PHE A 1 321 ? 8.986 10.318 18.533 1.00 84.69 321 PHE A C 1
ATOM 2604 O O . PHE A 1 321 ? 9.680 11.316 18.735 1.00 84.69 321 PHE A O 1
ATOM 2611 N N . ASN A 1 322 ? 8.499 9.573 19.524 1.00 88.19 322 ASN A N 1
ATOM 2612 C CA . ASN A 1 322 ? 8.766 9.819 20.933 1.00 88.19 322 ASN A CA 1
ATOM 2613 C C . ASN A 1 322 ? 8.932 8.480 21.675 1.00 88.19 322 ASN A C 1
ATOM 2615 O O . ASN A 1 322 ? 8.191 7.537 21.385 1.00 88.19 322 ASN A O 1
ATOM 2619 N N . PRO A 1 323 ? 9.812 8.404 22.694 1.00 92.06 323 PRO A N 1
ATOM 2620 C CA . PRO A 1 323 ? 9.984 7.204 23.515 1.00 92.06 323 PRO A CA 1
ATOM 2621 C C . PRO A 1 323 ? 8.685 6.624 24.092 1.00 92.06 323 PRO A C 1
ATOM 2623 O O . PRO A 1 323 ? 8.618 5.432 24.371 1.00 92.06 323 PRO A O 1
ATOM 2626 N N . LYS A 1 324 ? 7.651 7.446 24.296 1.00 93.06 324 LYS A N 1
ATOM 2627 C CA . LYS A 1 324 ? 6.383 7.034 24.911 1.00 93.06 324 LYS A CA 1
ATOM 2628 C C . LYS A 1 324 ? 5.325 6.560 23.913 1.00 93.06 324 LYS A C 1
ATOM 2630 O O . LYS A 1 324 ? 4.382 5.912 24.350 1.00 93.06 324 LYS A O 1
ATOM 2635 N N . THR A 1 325 ? 5.448 6.858 22.618 1.00 92.94 325 THR A N 1
ATOM 2636 C CA . THR A 1 325 ? 4.364 6.626 21.642 1.00 92.94 325 THR A CA 1
ATOM 2637 C C . THR A 1 325 ? 4.066 5.142 21.468 1.00 92.94 325 THR A C 1
ATOM 2639 O O . THR A 1 325 ? 2.932 4.727 21.682 1.00 92.94 325 THR A O 1
ATOM 2642 N N . ALA A 1 326 ? 5.087 4.332 21.176 1.00 93.75 326 ALA A N 1
ATOM 2643 C CA . ALA A 1 326 ? 4.940 2.882 21.064 1.00 93.75 326 ALA A CA 1
ATOM 2644 C C . ALA A 1 326 ? 4.380 2.245 22.358 1.00 93.75 326 ALA A C 1
ATOM 2646 O O . ALA A 1 326 ? 3.325 1.614 22.292 1.00 93.75 326 ALA A O 1
ATOM 2647 N N . PRO A 1 327 ? 4.976 2.461 23.552 1.00 94.25 327 PRO A N 1
ATOM 2648 C CA . PRO A 1 327 ? 4.417 1.929 24.798 1.00 94.25 327 PRO A CA 1
ATOM 2649 C C . PRO A 1 327 ? 2.977 2.379 25.082 1.00 94.25 327 PRO A C 1
ATOM 2651 O O . PRO A 1 327 ? 2.186 1.602 25.613 1.00 94.25 327 PRO A O 1
ATOM 2654 N N . ASN A 1 328 ? 2.617 3.621 24.737 1.00 95.44 328 ASN A N 1
ATOM 2655 C CA . ASN A 1 328 ? 1.249 4.107 24.911 1.00 95.44 328 ASN A CA 1
ATOM 2656 C C . ASN A 1 328 ? 0.269 3.398 23.972 1.00 95.44 328 ASN A C 1
ATOM 2658 O O . ASN A 1 328 ? -0.819 3.056 24.422 1.00 95.44 328 ASN A O 1
ATOM 2662 N N . PHE A 1 329 ? 0.658 3.155 22.717 1.00 95.38 329 PHE A N 1
ATOM 2663 C CA . PHE A 1 329 ? -0.141 2.397 21.754 1.00 95.38 329 PHE A CA 1
ATOM 2664 C C . PHE A 1 329 ? -0.365 0.952 22.226 1.00 95.38 329 PHE A C 1
ATOM 2666 O O . PHE A 1 329 ? -1.498 0.484 22.263 1.00 95.38 329 PHE A O 1
ATOM 2673 N N . GLU A 1 330 ? 0.687 0.273 22.699 1.00 95.81 330 GLU A N 1
ATOM 2674 C CA . GLU A 1 330 ? 0.583 -1.068 23.301 1.00 95.81 330 GLU A CA 1
ATOM 2675 C C . GLU A 1 330 ? -0.428 -1.091 24.457 1.00 95.81 330 GLU A C 1
ATOM 2677 O O . GLU A 1 330 ? -1.345 -1.912 24.485 1.00 95.81 330 GLU A O 1
ATOM 2682 N N . GLN A 1 331 ? -0.314 -0.139 25.384 1.00 96.88 331 GLN A N 1
ATOM 2683 C CA . GLN A 1 331 ? -1.214 -0.038 26.533 1.00 96.88 331 GLN A CA 1
ATOM 2684 C C . GLN A 1 331 ? -2.646 0.367 26.164 1.00 96.88 331 GLN A C 1
ATOM 2686 O O . GLN A 1 331 ? -3.577 -0.010 26.872 1.00 96.88 331 GLN A O 1
ATOM 2691 N N . GLU A 1 332 ? -2.839 1.140 25.096 1.00 96.44 332 GLU A N 1
ATOM 2692 C CA . GLU A 1 332 ? -4.163 1.490 24.583 1.00 96.44 332 GLU A CA 1
ATOM 2693 C C . GLU A 1 332 ? -4.899 0.238 24.095 1.00 96.44 332 GLU A C 1
ATOM 2695 O O . GLU A 1 332 ? -5.994 -0.044 24.581 1.00 96.44 332 GLU A O 1
ATOM 2700 N N . ILE A 1 333 ? -4.279 -0.549 23.208 1.00 97.00 333 ILE A N 1
ATOM 2701 C CA . ILE A 1 333 ? -4.897 -1.756 22.638 1.00 97.00 333 ILE A CA 1
ATOM 2702 C C . ILE A 1 333 ? -5.231 -2.777 23.730 1.00 97.00 333 ILE A C 1
ATOM 2704 O O . ILE A 1 333 ? -6.348 -3.303 23.769 1.00 97.00 333 ILE A O 1
ATOM 2708 N N . VAL A 1 334 ? -4.295 -3.024 24.653 1.00 97.12 334 VAL A N 1
ATOM 2709 C CA . VAL A 1 334 ? -4.505 -3.963 25.765 1.00 97.12 334 VAL A CA 1
ATOM 2710 C C . VAL A 1 334 ? -5.690 -3.526 26.625 1.00 97.12 334 VAL A C 1
ATOM 2712 O O . VAL A 1 334 ? -6.616 -4.309 26.838 1.00 97.12 334 VAL A O 1
ATOM 2715 N N . LYS A 1 335 ? -5.728 -2.259 27.052 1.00 97.50 335 LYS A N 1
ATOM 2716 C CA . LYS A 1 335 ? -6.785 -1.762 27.944 1.00 97.50 335 LYS A CA 1
ATOM 2717 C C . LYS A 1 335 ? -8.148 -1.666 27.270 1.00 97.50 335 LYS A C 1
ATOM 2719 O O . LYS A 1 335 ? -9.150 -1.962 27.915 1.00 97.50 335 LYS A O 1
ATOM 2724 N N . LEU A 1 336 ? -8.220 -1.289 25.991 1.00 96.75 336 LEU A N 1
ATOM 2725 C CA . LEU A 1 336 ? -9.481 -1.341 25.239 1.00 96.75 336 LEU A CA 1
ATOM 2726 C C . LEU A 1 336 ? -10.044 -2.766 25.226 1.00 96.75 336 LEU A C 1
ATOM 2728 O O . LEU A 1 336 ? -11.232 -2.961 25.492 1.00 96.75 336 LEU A O 1
ATOM 2732 N N . THR A 1 337 ? -9.171 -3.753 25.012 1.00 96.44 337 THR A N 1
ATOM 2733 C CA . THR A 1 337 ? -9.551 -5.169 24.995 1.00 96.44 337 THR A CA 1
ATOM 2734 C C . THR A 1 337 ? -10.006 -5.660 26.371 1.00 96.44 337 THR A C 1
ATOM 2736 O O . THR A 1 337 ? -11.056 -6.294 26.493 1.00 96.44 337 THR A O 1
ATOM 2739 N N . GLU A 1 338 ? -9.290 -5.302 27.441 1.00 95.50 338 GLU A N 1
ATOM 2740 C CA . GLU A 1 338 ? -9.693 -5.586 28.828 1.00 95.50 338 GLU A CA 1
ATOM 2741 C C . GLU A 1 338 ? -11.073 -4.997 29.165 1.00 95.50 338 GLU A C 1
ATOM 2743 O O . GLU A 1 338 ? -11.892 -5.654 29.820 1.00 95.50 338 GLU A O 1
ATOM 2748 N N . LEU A 1 339 ? -11.363 -3.790 28.671 1.00 95.69 339 LEU A N 1
ATOM 2749 C CA . LEU A 1 339 ? -12.645 -3.096 28.834 1.00 95.69 339 LEU A CA 1
ATOM 2750 C C . LEU A 1 339 ? -13.771 -3.659 27.949 1.00 95.69 339 LEU A C 1
ATOM 2752 O O . LEU A 1 339 ? -14.915 -3.219 28.061 1.00 95.69 339 LEU A O 1
ATOM 2756 N N . GLY A 1 340 ? -13.486 -4.662 27.117 1.00 95.12 340 GLY A N 1
ATOM 2757 C CA . GLY A 1 340 ? -14.482 -5.363 26.311 1.00 95.12 340 GLY A CA 1
ATOM 2758 C C . GLY A 1 340 ? -14.796 -4.706 24.966 1.00 95.12 340 GLY A C 1
ATOM 2759 O O . GLY A 1 340 ? -15.831 -5.022 24.381 1.00 95.12 340 GLY A O 1
ATOM 2760 N N . TYR A 1 341 ? -13.951 -3.785 24.497 1.00 96.38 341 TYR A N 1
ATOM 2761 C CA . TYR A 1 341 ? -13.937 -3.344 23.101 1.00 96.38 341 TYR A CA 1
ATOM 2762 C C . TYR A 1 341 ? -13.058 -4.301 22.299 1.00 96.38 341 TYR A C 1
ATOM 2764 O O . TYR A 1 341 ? -12.028 -4.738 22.803 1.00 96.38 341 TYR A O 1
ATOM 2772 N N . LEU A 1 342 ? -13.434 -4.619 21.061 1.00 96.12 342 LEU A N 1
ATOM 2773 C CA . LEU A 1 342 ? -12.619 -5.448 20.172 1.00 96.12 342 LEU A CA 1
ATOM 2774 C C . LEU A 1 342 ? -12.017 -4.562 19.074 1.00 96.12 342 LEU A C 1
ATOM 2776 O O . LEU A 1 342 ? -12.719 -4.274 18.099 1.00 96.12 342 LEU A O 1
ATOM 2780 N N . PRO A 1 343 ? -10.755 -4.109 19.218 1.00 96.88 343 PRO A N 1
ATOM 2781 C CA . PRO A 1 343 ? -10.024 -3.503 18.116 1.00 96.88 343 PRO A CA 1
ATOM 2782 C C . PRO A 1 343 ? -9.894 -4.487 16.954 1.00 96.88 343 PRO A C 1
ATOM 2784 O O . PRO A 1 343 ? -9.556 -5.650 17.181 1.00 96.88 343 PRO A O 1
ATOM 2787 N N . VAL A 1 344 ? -10.148 -4.035 15.726 1.00 97.50 344 VAL A N 1
ATOM 2788 C CA . VAL A 1 344 ? -10.021 -4.876 14.526 1.00 97.50 344 VAL A CA 1
ATOM 2789 C C . VAL A 1 344 ? -9.405 -4.122 13.348 1.00 97.50 344 VAL A C 1
ATOM 2791 O O . VAL A 1 344 ? -9.384 -2.892 13.295 1.00 97.50 344 VAL A O 1
ATOM 2794 N N . SER A 1 345 ? -8.910 -4.867 12.365 1.00 98.12 345 SER A N 1
ATOM 2795 C CA . SER A 1 345 ? -8.519 -4.323 11.068 1.00 98.12 345 SER A CA 1
ATOM 2796 C C . SER A 1 345 ? -9.736 -3.917 10.210 1.00 98.12 345 SER A C 1
ATOM 2798 O O . SER A 1 345 ? -10.836 -4.455 10.386 1.00 98.12 345 SER A O 1
ATOM 2800 N N . PRO A 1 346 ? -9.563 -3.001 9.232 1.00 98.38 346 PRO A N 1
ATOM 2801 C CA . PRO A 1 346 ? -10.645 -2.576 8.341 1.00 98.38 346 PRO A CA 1
ATOM 2802 C C . PRO A 1 346 ? -11.303 -3.727 7.564 1.00 98.38 346 PRO A C 1
ATOM 2804 O O . PRO A 1 346 ? -12.524 -3.743 7.403 1.00 98.38 346 PRO A O 1
ATOM 2807 N N . ASP A 1 347 ? -10.520 -4.713 7.107 1.00 98.44 347 ASP A N 1
ATOM 2808 C CA . ASP A 1 347 ? -11.049 -5.850 6.349 1.00 98.44 347 ASP A CA 1
ATOM 2809 C C . ASP A 1 347 ? -11.926 -6.751 7.221 1.00 98.44 347 ASP A C 1
ATOM 2811 O O . ASP A 1 347 ? -12.943 -7.235 6.739 1.00 98.44 347 ASP A O 1
ATOM 2815 N N . VAL A 1 348 ? -11.583 -6.948 8.499 1.00 98.06 348 VAL A N 1
ATOM 2816 C CA . VAL A 1 348 ? -12.381 -7.752 9.438 1.00 98.06 348 VAL A CA 1
ATOM 2817 C C . VAL A 1 348 ? -13.741 -7.104 9.670 1.00 98.06 348 VAL A C 1
ATOM 2819 O O . VAL A 1 348 ? -14.759 -7.791 9.586 1.00 98.06 348 VAL A O 1
ATOM 2822 N N . PHE A 1 349 ? -13.776 -5.788 9.911 1.00 98.25 349 PHE A N 1
ATOM 2823 C CA . PHE A 1 349 ? -15.030 -5.059 10.113 1.00 98.25 349 PHE A CA 1
ATOM 2824 C C . PHE A 1 349 ? -15.967 -5.210 8.909 1.00 98.25 349 PHE A C 1
ATOM 2826 O O . PHE A 1 349 ? -17.099 -5.675 9.053 1.00 98.25 349 PHE A O 1
ATOM 2833 N N . VAL A 1 350 ? -15.470 -4.914 7.704 1.00 98.44 350 VAL A N 1
ATOM 2834 C CA . VAL A 1 350 ? -16.263 -5.026 6.471 1.00 98.44 350 VAL A CA 1
ATOM 2835 C C . VAL A 1 350 ? -16.652 -6.478 6.181 1.00 98.44 350 VAL A C 1
ATOM 2837 O O . VAL A 1 350 ? -17.797 -6.754 5.831 1.00 98.44 350 VAL A O 1
ATOM 2840 N N . ARG A 1 351 ? -15.739 -7.437 6.359 1.00 98.06 351 ARG A N 1
ATOM 2841 C CA . ARG A 1 351 ? -16.002 -8.867 6.136 1.00 98.06 351 ARG A CA 1
ATOM 2842 C C . ARG A 1 351 ? -17.108 -9.395 7.029 1.00 98.06 351 ARG A C 1
ATOM 2844 O O . ARG A 1 351 ? -17.961 -10.142 6.561 1.00 98.06 351 ARG A O 1
ATOM 2851 N N . ARG A 1 352 ? -17.121 -9.014 8.303 1.00 97.81 352 ARG A N 1
ATOM 2852 C CA . ARG A 1 352 ? -18.142 -9.476 9.247 1.00 97.81 352 ARG A CA 1
ATOM 2853 C C . ARG A 1 352 ? -19.499 -8.832 9.001 1.00 97.81 352 ARG A C 1
ATOM 2855 O O . ARG A 1 352 ? -20.500 -9.524 9.173 1.00 97.81 352 ARG A O 1
ATOM 2862 N N . LYS A 1 353 ? -19.540 -7.587 8.515 1.00 97.81 353 LYS A N 1
ATOM 2863 C CA . LYS A 1 353 ? -20.763 -6.959 7.984 1.00 97.81 353 LYS A CA 1
ATOM 2864 C C . LYS A 1 353 ? -21.289 -7.709 6.757 1.00 97.81 353 LYS A C 1
ATOM 2866 O O . LYS A 1 353 ? -22.437 -8.138 6.746 1.00 97.81 353 LYS A O 1
ATOM 2871 N N . LEU A 1 354 ? -20.423 -7.975 5.774 1.00 96.75 354 LEU A N 1
ATOM 2872 C CA . LEU A 1 354 ? -20.762 -8.734 4.560 1.00 96.75 354 LEU A CA 1
ATOM 2873 C C . LEU A 1 354 ? -21.295 -10.142 4.859 1.00 96.75 354 LEU A C 1
ATOM 2875 O O . LEU A 1 354 ? -22.204 -10.620 4.189 1.00 96.75 354 LEU A O 1
ATOM 2879 N N . LEU A 1 355 ? -20.724 -10.812 5.862 1.00 96.69 355 LEU A N 1
ATOM 2880 C CA . LEU A 1 355 ? -21.120 -12.159 6.277 1.00 96.69 355 LEU A CA 1
ATOM 2881 C C . LEU A 1 355 ? -22.303 -12.179 7.261 1.00 96.69 355 LEU A C 1
ATOM 2883 O O . LEU A 1 355 ? -22.664 -13.258 7.730 1.00 96.69 355 LEU A O 1
ATOM 2887 N N . GLY A 1 356 ? -22.873 -11.023 7.623 1.00 96.12 356 GLY A N 1
ATOM 2888 C CA . GLY A 1 356 ? -23.966 -10.920 8.597 1.00 96.12 356 GLY A CA 1
ATOM 2889 C C . GLY A 1 356 ? -23.591 -11.352 10.020 1.00 96.12 356 GLY A C 1
ATOM 2890 O O . GLY A 1 356 ? -24.466 -11.692 10.812 1.00 96.12 356 GLY A O 1
ATOM 2891 N N . ARG A 1 357 ? -22.291 -11.385 10.348 1.00 95.44 357 ARG A N 1
ATOM 2892 C CA . ARG A 1 357 ? -21.791 -11.645 11.711 1.00 95.44 357 ARG A CA 1
ATOM 2893 C C . ARG A 1 357 ? -21.876 -10.408 12.594 1.00 95.44 357 ARG A C 1
ATOM 2895 O O . ARG A 1 357 ? -22.062 -10.542 13.797 1.00 95.44 357 ARG A O 1
ATOM 2902 N N . TYR A 1 358 ? -21.703 -9.241 11.986 1.00 97.25 358 TYR A N 1
ATOM 2903 C CA . TYR A 1 358 ? -21.910 -7.939 12.605 1.00 97.25 358 TYR A CA 1
ATOM 2904 C C . TYR A 1 358 ? -23.285 -7.412 12.205 1.00 97.25 358 TYR A C 1
ATOM 2906 O O . TYR A 1 358 ? -23.664 -7.506 11.037 1.00 97.25 358 TYR A O 1
ATOM 2914 N N . GLY A 1 359 ? -24.032 -6.887 13.173 1.00 96.62 359 GLY A N 1
ATOM 2915 C CA . GLY A 1 359 ? -25.341 -6.290 12.951 1.00 96.62 359 GLY A CA 1
ATOM 2916 C C . GLY A 1 359 ? -25.218 -5.035 12.097 1.00 96.62 359 GLY A C 1
ATOM 2917 O O . GLY A 1 359 ? -24.336 -4.209 12.333 1.00 96.62 359 GLY A O 1
ATOM 2918 N N . CYS A 1 360 ? -26.090 -4.895 11.101 1.00 96.25 360 CYS A N 1
ATOM 2919 C CA . CYS A 1 360 ? -26.127 -3.754 10.188 1.00 96.25 360 CYS A CA 1
ATOM 2920 C C . CYS A 1 360 ? -27.321 -2.845 10.488 1.00 96.25 360 CYS A C 1
ATOM 2922 O O . CYS A 1 360 ? -28.399 -3.333 10.837 1.00 96.25 360 CYS A O 1
ATOM 2924 N N . GLY A 1 361 ? -27.137 -1.537 10.317 1.00 92.19 361 GLY A N 1
ATOM 2925 C CA . GLY A 1 361 ? -28.245 -0.585 10.271 1.00 92.19 361 GLY A CA 1
ATOM 2926 C C . GLY A 1 361 ? -29.112 -0.779 9.024 1.00 92.19 361 GLY A C 1
ATOM 2927 O O . GLY A 1 361 ? -28.690 -1.410 8.057 1.00 92.19 361 GLY A O 1
ATOM 2928 N N . THR A 1 362 ? -30.325 -0.219 9.025 1.00 88.81 362 THR A N 1
ATOM 2929 C CA . THR A 1 362 ? -31.249 -0.303 7.872 1.00 88.81 362 THR A CA 1
ATOM 2930 C C . THR A 1 362 ? -30.688 0.338 6.610 1.00 88.81 362 THR A C 1
ATOM 2932 O O . THR A 1 362 ? -31.003 -0.099 5.507 1.00 88.81 362 THR A O 1
ATOM 2935 N N . ASP A 1 363 ? -29.839 1.347 6.791 1.00 88.06 363 ASP A N 1
ATOM 2936 C CA . ASP A 1 363 ? -29.274 2.157 5.716 1.00 88.06 363 ASP A CA 1
ATOM 2937 C C . ASP A 1 363 ? -27.836 1.720 5.373 1.00 88.06 363 ASP A C 1
ATOM 2939 O O . ASP A 1 363 ? -27.130 2.419 4.646 1.00 88.06 363 ASP A O 1
ATOM 2943 N N . GLU A 1 364 ? -27.383 0.571 5.899 1.00 92.75 364 GLU A N 1
ATOM 2944 C CA . GLU A 1 364 ? -26.062 0.008 5.620 1.00 92.75 364 GLU A CA 1
ATOM 2945 C C . GLU A 1 364 ? -26.110 -1.097 4.542 1.00 92.75 364 GLU A C 1
ATOM 2947 O O . GLU A 1 364 ? -26.943 -2.004 4.622 1.00 92.75 364 GLU A O 1
ATOM 2952 N N . PRO A 1 365 ? -25.179 -1.093 3.567 1.00 94.25 365 PRO A N 1
ATOM 2953 C CA . PRO A 1 365 ? -24.088 -0.132 3.422 1.00 94.25 365 PRO A CA 1
ATOM 2954 C C . PRO A 1 365 ? -24.557 1.251 2.940 1.00 94.25 365 PRO A C 1
ATOM 2956 O O . PRO A 1 365 ? -25.311 1.369 1.974 1.00 94.25 365 PRO A O 1
ATOM 2959 N N . GLN A 1 366 ? -24.036 2.304 3.571 1.00 94.31 366 GLN A N 1
ATOM 2960 C CA . GLN A 1 366 ? -24.320 3.684 3.194 1.00 94.31 366 GLN A CA 1
ATOM 2961 C C . GLN A 1 366 ? -23.565 4.033 1.909 1.00 94.31 366 GLN A C 1
ATOM 2963 O O . GLN A 1 366 ? -22.341 3.928 1.840 1.00 94.31 366 GLN A O 1
ATOM 2968 N N . THR A 1 367 ? -24.284 4.483 0.883 1.00 94.25 367 THR A N 1
ATOM 2969 C CA . THR A 1 367 ? -23.656 4.983 -0.347 1.00 94.25 367 THR A CA 1
ATOM 2970 C C . THR A 1 367 ? -23.112 6.392 -0.118 1.00 94.25 367 THR A C 1
ATOM 2972 O O . THR A 1 367 ? -23.864 7.268 0.306 1.00 94.25 367 THR A O 1
ATOM 2975 N N . VAL A 1 368 ? -21.830 6.613 -0.423 1.00 94.75 368 VAL A N 1
ATOM 2976 C CA . VAL A 1 368 ? -21.148 7.904 -0.240 1.00 94.75 368 VAL A CA 1
ATOM 2977 C C . VAL A 1 368 ? -20.545 8.435 -1.539 1.00 94.75 368 VAL A C 1
ATOM 2979 O O . VAL A 1 368 ? -20.161 7.672 -2.430 1.00 94.75 368 VAL A O 1
ATOM 2982 N N . GLN A 1 369 ? -20.442 9.758 -1.640 1.00 93.81 369 GLN A N 1
ATOM 2983 C CA . GLN A 1 369 ? -19.783 10.469 -2.730 1.00 93.81 369 GLN A CA 1
ATOM 2984 C C . GLN A 1 369 ? -18.442 11.041 -2.273 1.00 93.81 369 GLN A C 1
ATOM 2986 O O . GLN A 1 369 ? -18.311 11.605 -1.187 1.00 93.81 369 GLN A O 1
ATOM 2991 N N . LEU A 1 370 ? -17.437 10.943 -3.140 1.00 94.75 370 LEU A N 1
ATOM 2992 C CA . LEU A 1 370 ? -16.085 11.408 -2.856 1.00 94.75 370 LEU A CA 1
ATOM 2993 C C . LEU A 1 370 ? -15.725 12.631 -3.701 1.00 94.75 370 LEU A C 1
ATOM 2995 O O . LEU A 1 370 ? -16.117 12.754 -4.860 1.00 94.75 370 LEU A O 1
ATOM 2999 N N . LYS A 1 371 ? -14.934 13.528 -3.116 1.00 93.88 371 LYS A N 1
ATOM 3000 C CA . LYS A 1 371 ? -14.346 14.686 -3.794 1.00 93.88 371 LYS A CA 1
ATOM 3001 C C . LYS A 1 371 ? -13.197 14.234 -4.693 1.00 93.88 371 LYS A C 1
ATOM 3003 O O . LYS A 1 371 ? -12.306 13.508 -4.250 1.00 93.88 371 LYS A O 1
ATOM 3008 N N . GLU A 1 372 ? -13.182 14.718 -5.929 1.00 94.00 372 GLU A N 1
ATOM 3009 C CA . GLU A 1 372 ? -12.126 14.421 -6.901 1.00 94.00 372 GLU A CA 1
ATOM 3010 C C . GLU A 1 372 ? -10.762 14.996 -6.516 1.00 94.00 372 GLU A C 1
ATOM 3012 O O . GLU A 1 372 ? -10.677 16.051 -5.888 1.00 94.00 372 GLU A O 1
ATOM 3017 N N . ARG A 1 373 ? -9.691 14.305 -6.935 1.00 93.31 373 ARG A N 1
ATOM 3018 C CA . ARG A 1 373 ? -8.283 14.710 -6.744 1.00 93.31 373 ARG A CA 1
ATOM 3019 C C . ARG A 1 373 ? -8.015 15.217 -5.324 1.00 93.31 373 ARG A C 1
ATOM 3021 O O . ARG A 1 373 ? -7.628 16.368 -5.114 1.00 93.31 373 ARG A O 1
ATOM 3028 N N . THR A 1 374 ? -8.228 14.346 -4.348 1.00 94.94 374 THR A N 1
ATOM 3029 C CA . THR A 1 374 ? -8.015 14.633 -2.923 1.00 94.94 374 THR A CA 1
ATOM 3030 C C . THR A 1 374 ? -6.994 13.688 -2.309 1.00 94.94 374 THR A C 1
ATOM 3032 O O . THR A 1 374 ? -6.662 12.659 -2.892 1.00 94.94 374 THR A O 1
ATOM 3035 N N . ALA A 1 375 ? -6.485 14.035 -1.130 1.00 93.56 375 ALA A N 1
ATOM 3036 C CA . ALA A 1 375 ? -5.567 13.202 -0.361 1.00 93.56 375 ALA A CA 1
ATOM 3037 C C . ALA A 1 375 ? -5.678 13.521 1.140 1.00 93.56 375 ALA A C 1
ATOM 3039 O O . ALA A 1 375 ? -6.121 14.605 1.532 1.00 93.56 375 ALA A O 1
ATOM 3040 N N . CYS A 1 376 ? -5.262 12.592 2.005 1.00 91.00 376 CYS A N 1
ATOM 3041 C CA . CYS A 1 376 ? -5.513 12.681 3.448 1.00 91.00 376 CYS A CA 1
ATOM 3042 C C . CYS A 1 376 ? -4.658 13.726 4.180 1.00 91.00 376 CYS A C 1
ATOM 3044 O O . CYS A 1 376 ? -4.988 14.111 5.302 1.00 91.00 376 CYS A O 1
ATOM 3046 N N . ARG A 1 377 ? -3.554 14.191 3.576 1.00 87.19 377 ARG A N 1
ATOM 3047 C CA . ARG A 1 377 ? -2.582 15.105 4.215 1.00 87.19 377 ARG A CA 1
ATOM 3048 C C . ARG A 1 377 ? -2.413 16.453 3.535 1.00 87.19 377 ARG A C 1
ATOM 3050 O O . ARG A 1 377 ? -1.367 17.090 3.701 1.00 87.19 377 ARG A O 1
ATOM 3057 N N . ASP A 1 378 ? -3.415 16.890 2.786 1.00 88.50 378 ASP A N 1
ATOM 3058 C CA . ASP A 1 378 ? -3.388 18.223 2.195 1.00 88.50 378 ASP A CA 1
ATOM 3059 C C . ASP A 1 378 ? -3.373 19.324 3.266 1.00 88.50 378 ASP A C 1
ATOM 3061 O O . ASP A 1 378 ? -3.848 19.117 4.385 1.00 88.50 378 ASP A O 1
ATOM 3065 N N . TRP A 1 379 ? -2.817 20.491 2.954 1.00 84.19 379 TRP A N 1
ATOM 3066 C CA . TRP A 1 379 ? -2.689 21.579 3.924 1.00 84.19 379 TRP A CA 1
ATOM 3067 C C . TRP A 1 379 ? -4.011 22.300 4.202 1.00 84.19 379 TRP A C 1
ATOM 3069 O O . TRP A 1 379 ? -4.236 22.787 5.313 1.00 84.19 379 TRP A O 1
ATOM 3079 N N . HIS A 1 380 ? -4.914 22.333 3.225 1.00 81.00 380 HIS A N 1
ATOM 3080 C CA . HIS A 1 380 ? -6.152 23.096 3.304 1.00 81.00 380 HIS A CA 1
ATOM 3081 C C . HIS A 1 380 ? -7.288 22.249 3.888 1.00 81.00 380 HIS A C 1
ATOM 3083 O O . HIS A 1 380 ? -8.054 21.618 3.169 1.00 81.00 380 HIS A O 1
ATOM 3089 N N . LEU A 1 381 ? -7.434 22.261 5.219 1.00 71.38 381 LEU A N 1
ATOM 3090 C CA . LEU A 1 381 ? -8.434 21.451 5.941 1.00 71.38 381 LEU A CA 1
ATOM 3091 C C . LEU A 1 381 ? -9.873 21.615 5.422 1.00 71.38 381 LEU A C 1
ATOM 3093 O O . LEU A 1 381 ? -10.616 20.641 5.376 1.00 71.38 381 LEU A O 1
ATOM 3097 N N . ASN A 1 382 ? -10.256 22.829 5.019 1.00 71.50 382 ASN A N 1
ATOM 3098 C CA . ASN A 1 382 ? -11.614 23.130 4.554 1.00 71.50 382 ASN A CA 1
ATOM 3099 C C . ASN A 1 382 ? -11.815 22.890 3.049 1.00 71.50 382 ASN A C 1
ATOM 3101 O O . ASN A 1 382 ? -12.953 22.885 2.585 1.00 71.50 382 ASN A O 1
ATOM 3105 N N . ASN A 1 383 ? -10.731 22.718 2.288 1.00 79.12 383 ASN A N 1
ATOM 3106 C CA . ASN A 1 383 ? -10.762 22.515 0.843 1.00 79.12 383 ASN A CA 1
ATOM 3107 C C . ASN A 1 383 ? -9.644 21.559 0.436 1.00 79.12 383 ASN A C 1
ATOM 3109 O O . ASN A 1 383 ? -8.661 21.965 -0.176 1.00 79.12 383 ASN A O 1
ATOM 3113 N N . ILE A 1 384 ? -9.768 20.302 0.860 1.00 90.06 384 ILE A N 1
ATOM 3114 C CA . ILE A 1 384 ? -8.728 19.321 0.582 1.00 90.06 384 ILE A CA 1
ATOM 3115 C C . ILE A 1 384 ? -8.632 19.047 -0.924 1.00 90.06 384 ILE A C 1
ATOM 3117 O O . ILE A 1 384 ? -9.639 18.871 -1.612 1.00 90.06 384 ILE A O 1
ATOM 3121 N N . SER A 1 385 ? -7.408 18.971 -1.426 1.00 92.69 385 SER A N 1
ATOM 3122 C CA . SER A 1 385 ? -7.091 18.620 -2.807 1.00 92.69 385 SER A CA 1
ATOM 3123 C C . SER A 1 385 ? -5.745 17.873 -2.862 1.00 92.69 385 SER A C 1
ATOM 3125 O O . SER A 1 385 ? -5.273 17.344 -1.854 1.00 92.69 385 SER A O 1
ATOM 3127 N N . LEU A 1 386 ? -5.092 17.808 -4.026 1.00 92.06 386 LEU A N 1
ATOM 3128 C CA . LEU A 1 386 ? -3.678 17.419 -4.155 1.00 92.06 386 LEU A CA 1
ATOM 3129 C C . LEU A 1 386 ? -2.718 18.621 -4.010 1.00 92.06 386 LEU A C 1
ATOM 3131 O O . LEU A 1 386 ? -1.556 18.539 -4.422 1.00 92.06 386 LEU A O 1
ATOM 3135 N N . GLY A 1 387 ? -3.185 19.741 -3.446 1.00 90.06 387 GLY A N 1
ATOM 3136 C CA . GLY A 1 387 ? -2.529 21.049 -3.503 1.00 90.06 387 GLY A CA 1
ATOM 3137 C C . GLY A 1 387 ? -1.135 21.023 -2.891 1.00 90.06 387 GLY A C 1
ATOM 3138 O O . GLY A 1 387 ? -0.162 21.461 -3.515 1.00 90.06 387 GLY A O 1
ATOM 3139 N N . ARG A 1 388 ? -0.997 20.348 -1.743 1.00 89.12 388 ARG A N 1
ATOM 3140 C CA . ARG A 1 388 ? 0.294 20.066 -1.104 1.00 89.12 388 ARG A CA 1
ATOM 3141 C C . ARG A 1 388 ? 1.327 19.436 -2.043 1.00 89.12 388 ARG A C 1
ATOM 3143 O O . ARG A 1 388 ? 2.511 19.733 -1.889 1.00 89.12 388 ARG A O 1
ATOM 3150 N N . TRP A 1 389 ? 0.952 18.565 -2.972 1.00 89.44 389 TRP A N 1
ATOM 3151 C CA . TRP A 1 389 ? 1.907 17.869 -3.850 1.00 89.44 389 TRP A CA 1
ATOM 3152 C C . TRP A 1 389 ? 2.113 18.584 -5.180 1.00 89.44 389 TRP A C 1
ATOM 3154 O O . TRP A 1 389 ? 3.206 18.531 -5.740 1.00 89.44 389 TRP A O 1
ATOM 3164 N N . GLU A 1 390 ? 1.103 19.305 -5.653 1.00 89.69 390 GLU A N 1
ATOM 3165 C CA . GLU A 1 390 ? 1.185 20.097 -6.880 1.00 89.69 390 GLU A CA 1
ATOM 3166 C C . GLU A 1 390 ? 1.837 21.472 -6.655 1.00 89.69 390 GLU A C 1
ATOM 3168 O O . GLU A 1 390 ? 2.411 22.028 -7.586 1.00 89.69 390 GLU A O 1
ATOM 3173 N N . GLY A 1 391 ? 1.813 21.992 -5.424 1.00 89.69 391 GLY A N 1
ATOM 3174 C CA . GLY A 1 391 ? 2.240 23.355 -5.086 1.00 89.69 391 GLY A CA 1
ATOM 3175 C C . GLY A 1 391 ? 1.162 24.411 -5.334 1.00 89.69 391 GLY A C 1
ATOM 3176 O O . GLY A 1 391 ? 1.488 25.563 -5.625 1.00 89.69 391 GLY A O 1
ATOM 3177 N N . LEU A 1 392 ? -0.106 24.008 -5.255 1.00 89.88 392 LEU A N 1
ATOM 3178 C CA . LEU A 1 392 ? -1.278 24.825 -5.561 1.00 89.88 392 LEU A CA 1
ATOM 3179 C C . LEU A 1 392 ? -2.168 24.975 -4.325 1.00 89.88 392 LEU A C 1
ATOM 3181 O O . LEU A 1 392 ? -2.213 24.067 -3.502 1.00 89.88 392 LEU A O 1
ATOM 3185 N N . LEU A 1 393 ? -2.914 26.080 -4.238 1.00 89.00 393 LEU A N 1
ATOM 3186 C CA . LEU A 1 393 ? -3.928 26.277 -3.189 1.00 89.00 393 LEU A CA 1
ATOM 3187 C C . LEU A 1 393 ? -5.118 25.322 -3.331 1.00 89.00 393 LEU A C 1
ATOM 3189 O O . LEU A 1 393 ? -5.735 24.934 -2.346 1.00 89.00 393 LEU A O 1
ATOM 3193 N N . ASP A 1 394 ? -5.474 24.994 -4.573 1.00 89.12 394 ASP A N 1
ATOM 3194 C CA . ASP A 1 394 ? -6.556 24.069 -4.880 1.00 89.12 394 ASP A CA 1
ATOM 3195 C C . ASP A 1 394 ? -6.314 23.401 -6.240 1.00 89.12 394 ASP A C 1
ATOM 3197 O O . ASP A 1 394 ? -6.311 24.036 -7.300 1.00 89.12 394 ASP A O 1
ATOM 3201 N N . SER A 1 395 ? -6.140 22.084 -6.205 1.00 87.94 395 SER A N 1
ATOM 3202 C CA . SER A 1 395 ? -5.975 21.231 -7.386 1.00 87.94 395 SER A CA 1
ATOM 3203 C C . SER A 1 395 ? -7.231 21.141 -8.238 1.00 87.94 395 SER A C 1
ATOM 3205 O O . SER A 1 395 ? -7.136 20.804 -9.417 1.00 87.94 395 SER A O 1
ATOM 3207 N N . ASN A 1 396 ? -8.395 21.452 -7.678 1.00 88.56 396 ASN A N 1
ATOM 3208 C CA . ASN A 1 396 ? -9.702 21.394 -8.323 1.00 88.56 396 ASN A CA 1
ATOM 3209 C C . ASN A 1 396 ? -10.221 22.777 -8.737 1.00 88.56 396 ASN A C 1
ATOM 3211 O O . ASN A 1 396 ? -11.160 22.866 -9.526 1.00 88.56 396 ASN A O 1
ATOM 3215 N N . GLY A 1 397 ? -9.569 23.854 -8.290 1.00 86.75 397 GLY A N 1
ATOM 3216 C CA . GLY A 1 397 ? -9.923 25.222 -8.660 1.00 86.75 397 GLY A CA 1
ATOM 3217 C C . GLY A 1 397 ? -9.833 25.462 -10.171 1.00 86.75 397 GLY A C 1
ATOM 3218 O O . GLY A 1 397 ? -8.953 24.916 -10.847 1.00 86.75 397 GLY A O 1
ATOM 3219 N N . GLN A 1 398 ? -10.730 26.298 -10.706 1.00 87.00 398 GLN A N 1
ATOM 3220 C CA . GLN A 1 398 ? -10.720 26.696 -12.123 1.00 87.00 398 GLN A CA 1
ATOM 3221 C C . GLN A 1 398 ? -9.403 27.388 -12.495 1.00 87.00 398 GLN A C 1
ATOM 3223 O O . GLN A 1 398 ? -8.782 27.067 -13.507 1.00 87.00 398 GLN A O 1
ATOM 3228 N N . THR A 1 399 ? -8.949 28.292 -11.628 1.00 87.44 399 THR A N 1
ATOM 3229 C CA . THR A 1 399 ? -7.652 28.956 -11.744 1.00 87.44 399 THR A CA 1
ATOM 3230 C C . THR A 1 399 ? -6.650 28.243 -10.848 1.00 87.44 399 THR A C 1
ATOM 3232 O O . THR A 1 399 ? -6.849 28.153 -9.637 1.00 87.44 399 THR A O 1
ATOM 3235 N N . LYS A 1 400 ? -5.555 27.749 -11.431 1.00 89.62 400 LYS A N 1
ATOM 3236 C CA . LYS A 1 400 ? -4.465 27.119 -10.676 1.00 89.62 400 LYS A CA 1
ATOM 3237 C C . LYS A 1 400 ? -3.587 28.202 -10.055 1.00 89.62 400 LYS A C 1
ATOM 3239 O O . LYS A 1 400 ? -2.745 28.786 -10.733 1.00 89.62 400 LYS A O 1
ATOM 3244 N N . ILE A 1 401 ? -3.820 28.484 -8.777 1.00 89.81 401 ILE A N 1
ATOM 3245 C CA . ILE A 1 401 ? -3.077 29.488 -8.011 1.00 89.81 401 ILE A CA 1
ATOM 3246 C C . ILE A 1 401 ? -1.982 28.786 -7.210 1.00 89.81 401 ILE A C 1
ATOM 3248 O O . ILE A 1 401 ? -2.246 27.786 -6.540 1.00 89.81 401 ILE A O 1
ATOM 3252 N N . VAL A 1 402 ? -0.760 29.312 -7.291 1.00 89.69 402 VAL A N 1
ATOM 3253 C CA . VAL A 1 402 ? 0.383 28.834 -6.506 1.00 89.69 402 VAL A CA 1
ATOM 3254 C C . VAL A 1 402 ? 0.122 29.081 -5.028 1.00 89.69 402 VAL A C 1
ATOM 3256 O O . VAL A 1 402 ? -0.356 30.143 -4.640 1.00 89.69 402 VAL A O 1
ATOM 3259 N N . ASP A 1 403 ? 0.474 28.112 -4.195 1.00 87.31 403 ASP A N 1
ATOM 3260 C CA . ASP A 1 403 ? 0.459 28.318 -2.754 1.00 87.31 403 ASP A CA 1
ATOM 3261 C C . ASP A 1 403 ? 1.688 29.128 -2.310 1.00 87.31 403 ASP A C 1
ATOM 3263 O O . ASP A 1 403 ? 2.827 28.665 -2.408 1.00 87.31 403 ASP A O 1
ATOM 3267 N N . GLU A 1 404 ? 1.459 30.358 -1.851 1.00 85.00 404 GLU A N 1
ATOM 3268 C CA . GLU A 1 404 ? 2.505 31.290 -1.407 1.00 85.00 404 GLU A CA 1
ATOM 3269 C C . GLU A 1 404 ? 2.739 31.271 0.109 1.00 85.00 404 GLU A C 1
ATOM 3271 O O . GLU A 1 404 ? 3.736 31.810 0.590 1.00 85.00 404 GLU A O 1
ATOM 3276 N N . ASN A 1 405 ? 1.838 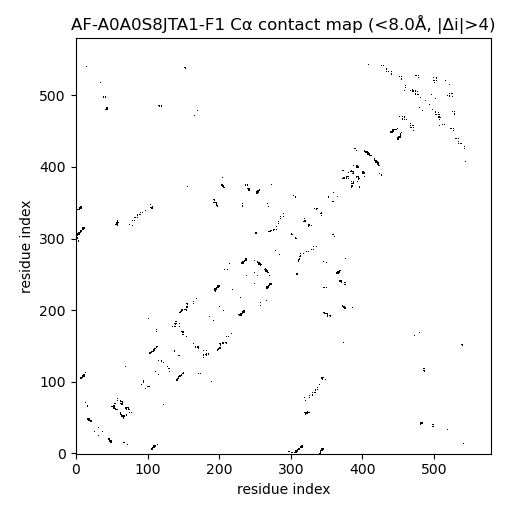30.644 0.870 1.00 79.38 405 ASN A N 1
ATOM 3277 C CA . ASN A 1 405 ? 1.735 30.849 2.315 1.00 79.38 405 ASN A CA 1
ATOM 3278 C C . ASN A 1 405 ? 2.406 29.751 3.142 1.00 79.38 405 ASN A C 1
ATOM 3280 O O . ASN A 1 405 ? 2.534 29.895 4.358 1.00 79.38 405 ASN A O 1
ATOM 3284 N N . HIS A 1 406 ? 2.850 28.665 2.508 1.00 76.88 406 HIS A N 1
ATOM 3285 C CA . HIS A 1 406 ? 3.497 27.565 3.213 1.00 76.88 406 HIS A CA 1
ATOM 3286 C C . HIS A 1 406 ? 5.022 27.706 3.194 1.00 76.88 406 HIS A C 1
ATOM 3288 O O . HIS A 1 406 ? 5.629 27.672 2.120 1.00 76.88 406 HIS A O 1
ATOM 3294 N N . PRO A 1 407 ? 5.671 27.835 4.362 1.00 71.25 407 PRO A N 1
ATOM 3295 C CA . PRO A 1 407 ? 7.117 27.938 4.438 1.00 71.25 407 PRO A CA 1
ATOM 3296 C C . PRO A 1 407 ? 7.791 26.597 4.132 1.00 71.25 407 PRO A C 1
ATOM 3298 O O . PRO A 1 407 ? 7.220 25.518 4.312 1.00 71.25 407 PRO A O 1
ATOM 3301 N N . TYR A 1 408 ? 9.047 26.654 3.693 1.00 73.94 408 TYR A N 1
ATOM 3302 C CA . TYR A 1 408 ? 9.909 25.483 3.573 1.00 73.94 408 TYR A CA 1
ATOM 3303 C C . TYR A 1 408 ? 11.100 25.594 4.530 1.00 73.94 408 TYR A C 1
ATOM 3305 O O . TYR A 1 408 ? 11.573 26.678 4.872 1.00 73.94 408 TYR A O 1
ATOM 3313 N N . PHE A 1 409 ? 11.611 24.448 4.983 1.00 70.62 409 PHE A N 1
ATOM 3314 C CA . PHE A 1 409 ? 12.765 24.409 5.880 1.00 70.62 409 PHE A CA 1
ATOM 3315 C C . PHE A 1 409 ? 14.060 24.263 5.094 1.00 70.62 409 PHE A C 1
ATOM 3317 O O . PHE A 1 409 ? 14.326 23.219 4.494 1.00 70.62 409 PHE A O 1
ATOM 3324 N N . ARG A 1 410 ? 14.921 25.273 5.184 1.00 73.69 410 ARG A N 1
ATOM 3325 C CA . ARG A 1 410 ? 16.281 25.222 4.656 1.00 73.69 410 ARG A CA 1
ATOM 3326 C C . ARG A 1 410 ? 17.264 24.845 5.756 1.00 73.69 410 ARG A C 1
ATOM 3328 O O . ARG A 1 410 ? 17.245 25.390 6.860 1.00 73.69 410 ARG A O 1
ATOM 3335 N N . GLN A 1 411 ? 18.169 23.920 5.452 1.00 69.88 411 GLN A N 1
ATOM 3336 C CA . GLN A 1 411 ? 19.278 23.606 6.348 1.00 69.88 411 GLN A CA 1
ATOM 3337 C C . GLN A 1 411 ? 20.396 24.639 6.159 1.00 69.88 411 GLN A C 1
ATOM 3339 O O . GLN A 1 411 ? 20.913 24.815 5.057 1.00 69.88 411 GLN A O 1
ATOM 3344 N N . THR A 1 412 ? 20.750 25.339 7.232 1.00 75.31 412 THR A N 1
ATOM 3345 C CA . THR A 1 412 ? 21.829 26.334 7.269 1.00 75.31 412 THR A CA 1
ATOM 3346 C C . THR A 1 412 ? 22.949 25.859 8.196 1.00 75.31 412 THR A C 1
ATOM 3348 O O . THR A 1 412 ? 22.775 24.893 8.943 1.00 75.31 412 THR A O 1
ATOM 3351 N N . ARG A 1 413 ? 24.097 26.552 8.187 1.00 74.06 413 ARG A N 1
ATOM 3352 C CA . ARG A 1 413 ? 25.203 26.276 9.124 1.00 74.06 413 ARG A CA 1
ATOM 3353 C C . ARG A 1 413 ? 24.783 26.398 10.597 1.00 74.06 413 ARG A C 1
ATOM 3355 O O . ARG A 1 413 ? 25.358 25.718 11.433 1.00 74.06 413 ARG A O 1
ATOM 3362 N N . ASN A 1 414 ? 23.750 27.192 10.890 1.00 77.06 414 ASN A N 1
ATOM 3363 C CA . ASN A 1 414 ? 23.259 27.453 12.247 1.00 77.06 414 ASN A CA 1
ATOM 3364 C C . ASN A 1 414 ? 22.016 26.615 12.605 1.00 77.06 414 ASN A C 1
ATOM 3366 O O . ASN A 1 414 ? 21.329 26.914 13.576 1.00 77.06 414 ASN A O 1
ATOM 3370 N N . GLY A 1 415 ? 21.690 25.590 11.809 1.00 78.44 415 GLY A N 1
ATOM 3371 C CA . GLY A 1 415 ? 20.502 24.757 11.998 1.00 78.44 415 GLY A CA 1
ATOM 3372 C C . GLY A 1 415 ? 19.427 24.980 10.934 1.00 78.44 415 GLY A C 1
ATOM 3373 O O . GLY A 1 415 ? 19.689 25.511 9.850 1.00 78.44 415 GLY A O 1
ATOM 3374 N N . ARG A 1 416 ? 18.204 24.515 11.206 1.00 74.31 416 ARG A N 1
ATOM 3375 C CA . ARG A 1 416 ? 17.068 24.686 10.289 1.00 74.31 416 ARG A CA 1
ATOM 3376 C C . ARG A 1 416 ? 16.521 26.105 10.392 1.00 74.31 416 ARG A C 1
ATOM 3378 O O . ARG A 1 416 ? 16.191 26.550 11.484 1.00 74.31 416 ARG A O 1
ATOM 3385 N N . ARG A 1 417 ? 16.392 26.772 9.248 1.00 80.19 417 ARG A N 1
ATOM 3386 C CA . ARG A 1 417 ? 15.694 28.048 9.117 1.00 80.19 417 ARG A CA 1
ATOM 3387 C C . ARG A 1 417 ? 14.415 27.828 8.321 1.00 80.19 417 ARG A C 1
ATOM 3389 O O . ARG A 1 417 ? 14.447 27.195 7.268 1.00 80.19 417 ARG A O 1
ATOM 3396 N N . GLU A 1 418 ? 13.314 28.331 8.850 1.00 80.62 418 GLU A N 1
ATOM 3397 C CA . GLU A 1 418 ? 12.049 28.433 8.134 1.00 80.62 418 GLU A CA 1
ATOM 3398 C C . GLU A 1 418 ? 12.137 29.635 7.188 1.00 80.62 418 GLU A C 1
ATOM 3400 O O . GLU A 1 418 ? 12.447 30.749 7.618 1.00 80.62 418 GLU A O 1
ATOM 3405 N N . GLU A 1 419 ? 11.970 29.394 5.891 1.00 75.69 419 GLU A N 1
ATOM 3406 C CA . GLU A 1 419 ? 11.947 30.439 4.873 1.00 75.69 419 GLU A CA 1
ATOM 3407 C C . GLU A 1 419 ? 10.542 30.484 4.255 1.00 75.69 419 GLU A C 1
ATOM 3409 O O . GLU A 1 419 ? 10.028 29.438 3.840 1.00 75.69 419 GLU A O 1
ATOM 3414 N N . PRO A 1 420 ? 9.895 31.664 4.200 1.00 71.56 420 PRO A N 1
ATOM 3415 C CA . PRO A 1 420 ? 8.691 31.822 3.406 1.00 71.56 420 PRO A CA 1
ATOM 3416 C C . PRO A 1 420 ? 9.075 31.701 1.933 1.00 71.56 420 PRO A C 1
ATOM 3418 O O . PRO A 1 420 ? 10.089 32.249 1.496 1.00 71.56 420 PRO A O 1
ATOM 3421 N N . GLY A 1 421 ? 8.260 31.009 1.151 1.00 73.62 421 GLY A N 1
ATOM 3422 C CA . GLY A 1 421 ? 8.412 31.071 -0.287 1.00 73.62 421 GLY A CA 1
ATOM 3423 C C . GLY A 1 421 ? 7.388 30.233 -1.032 1.00 73.62 421 GLY A C 1
ATOM 3424 O O . GLY A 1 421 ? 6.874 29.247 -0.497 1.00 73.62 421 GLY A O 1
ATOM 3425 N N . PRO A 1 422 ? 7.095 30.633 -2.276 1.00 83.75 422 PRO A N 1
ATOM 3426 C CA . PRO A 1 422 ? 6.056 30.014 -3.069 1.00 83.75 422 PRO A CA 1
ATOM 3427 C C . PRO A 1 422 ? 6.376 28.553 -3.362 1.00 83.75 422 PRO A C 1
ATOM 3429 O O . PRO A 1 422 ? 7.513 28.162 -3.638 1.00 83.75 422 PRO A O 1
ATOM 3432 N N . GLN A 1 423 ? 5.331 27.737 -3.397 1.00 88.06 423 GLN A N 1
ATOM 3433 C CA . GLN A 1 423 ? 5.416 26.314 -3.705 1.00 88.06 423 GLN A CA 1
ATOM 3434 C C . GLN A 1 423 ? 5.554 26.040 -5.213 1.00 88.06 423 GLN A C 1
ATOM 3436 O O . GLN A 1 423 ? 5.448 24.894 -5.650 1.00 88.06 423 GLN A O 1
ATOM 3441 N N . CYS A 1 424 ? 5.866 27.065 -6.017 1.00 88.50 424 CYS A N 1
ATOM 3442 C CA . CYS A 1 424 ? 6.072 26.961 -7.464 1.00 88.50 424 CYS A CA 1
ATOM 3443 C C . CYS A 1 424 ? 7.182 25.966 -7.844 1.00 88.50 424 CYS A C 1
ATOM 3445 O O . CYS A 1 424 ? 7.145 25.385 -8.930 1.00 88.50 424 CYS A O 1
ATOM 3447 N N . TRP A 1 425 ? 8.134 25.705 -6.940 1.00 86.06 425 TRP A N 1
ATOM 3448 C CA . TRP A 1 425 ? 9.157 24.680 -7.138 1.00 86.06 425 TRP A CA 1
ATOM 3449 C C . TRP A 1 425 ? 8.553 23.281 -7.320 1.00 86.06 425 TRP A C 1
ATOM 3451 O O . TRP A 1 425 ? 9.107 22.499 -8.086 1.00 86.06 425 TRP A O 1
ATOM 3461 N N . LYS A 1 426 ? 7.409 22.964 -6.691 1.00 88.69 426 LYS A N 1
ATOM 3462 C CA . LYS A 1 426 ? 6.714 21.676 -6.873 1.00 88.69 426 LYS A CA 1
ATOM 3463 C C . LYS A 1 426 ? 6.132 21.554 -8.270 1.00 88.69 426 LYS A C 1
ATOM 3465 O O . LYS A 1 426 ? 6.275 20.512 -8.896 1.00 88.69 426 LYS A O 1
ATOM 3470 N N . ILE A 1 427 ? 5.569 22.639 -8.799 1.00 89.94 427 ILE A N 1
ATOM 3471 C CA . ILE A 1 427 ? 5.060 22.696 -10.175 1.00 89.94 427 ILE A CA 1
ATOM 3472 C C . ILE A 1 427 ? 6.202 22.428 -11.162 1.00 89.94 427 ILE A C 1
ATOM 3474 O O . ILE A 1 427 ? 6.082 21.570 -12.040 1.00 89.94 427 ILE A O 1
ATOM 3478 N N . ALA A 1 428 ? 7.326 23.133 -10.996 1.00 90.06 428 ALA A N 1
ATOM 3479 C CA . ALA A 1 428 ? 8.506 22.961 -11.839 1.00 90.06 428 ALA A CA 1
ATOM 3480 C C . ALA A 1 428 ? 9.082 21.541 -11.727 1.00 90.06 428 ALA A C 1
ATOM 3482 O O . ALA A 1 428 ? 9.359 20.906 -12.744 1.00 90.06 428 ALA A O 1
ATOM 3483 N N . PHE A 1 429 ? 9.201 21.019 -10.506 1.00 88.19 429 PHE A N 1
ATOM 3484 C CA . PHE A 1 429 ? 9.717 19.682 -10.227 1.00 88.19 429 PHE A CA 1
ATOM 3485 C C . PHE A 1 429 ? 8.824 18.579 -10.807 1.00 88.19 429 PHE A C 1
ATOM 3487 O O . PHE A 1 429 ? 9.322 17.713 -11.519 1.00 88.19 429 PHE A O 1
ATOM 3494 N N . ASN A 1 430 ? 7.506 18.648 -10.604 1.00 87.81 430 ASN A N 1
ATOM 3495 C CA . ASN A 1 430 ? 6.556 17.682 -11.161 1.00 87.81 430 ASN A CA 1
ATOM 3496 C C . ASN A 1 430 ? 6.574 17.703 -12.695 1.00 87.81 430 ASN A C 1
ATOM 3498 O O . ASN A 1 430 ? 6.514 16.655 -13.336 1.00 87.81 430 ASN A O 1
ATOM 3502 N N . ARG A 1 431 ? 6.703 18.889 -13.311 1.00 89.12 431 ARG A N 1
ATOM 3503 C CA . ARG A 1 431 ? 6.875 19.006 -14.766 1.00 89.12 431 ARG A CA 1
ATOM 3504 C C . ARG A 1 431 ? 8.193 18.402 -15.240 1.00 89.12 431 ARG A C 1
ATOM 3506 O O . ARG A 1 431 ? 8.181 17.695 -16.240 1.00 89.12 431 ARG A O 1
ATOM 3513 N N . MET A 1 432 ? 9.292 18.656 -14.535 1.00 89.69 432 MET A N 1
ATOM 3514 C CA . MET A 1 432 ? 10.596 18.077 -14.851 1.00 89.69 432 MET A CA 1
ATOM 3515 C C . MET A 1 432 ? 10.553 16.547 -14.777 1.00 89.69 432 MET A C 1
ATOM 3517 O O . MET A 1 432 ? 10.904 15.905 -15.760 1.00 89.69 432 MET A O 1
ATOM 3521 N N . ILE A 1 433 ? 10.072 15.965 -13.669 1.00 87.19 433 ILE A N 1
ATOM 3522 C CA . ILE A 1 433 ? 9.992 14.502 -13.512 1.00 87.19 433 ILE A CA 1
ATOM 3523 C C . ILE A 1 433 ? 9.142 13.892 -14.623 1.00 87.19 433 ILE A C 1
ATOM 3525 O O . ILE A 1 433 ? 9.596 12.958 -15.276 1.00 87.19 433 ILE A O 1
ATOM 3529 N N . ARG A 1 434 ? 7.949 14.441 -14.877 1.00 86.12 434 ARG A N 1
ATOM 3530 C CA . ARG A 1 434 ? 7.072 13.975 -15.959 1.00 86.12 434 ARG A CA 1
ATOM 3531 C C . ARG A 1 434 ? 7.786 13.996 -17.308 1.00 86.12 434 ARG A C 1
ATOM 3533 O O . ARG A 1 434 ? 7.766 12.997 -18.008 1.00 86.12 434 ARG A O 1
ATOM 3540 N N . ASN A 1 435 ? 8.465 15.089 -17.655 1.00 88.88 435 ASN A N 1
ATOM 3541 C CA . ASN A 1 435 ? 9.206 15.172 -18.915 1.00 88.88 435 ASN A CA 1
ATOM 3542 C C . ASN A 1 435 ? 10.335 14.130 -18.993 1.00 88.88 435 ASN A C 1
ATOM 3544 O O . ASN A 1 435 ? 10.519 13.512 -20.040 1.00 88.88 435 ASN A O 1
ATOM 3548 N N . CYS A 1 436 ? 11.075 13.917 -17.900 1.00 88.69 436 CYS A N 1
ATOM 3549 C CA . CYS A 1 436 ? 12.111 12.886 -17.834 1.00 88.69 436 CYS A CA 1
ATOM 3550 C C . CYS A 1 436 ? 11.518 11.484 -18.014 1.00 88.69 436 CYS A C 1
ATOM 3552 O O . CYS A 1 436 ? 12.034 10.706 -18.811 1.00 88.69 436 CYS A O 1
ATOM 3554 N N . PHE A 1 437 ? 10.423 11.170 -17.319 1.00 88.12 437 PHE A N 1
ATOM 3555 C CA . PHE A 1 437 ? 9.755 9.879 -17.439 1.00 88.12 437 PHE A CA 1
ATOM 3556 C C . PHE A 1 437 ? 9.211 9.645 -18.842 1.00 88.12 437 PHE A C 1
ATOM 3558 O O . PHE A 1 437 ? 9.510 8.615 -19.425 1.00 88.12 437 PHE A O 1
ATOM 3565 N N . GLU A 1 438 ? 8.495 10.609 -19.416 1.00 88.19 438 GLU A N 1
ATOM 3566 C CA . GLU A 1 438 ? 7.963 10.516 -20.780 1.00 88.19 438 GLU A CA 1
ATOM 3567 C C . GLU A 1 438 ? 9.073 10.325 -21.823 1.00 88.19 438 GLU A C 1
ATOM 3569 O O . GLU A 1 438 ? 8.902 9.566 -22.775 1.00 88.19 438 GLU A O 1
ATOM 3574 N N . THR A 1 439 ? 10.236 10.949 -21.616 1.00 89.75 439 THR A N 1
ATOM 3575 C CA . THR A 1 439 ? 11.406 10.776 -22.491 1.00 89.75 439 THR A CA 1
ATOM 3576 C C . THR A 1 439 ? 11.981 9.363 -22.392 1.00 89.75 439 THR A C 1
ATOM 3578 O O . THR A 1 439 ? 12.226 8.737 -23.419 1.00 89.75 439 THR A O 1
ATOM 3581 N N . VAL A 1 440 ? 12.172 8.843 -21.173 1.00 91.06 440 VAL A N 1
ATOM 3582 C CA . VAL A 1 440 ? 12.712 7.488 -20.961 1.00 91.06 440 VAL A CA 1
ATOM 3583 C C . VAL A 1 440 ? 11.714 6.425 -21.415 1.00 91.06 440 VAL A C 1
ATOM 3585 O O . VAL A 1 440 ? 12.076 5.487 -22.116 1.00 91.06 440 VAL A O 1
ATOM 3588 N N . ARG A 1 441 ? 10.440 6.580 -21.058 1.00 91.62 441 ARG A N 1
ATOM 3589 C CA . ARG A 1 441 ? 9.348 5.693 -21.456 1.00 91.62 441 ARG A CA 1
ATOM 3590 C C . ARG A 1 441 ? 9.208 5.639 -22.979 1.00 91.62 441 ARG A C 1
ATOM 3592 O O . ARG A 1 441 ? 9.180 4.553 -23.559 1.00 91.62 441 ARG A O 1
ATOM 3599 N N . GLY A 1 442 ? 9.105 6.808 -23.611 1.00 90.75 442 GLY A N 1
ATOM 3600 C CA . GLY A 1 442 ? 8.726 6.976 -25.011 1.00 90.75 442 GLY A CA 1
ATOM 3601 C C . GLY A 1 442 ? 7.382 6.330 -25.352 1.00 90.75 442 GLY A C 1
ATOM 3602 O O . GLY A 1 442 ? 6.481 6.232 -24.518 1.00 90.75 442 GLY A O 1
ATOM 3603 N N . GLU A 1 443 ? 7.220 5.892 -26.597 1.00 89.25 443 GLU A N 1
ATOM 3604 C CA . GLU A 1 443 ? 6.011 5.219 -27.079 1.00 89.25 443 GLU A CA 1
ATOM 3605 C C . GLU A 1 443 ? 6.389 3.970 -27.873 1.00 89.25 443 GLU A C 1
ATOM 3607 O O . GLU A 1 443 ? 7.429 3.946 -28.521 1.00 89.25 443 GLU A O 1
ATOM 3612 N N . TYR A 1 444 ? 5.520 2.959 -27.875 1.00 87.19 444 TYR A N 1
ATOM 3613 C CA . TYR A 1 444 ? 5.742 1.700 -28.596 1.00 87.19 444 TYR A CA 1
ATOM 3614 C C . TYR A 1 444 ? 5.984 1.892 -30.107 1.00 87.19 444 TYR A C 1
ATOM 3616 O O . TYR A 1 444 ? 6.796 1.199 -30.723 1.00 87.19 444 TYR A O 1
ATOM 3624 N N . ASP A 1 445 ? 5.262 2.843 -30.706 1.00 84.50 445 ASP A N 1
ATOM 3625 C CA . ASP A 1 445 ? 5.134 2.983 -32.160 1.00 84.50 445 ASP A CA 1
ATOM 3626 C C . ASP A 1 445 ? 5.838 4.215 -32.747 1.00 84.50 445 ASP A C 1
ATOM 3628 O O . ASP A 1 445 ? 5.921 4.335 -33.972 1.00 84.50 445 ASP A O 1
ATOM 3632 N N . ARG A 1 446 ? 6.304 5.161 -31.919 1.00 79.06 446 ARG A N 1
ATOM 3633 C CA . ARG A 1 446 ? 6.931 6.391 -32.426 1.00 79.06 446 ARG A CA 1
ATOM 3634 C C . ARG A 1 446 ? 8.441 6.217 -32.589 1.00 79.06 446 ARG A C 1
ATOM 3636 O O . ARG A 1 446 ? 9.076 5.635 -31.712 1.00 79.06 446 ARG A O 1
ATOM 3643 N N . PRO A 1 447 ? 9.034 6.764 -33.665 1.00 63.91 447 PRO A N 1
ATOM 3644 C CA . PRO A 1 447 ? 10.484 6.815 -33.799 1.00 63.91 447 PRO A CA 1
ATOM 3645 C C . PRO A 1 447 ? 11.086 7.686 -32.682 1.00 63.91 447 PRO A C 1
ATOM 3647 O O . PRO A 1 447 ? 10.709 8.847 -32.528 1.00 63.91 447 PRO A O 1
ATOM 3650 N N . GLY A 1 448 ? 12.003 7.117 -31.893 1.00 67.50 448 GLY A N 1
ATOM 3651 C CA . GLY A 1 448 ? 12.687 7.788 -30.782 1.00 67.50 448 GLY A CA 1
ATOM 3652 C C . GLY A 1 448 ? 13.316 6.800 -29.781 1.00 67.50 448 GLY A C 1
ATOM 3653 O O . GLY A 1 448 ? 13.005 5.611 -29.833 1.00 67.50 448 GLY A O 1
ATOM 3654 N N . PRO A 1 449 ? 14.184 7.266 -28.861 1.00 70.00 449 PRO A N 1
ATOM 3655 C CA . PRO A 1 449 ? 15.002 6.419 -27.977 1.00 70.00 449 PRO A CA 1
ATOM 3656 C C . PRO A 1 449 ? 14.259 5.874 -26.734 1.00 70.00 449 PRO A C 1
ATOM 3658 O O . PRO A 1 449 ? 14.858 5.690 -25.680 1.00 70.00 449 PRO A O 1
ATOM 3661 N N . GLY A 1 450 ? 12.944 5.655 -26.818 1.00 91.88 450 GLY A N 1
ATOM 3662 C CA . GLY A 1 450 ? 12.132 5.241 -25.668 1.00 91.88 450 GLY A CA 1
ATOM 3663 C C . GLY A 1 450 ? 12.248 3.754 -25.327 1.00 91.88 450 GLY A C 1
ATOM 3664 O O . GLY A 1 450 ? 12.222 2.911 -26.222 1.00 91.88 450 GLY A O 1
ATOM 3665 N N . MET A 1 451 ? 12.266 3.410 -24.037 1.00 94.62 451 MET A N 1
ATOM 3666 C CA . MET A 1 451 ? 12.391 2.021 -23.572 1.00 94.62 451 MET A CA 1
ATOM 3667 C C . MET A 1 451 ? 11.231 1.128 -24.029 1.00 94.62 451 MET A C 1
ATOM 3669 O O . MET A 1 451 ? 11.445 -0.040 -24.342 1.00 94.62 451 MET A O 1
ATOM 3673 N N . LEU A 1 452 ? 10.009 1.664 -24.152 1.00 94.75 452 LEU A N 1
ATOM 3674 C CA . LEU A 1 452 ? 8.880 0.889 -24.684 1.00 94.75 452 LEU A CA 1
ATOM 3675 C C . LEU A 1 452 ? 9.080 0.495 -26.149 1.00 94.75 452 LEU A C 1
ATOM 3677 O O . LEU A 1 452 ? 8.651 -0.583 -26.556 1.00 94.75 452 LEU A O 1
ATOM 3681 N N . ARG A 1 453 ? 9.738 1.351 -26.940 1.00 93.88 453 ARG A N 1
ATOM 3682 C CA . ARG A 1 453 ? 10.071 1.054 -28.334 1.00 93.88 453 ARG A CA 1
ATOM 3683 C C . ARG A 1 453 ? 11.144 -0.021 -28.416 1.00 93.88 453 ARG A C 1
ATOM 3685 O O . ARG A 1 453 ? 10.966 -0.976 -29.164 1.00 93.88 453 ARG A O 1
ATOM 3692 N N . VAL A 1 454 ? 12.208 0.129 -27.624 1.00 94.38 454 VAL A N 1
ATOM 3693 C CA . VAL A 1 454 ? 13.299 -0.852 -27.531 1.00 94.38 454 VAL A CA 1
ATOM 3694 C C . VAL A 1 454 ? 12.728 -2.238 -27.237 1.00 94.38 454 VAL A C 1
ATOM 3696 O O . VAL A 1 454 ? 12.958 -3.166 -28.002 1.00 94.38 454 VAL A O 1
ATOM 3699 N N . LEU A 1 455 ? 11.879 -2.360 -26.212 1.00 96.31 455 LEU A N 1
ATOM 3700 C CA . LEU A 1 455 ? 11.223 -3.626 -25.873 1.00 96.31 455 LEU A CA 1
ATOM 3701 C C . LEU A 1 455 ? 10.281 -4.125 -26.978 1.00 96.31 455 LEU A C 1
ATOM 3703 O O . LEU A 1 455 ? 10.247 -5.316 -27.272 1.00 96.31 455 LEU A O 1
ATOM 3707 N N . ALA A 1 456 ? 9.521 -3.232 -27.617 1.00 95.31 456 ALA A N 1
ATOM 3708 C CA . ALA A 1 456 ? 8.607 -3.607 -28.693 1.00 95.31 456 ALA A CA 1
ATOM 3709 C C . ALA A 1 456 ? 9.336 -4.127 -29.944 1.00 95.31 456 ALA A C 1
ATOM 3711 O O . ALA A 1 456 ? 8.779 -4.949 -30.678 1.00 95.31 456 ALA A O 1
ATOM 3712 N N . ASP A 1 457 ? 10.555 -3.660 -30.213 1.00 94.81 457 ASP A N 1
ATOM 3713 C CA . ASP A 1 457 ? 11.372 -4.118 -31.340 1.00 94.81 457 ASP A CA 1
ATOM 3714 C C . ASP A 1 457 ? 11.951 -5.520 -31.130 1.00 94.81 457 ASP A C 1
ATOM 3716 O O . ASP A 1 457 ? 12.153 -6.233 -32.111 1.00 94.81 457 ASP A O 1
ATOM 3720 N N . LEU A 1 458 ? 12.080 -5.964 -29.877 1.00 95.88 458 LEU A N 1
ATOM 3721 C CA . LEU A 1 458 ? 12.457 -7.338 -29.533 1.00 95.88 458 LEU A CA 1
ATOM 3722 C C . LEU A 1 458 ? 11.323 -8.355 -29.733 1.00 95.88 458 LEU A C 1
ATOM 3724 O O . LEU A 1 458 ? 11.567 -9.556 -29.707 1.00 95.88 458 LEU A O 1
ATOM 3728 N N . VAL A 1 459 ? 10.079 -7.908 -29.945 1.00 96.75 459 VAL A N 1
ATOM 3729 C CA . VAL A 1 459 ? 8.937 -8.800 -30.198 1.00 96.75 459 VAL A CA 1
ATOM 3730 C C . VAL A 1 459 ? 8.766 -9.004 -31.717 1.00 96.75 459 VAL A C 1
ATOM 3732 O O . VAL A 1 459 ? 8.320 -8.073 -32.406 1.00 96.75 459 VAL A O 1
ATOM 3735 N N . PRO A 1 460 ? 9.053 -10.204 -32.270 1.00 94.50 460 PRO A N 1
ATOM 3736 C CA . PRO A 1 460 ? 9.153 -10.451 -33.712 1.00 94.50 460 PRO A CA 1
ATOM 3737 C C . PRO A 1 460 ? 7.776 -10.660 -34.362 1.00 94.50 460 PRO A C 1
ATOM 3739 O O . PRO A 1 460 ? 7.447 -11.712 -34.906 1.00 94.50 460 PRO A O 1
ATOM 3742 N N . THR A 1 461 ? 6.923 -9.641 -34.300 1.00 93.56 461 THR A N 1
ATOM 3743 C CA . THR A 1 461 ? 5.603 -9.631 -34.941 1.00 93.56 461 THR A CA 1
ATOM 3744 C C . THR A 1 461 ? 5.277 -8.245 -35.477 1.00 93.56 461 THR A C 1
ATOM 3746 O O . THR A 1 461 ? 5.668 -7.241 -34.897 1.00 93.56 461 THR A O 1
ATOM 3749 N N . SER A 1 462 ? 4.519 -8.146 -36.566 1.00 91.56 462 SER A N 1
ATOM 3750 C CA . SER A 1 462 ? 3.981 -6.860 -37.034 1.00 91.56 462 SER A CA 1
ATOM 3751 C C . SER A 1 462 ? 2.706 -6.443 -36.287 1.00 91.56 462 SER A C 1
ATOM 3753 O O . SER A 1 462 ? 2.250 -5.306 -36.417 1.00 91.56 462 SER A O 1
ATOM 3755 N N . ASN A 1 463 ? 2.118 -7.338 -35.482 1.00 94.69 463 ASN A N 1
ATOM 3756 C CA . ASN A 1 463 ? 0.886 -7.062 -34.754 1.00 94.69 463 ASN A CA 1
ATOM 3757 C C . ASN A 1 463 ? 1.151 -6.212 -33.502 1.00 94.69 463 ASN A C 1
ATOM 3759 O O . ASN A 1 463 ? 1.562 -6.719 -32.457 1.00 94.69 463 ASN A O 1
ATOM 3763 N N . LYS A 1 464 ? 0.822 -4.920 -33.592 1.00 94.31 464 LYS A N 1
ATOM 3764 C CA . LYS A 1 464 ? 0.973 -3.938 -32.505 1.00 94.31 464 LYS A CA 1
ATOM 3765 C C . LYS A 1 464 ? 0.330 -4.366 -31.188 1.00 94.31 464 LYS A C 1
ATOM 3767 O O . LYS A 1 464 ? 0.918 -4.184 -30.129 1.00 94.31 464 LYS A O 1
ATOM 3772 N N . ARG A 1 465 ? -0.852 -4.988 -31.239 1.00 94.75 465 ARG A N 1
ATOM 3773 C CA . ARG A 1 465 ? -1.552 -5.437 -30.029 1.00 94.75 465 ARG A CA 1
ATOM 3774 C C . ARG A 1 465 ? -0.749 -6.503 -29.288 1.00 94.75 465 ARG A C 1
ATOM 3776 O O . ARG A 1 465 ? -0.645 -6.425 -28.070 1.00 94.75 465 ARG A O 1
ATOM 3783 N N . ILE A 1 466 ? -0.180 -7.465 -30.017 1.00 95.19 466 ILE A N 1
ATOM 3784 C CA . ILE A 1 466 ? 0.656 -8.520 -29.427 1.00 95.19 466 ILE A CA 1
ATOM 3785 C C . ILE A 1 466 ? 1.939 -7.907 -28.860 1.00 95.19 466 ILE A C 1
ATOM 3787 O O . ILE A 1 466 ? 2.283 -8.204 -27.721 1.00 95.19 466 ILE A O 1
ATOM 3791 N N . LYS A 1 467 ? 2.586 -6.983 -29.590 1.00 95.00 467 LYS A N 1
ATOM 3792 C CA . LYS A 1 467 ? 3.763 -6.257 -29.082 1.00 95.00 467 LYS A CA 1
ATOM 3793 C C . LYS A 1 467 ? 3.482 -5.591 -27.738 1.00 95.00 467 LYS A C 1
ATOM 3795 O O . LYS A 1 467 ? 4.187 -5.854 -26.773 1.00 95.00 467 LYS A O 1
ATOM 3800 N N . HIS A 1 468 ? 2.437 -4.767 -27.660 1.00 94.75 468 HIS A N 1
ATOM 3801 C CA . HIS A 1 468 ? 2.124 -4.021 -26.439 1.00 94.75 468 HIS A CA 1
ATOM 3802 C C . HIS A 1 468 ? 1.817 -4.970 -25.274 1.00 94.75 468 HIS A C 1
ATOM 3804 O O . HIS A 1 468 ? 2.327 -4.778 -24.176 1.00 94.75 468 HIS A O 1
ATOM 3810 N N . GLN A 1 469 ? 1.033 -6.026 -25.522 1.00 95.56 469 GLN A N 1
ATOM 3811 C CA . GLN A 1 469 ? 0.689 -7.019 -24.502 1.00 95.56 469 GLN A CA 1
ATOM 3812 C C . GLN A 1 469 ? 1.916 -7.775 -23.980 1.00 95.56 469 GLN A C 1
ATOM 3814 O O . GLN A 1 469 ? 2.014 -8.006 -22.777 1.00 95.56 469 GLN A O 1
ATOM 3819 N N . ASN A 1 470 ? 2.845 -8.156 -24.856 1.00 97.44 470 ASN A N 1
ATOM 3820 C CA . ASN A 1 470 ? 4.042 -8.897 -24.465 1.00 97.44 470 ASN A CA 1
ATOM 3821 C C . ASN A 1 470 ? 5.065 -8.004 -23.749 1.00 97.44 470 ASN A C 1
ATOM 3823 O O . ASN A 1 470 ? 5.635 -8.425 -22.745 1.00 97.44 470 ASN A O 1
ATOM 3827 N N . VAL A 1 471 ? 5.234 -6.751 -24.189 1.00 97.12 471 VAL A N 1
ATOM 3828 C CA . VAL A 1 471 ? 6.053 -5.763 -23.467 1.00 97.12 471 VAL A CA 1
ATOM 3829 C C . VAL A 1 471 ? 5.480 -5.498 -22.078 1.00 97.12 471 VAL A C 1
ATOM 3831 O O . VAL A 1 471 ? 6.218 -5.519 -21.099 1.00 97.12 471 VAL A O 1
ATOM 3834 N N . GLU A 1 472 ? 4.164 -5.303 -21.964 1.00 95.81 472 GLU A N 1
ATOM 3835 C CA . GLU A 1 472 ? 3.521 -5.106 -20.665 1.00 95.81 472 GLU A CA 1
ATOM 3836 C C . GLU A 1 472 ? 3.717 -6.324 -19.749 1.00 95.81 472 GLU A C 1
ATOM 3838 O O . GLU A 1 472 ? 4.083 -6.168 -18.585 1.00 95.81 472 GLU A O 1
ATOM 3843 N N . ARG A 1 473 ? 3.539 -7.545 -20.275 1.00 96.50 473 ARG A N 1
ATOM 3844 C CA . ARG A 1 473 ? 3.810 -8.789 -19.535 1.00 96.50 473 ARG A CA 1
ATOM 3845 C C . ARG A 1 473 ? 5.243 -8.851 -19.028 1.00 96.50 473 ARG A C 1
ATOM 3847 O O . ARG A 1 473 ? 5.440 -9.197 -17.867 1.00 96.50 473 ARG A O 1
ATOM 3854 N N . PHE A 1 474 ? 6.215 -8.501 -19.867 1.00 97.88 474 PHE A N 1
ATOM 3855 C CA . PHE A 1 474 ? 7.617 -8.491 -19.470 1.00 97.88 474 PHE A CA 1
ATOM 3856 C C . PHE A 1 474 ? 7.905 -7.431 -18.408 1.00 97.88 474 PHE A C 1
ATOM 3858 O O . PHE A 1 474 ? 8.558 -7.741 -17.422 1.00 97.88 474 PHE A O 1
ATOM 3865 N N . LEU A 1 475 ? 7.363 -6.214 -18.525 1.00 97.06 475 LEU A N 1
ATOM 3866 C CA . LEU A 1 475 ? 7.525 -5.186 -17.489 1.00 97.06 475 LEU A CA 1
ATOM 3867 C C . LEU A 1 475 ? 6.927 -5.622 -16.143 1.00 97.06 475 LEU A C 1
ATOM 3869 O O . LEU A 1 475 ? 7.541 -5.392 -15.105 1.00 97.06 475 LEU A O 1
ATOM 3873 N N . ILE A 1 476 ? 5.769 -6.292 -16.145 1.00 96.06 476 ILE A N 1
ATOM 3874 C CA . ILE A 1 476 ? 5.181 -6.874 -14.926 1.00 96.06 476 ILE A CA 1
ATOM 3875 C C . ILE A 1 476 ? 6.079 -7.981 -14.365 1.00 96.06 476 ILE A C 1
ATOM 3877 O O . ILE A 1 476 ? 6.291 -8.035 -13.155 1.00 96.06 476 ILE A O 1
ATOM 3881 N N . ALA A 1 477 ? 6.594 -8.862 -15.223 1.00 96.06 477 ALA A N 1
ATOM 3882 C CA . ALA A 1 477 ? 7.427 -9.985 -14.809 1.00 96.06 477 ALA A CA 1
ATOM 3883 C C . ALA A 1 477 ? 8.812 -9.542 -14.321 1.00 96.06 477 ALA A C 1
ATOM 3885 O O . ALA A 1 477 ? 9.337 -10.103 -13.367 1.00 96.06 477 ALA A O 1
ATOM 3886 N N . TYR A 1 478 ? 9.375 -8.478 -14.892 1.00 96.56 478 TYR A N 1
ATOM 3887 C CA . TYR A 1 478 ? 10.638 -7.897 -14.445 1.00 96.56 478 TYR A CA 1
ATOM 3888 C C . TYR A 1 478 ? 10.560 -7.383 -13.000 1.00 96.56 478 TYR A C 1
ATOM 3890 O O . TYR A 1 478 ? 11.566 -7.331 -12.299 1.00 96.56 478 TYR A O 1
ATOM 3898 N N . ALA A 1 479 ? 9.363 -7.066 -12.498 1.00 95.00 479 ALA A N 1
ATOM 3899 C CA . ALA A 1 479 ? 9.169 -6.757 -11.086 1.00 95.00 479 ALA A CA 1
ATOM 3900 C C . ALA A 1 479 ? 9.492 -7.955 -10.165 1.00 95.00 479 ALA A C 1
ATOM 3902 O O . ALA A 1 479 ? 9.901 -7.744 -9.022 1.00 95.00 479 ALA A O 1
ATOM 3903 N N . TYR A 1 480 ? 9.371 -9.197 -10.657 1.00 95.56 480 TYR A N 1
ATOM 3904 C CA . TYR A 1 480 ? 9.833 -10.390 -9.942 1.00 95.56 480 TYR A CA 1
ATOM 3905 C C . TYR A 1 480 ? 11.352 -10.399 -9.780 1.00 95.56 480 TYR A C 1
ATOM 3907 O O . TYR A 1 480 ? 11.826 -10.722 -8.701 1.00 95.56 480 TYR A O 1
ATOM 3915 N N . VAL A 1 481 ? 12.099 -9.956 -10.794 1.00 94.94 481 VAL A N 1
ATOM 3916 C CA . VAL A 1 481 ? 13.557 -9.764 -10.718 1.00 94.94 481 VAL A CA 1
ATOM 3917 C C . VAL A 1 481 ? 13.906 -8.585 -9.807 1.00 94.94 481 VAL A C 1
ATOM 3919 O O . VAL A 1 481 ? 14.756 -8.695 -8.928 1.00 94.94 481 VAL A O 1
ATOM 3922 N N . TYR A 1 482 ? 13.207 -7.454 -9.949 1.00 93.12 482 TYR A N 1
ATOM 3923 C CA . TYR A 1 482 ? 13.471 -6.248 -9.156 1.00 93.12 482 TYR A CA 1
ATOM 3924 C C . TYR A 1 482 ? 13.337 -6.489 -7.644 1.00 93.12 482 TYR A C 1
ATOM 3926 O O . TYR A 1 482 ? 14.083 -5.908 -6.860 1.00 93.12 482 TYR A O 1
ATOM 3934 N N . TRP A 1 483 ? 12.403 -7.350 -7.235 1.00 93.81 483 TRP A N 1
ATOM 3935 C CA . TRP A 1 483 ? 12.222 -7.773 -5.846 1.00 93.81 483 TRP A CA 1
ATOM 3936 C C . TRP A 1 483 ? 12.434 -9.283 -5.674 1.00 93.81 483 TRP A C 1
ATOM 3938 O O . TRP A 1 483 ? 11.692 -9.922 -4.926 1.00 93.81 483 TRP A O 1
ATOM 3948 N N . ARG A 1 484 ? 13.451 -9.839 -6.351 1.00 94.56 484 ARG A N 1
ATOM 3949 C CA . ARG A 1 484 ? 13.808 -11.273 -6.398 1.00 94.56 484 ARG A CA 1
ATOM 3950 C C . ARG A 1 484 ? 13.607 -11.994 -5.070 1.00 94.56 484 ARG A C 1
ATOM 3952 O O . ARG A 1 484 ? 12.786 -12.903 -4.963 1.00 94.56 484 ARG A O 1
ATOM 3959 N N . GLU A 1 485 ? 14.281 -11.511 -4.033 1.00 92.75 485 GLU A N 1
ATOM 3960 C CA . GLU A 1 485 ? 14.288 -12.145 -2.715 1.00 92.75 485 GLU A CA 1
ATOM 3961 C C . GLU A 1 485 ? 12.910 -12.258 -2.059 1.00 92.75 485 GLU A C 1
ATOM 3963 O O . GLU A 1 485 ? 12.628 -13.220 -1.342 1.00 92.75 485 GLU A O 1
ATOM 3968 N N . HIS A 1 486 ? 12.016 -11.296 -2.308 1.00 94.31 486 HIS A N 1
ATOM 3969 C CA . HIS A 1 486 ? 10.645 -11.386 -1.811 1.00 94.31 486 HIS A CA 1
ATOM 3970 C C . HIS A 1 486 ? 9.953 -12.607 -2.414 1.00 94.31 486 HIS A C 1
ATOM 3972 O O . HIS A 1 486 ? 9.356 -13.386 -1.681 1.00 94.31 486 HIS A O 1
ATOM 3978 N N . PHE A 1 487 ? 10.064 -12.819 -3.725 1.00 94.81 487 PHE A N 1
ATOM 3979 C CA . PHE A 1 487 ? 9.396 -13.933 -4.397 1.00 94.81 487 PHE A CA 1
ATOM 3980 C C . PHE A 1 487 ? 10.043 -15.292 -4.103 1.00 94.81 487 PHE A C 1
ATOM 3982 O O . PHE A 1 487 ? 9.312 -16.273 -3.952 1.00 94.81 487 PHE A O 1
ATOM 3989 N N . LEU A 1 488 ? 11.365 -15.346 -3.897 1.00 93.12 488 LEU A N 1
ATOM 3990 C CA . LEU A 1 488 ? 12.049 -16.547 -3.397 1.00 93.12 488 LEU A CA 1
ATOM 3991 C C . LEU A 1 488 ? 11.493 -16.989 -2.027 1.00 93.12 488 LEU A C 1
ATOM 3993 O O . LEU A 1 488 ? 11.219 -18.167 -1.807 1.00 93.12 488 LEU A O 1
ATOM 3997 N N . ASN A 1 489 ? 11.184 -16.040 -1.132 1.00 89.88 489 ASN A N 1
ATOM 3998 C CA . ASN A 1 489 ? 10.534 -16.307 0.165 1.00 89.88 489 ASN A CA 1
ATOM 3999 C C . ASN A 1 489 ? 9.067 -16.797 0.063 1.00 89.88 489 ASN A C 1
ATOM 4001 O O . ASN A 1 489 ? 8.433 -17.127 1.080 1.00 89.88 489 ASN A O 1
ATOM 4005 N N . PHE A 1 490 ? 8.500 -16.824 -1.146 1.00 89.81 490 PHE A N 1
ATOM 4006 C CA . PHE A 1 490 ? 7.167 -17.344 -1.458 1.00 89.81 490 PHE A CA 1
ATOM 4007 C C . PHE A 1 490 ? 7.198 -18.523 -2.439 1.00 89.81 490 PHE A C 1
ATOM 4009 O O . PHE A 1 490 ? 6.194 -18.776 -3.104 1.00 89.81 490 PHE A O 1
ATOM 4016 N N . ASP A 1 491 ? 8.299 -19.279 -2.448 1.00 85.62 491 ASP A N 1
ATOM 4017 C CA . ASP A 1 491 ? 8.446 -20.552 -3.164 1.00 85.62 491 ASP A CA 1
ATOM 4018 C C . ASP A 1 491 ? 8.539 -20.417 -4.700 1.00 85.62 491 ASP A C 1
ATOM 4020 O O . ASP A 1 491 ? 8.298 -21.385 -5.422 1.00 85.62 491 ASP A O 1
ATOM 4024 N N . MET A 1 492 ? 8.892 -19.234 -5.218 1.00 90.38 492 MET A N 1
ATOM 4025 C CA . MET A 1 492 ? 9.290 -19.073 -6.623 1.00 90.38 492 MET A CA 1
ATOM 4026 C C . MET A 1 492 ? 10.710 -19.617 -6.814 1.00 90.38 492 MET A C 1
ATOM 4028 O O . MET A 1 492 ? 11.555 -19.412 -5.942 1.00 90.38 492 MET A O 1
ATOM 4032 N N . SER A 1 493 ? 10.985 -20.326 -7.912 1.00 90.94 493 SER A N 1
ATOM 4033 C CA . SER A 1 493 ? 12.320 -20.892 -8.124 1.00 90.94 493 SER A CA 1
ATOM 4034 C C . SER A 1 493 ? 13.304 -19.840 -8.644 1.00 90.94 493 SER A C 1
ATOM 4036 O O . SER A 1 493 ? 12.924 -18.920 -9.368 1.00 90.94 493 SER A O 1
ATOM 4038 N N . GLU A 1 494 ? 14.590 -19.991 -8.313 1.00 89.12 494 GLU A N 1
ATOM 4039 C CA . GLU A 1 494 ? 15.648 -19.127 -8.857 1.00 89.12 494 GLU A CA 1
ATOM 4040 C C . GLU A 1 494 ? 15.720 -19.180 -10.387 1.00 89.12 494 GLU A C 1
ATOM 4042 O O . GLU A 1 494 ? 16.024 -18.164 -11.014 1.00 89.12 494 GLU A O 1
ATOM 4047 N N . SER A 1 495 ? 15.409 -20.339 -10.983 1.00 89.25 495 SER A N 1
ATOM 4048 C CA . SER A 1 495 ? 15.360 -20.523 -12.435 1.00 89.25 495 SER A CA 1
ATOM 4049 C C . SER A 1 495 ? 14.230 -19.735 -13.089 1.00 89.25 495 SER A C 1
ATOM 4051 O O . SER A 1 495 ? 14.453 -19.154 -14.146 1.00 89.25 495 SER A O 1
ATOM 4053 N N . ASP A 1 496 ? 13.055 -19.644 -12.454 1.00 90.75 496 ASP A N 1
ATOM 4054 C CA . ASP A 1 496 ? 11.926 -18.857 -12.984 1.00 90.75 496 ASP A CA 1
ATOM 4055 C C . ASP A 1 496 ? 12.224 -17.347 -12.972 1.00 90.75 496 ASP A C 1
ATOM 4057 O O . ASP A 1 496 ? 11.598 -16.568 -13.689 1.00 90.75 496 ASP A O 1
ATOM 4061 N N . LEU A 1 497 ? 13.173 -16.929 -12.131 1.00 92.88 497 LEU A N 1
ATOM 4062 C CA . LEU A 1 497 ? 13.612 -15.545 -11.977 1.00 92.88 497 LEU A CA 1
ATOM 4063 C C . LEU A 1 497 ? 14.850 -15.214 -12.821 1.00 92.88 497 LEU A C 1
ATOM 4065 O O . LEU A 1 497 ? 15.267 -14.057 -12.849 1.00 92.88 497 LEU A O 1
ATOM 4069 N N . ASN A 1 498 ? 15.460 -16.198 -13.486 1.00 95.44 498 ASN A N 1
ATOM 4070 C CA . ASN A 1 498 ? 16.574 -15.955 -14.394 1.00 95.44 498 ASN A CA 1
ATOM 4071 C C . ASN A 1 498 ? 16.046 -15.388 -15.723 1.00 95.44 498 ASN A C 1
ATOM 4073 O O . ASN A 1 498 ? 15.073 -15.883 -16.299 1.00 95.44 498 ASN A O 1
ATOM 4077 N N . LEU A 1 499 ? 16.691 -14.337 -16.223 1.00 96.75 499 LEU A N 1
ATOM 4078 C CA . LEU A 1 499 ? 16.270 -13.638 -17.435 1.00 96.75 499 LEU A CA 1
ATOM 4079 C C . LEU A 1 499 ? 16.356 -14.491 -18.713 1.00 96.75 499 LEU A C 1
ATOM 4081 O O . LEU A 1 499 ? 15.567 -14.234 -19.625 1.00 96.75 499 LEU A O 1
ATOM 4085 N N . HIS A 1 500 ? 17.198 -15.534 -18.764 1.00 96.06 500 HIS A N 1
ATOM 4086 C CA . HIS A 1 500 ? 17.195 -16.516 -19.861 1.00 96.06 500 HIS A CA 1
ATOM 4087 C C . HIS A 1 500 ? 15.853 -17.247 -19.997 1.00 96.06 500 HIS A C 1
ATOM 4089 O O . HIS A 1 500 ? 15.487 -17.665 -21.093 1.00 96.06 500 HIS A O 1
ATOM 4095 N N . VAL A 1 501 ? 15.096 -17.383 -18.905 1.00 95.31 501 VAL A N 1
ATOM 4096 C CA . VAL A 1 501 ? 13.755 -17.985 -18.907 1.00 95.31 501 VAL A CA 1
ATOM 4097 C C . VAL A 1 501 ? 12.694 -16.892 -19.009 1.00 95.31 501 VAL A C 1
ATOM 4099 O O . VAL A 1 501 ? 11.841 -16.902 -19.899 1.00 95.31 501 VAL A O 1
ATOM 4102 N N . LEU A 1 502 ? 12.780 -15.896 -18.127 1.00 96.38 502 LEU A N 1
ATOM 4103 C CA . LEU A 1 502 ? 11.726 -14.908 -17.928 1.00 96.38 502 LEU A CA 1
ATOM 4104 C C . LEU A 1 502 ? 11.512 -13.999 -19.148 1.00 96.38 502 LEU A C 1
ATOM 4106 O O . LEU A 1 502 ? 10.363 -13.687 -19.483 1.00 96.38 502 LEU A O 1
ATOM 4110 N N . ALA A 1 503 ? 12.579 -13.563 -19.831 1.00 97.31 503 ALA A N 1
ATOM 4111 C CA . ALA A 1 503 ? 12.445 -12.665 -20.979 1.00 97.31 503 ALA A CA 1
ATOM 4112 C C . ALA A 1 503 ? 11.803 -13.364 -22.197 1.00 97.31 503 ALA A C 1
ATOM 4114 O O . ALA A 1 503 ? 10.799 -12.839 -22.694 1.00 97.31 503 ALA A O 1
ATOM 4115 N N . PRO A 1 504 ? 12.259 -14.554 -22.649 1.00 96.81 504 PRO A N 1
ATOM 4116 C CA . PRO A 1 504 ? 11.590 -15.275 -23.733 1.00 96.81 504 PRO A CA 1
ATOM 4117 C C . PRO A 1 504 ? 10.132 -15.641 -23.421 1.00 96.81 504 PRO A C 1
ATOM 4119 O O . PRO A 1 504 ? 9.256 -15.401 -24.253 1.00 96.81 504 PRO A O 1
ATOM 4122 N N . GLU A 1 505 ? 9.829 -16.153 -22.222 1.00 96.31 505 GLU A N 1
ATOM 4123 C CA . GLU A 1 505 ? 8.467 -16.584 -21.859 1.00 96.31 505 GLU A CA 1
ATOM 4124 C C . GLU A 1 505 ? 7.426 -15.457 -21.928 1.00 96.31 505 GLU A C 1
ATOM 4126 O O . GLU A 1 505 ? 6.236 -15.693 -22.182 1.00 96.31 505 GLU A O 1
ATOM 4131 N N . THR A 1 506 ? 7.870 -14.219 -21.712 1.00 97.31 506 THR A N 1
ATOM 4132 C CA . THR A 1 506 ? 7.000 -13.047 -21.621 1.00 97.31 506 THR A CA 1
ATOM 4133 C C . THR A 1 506 ? 7.002 -12.216 -22.901 1.00 97.31 506 THR A C 1
ATOM 4135 O O . THR A 1 506 ? 5.925 -11.971 -23.454 1.00 97.31 506 THR A O 1
ATOM 4138 N N . LEU A 1 507 ? 8.172 -11.836 -23.430 1.00 97.50 507 LEU A N 1
ATOM 4139 C CA . LEU A 1 507 ? 8.282 -11.049 -24.665 1.00 97.50 507 LEU A CA 1
ATOM 4140 C C . LEU A 1 507 ? 7.838 -11.844 -25.897 1.00 97.50 507 LEU A C 1
ATOM 4142 O O . LEU A 1 507 ? 7.239 -11.278 -26.815 1.00 97.50 507 LEU A O 1
ATOM 4146 N N . LEU A 1 508 ? 8.058 -13.160 -25.911 1.00 97.31 508 LEU A N 1
ATOM 4147 C CA . LEU A 1 508 ? 7.678 -14.033 -27.025 1.00 97.31 508 LEU A CA 1
ATOM 4148 C C . LEU A 1 508 ? 6.384 -14.807 -26.755 1.00 97.31 508 LEU A C 1
ATOM 4150 O O . LEU A 1 508 ? 6.046 -15.737 -27.489 1.00 97.31 508 LEU A O 1
ATOM 4154 N N . HIS A 1 509 ? 5.611 -14.414 -25.737 1.00 96.62 509 HIS A N 1
ATOM 4155 C CA . HIS A 1 509 ? 4.373 -15.100 -25.385 1.00 96.62 509 HIS A CA 1
ATOM 4156 C C . HIS A 1 509 ? 3.432 -15.238 -26.594 1.00 96.62 509 HIS A C 1
ATOM 4158 O O . HIS A 1 509 ? 3.042 -14.253 -27.225 1.00 96.62 509 HIS A O 1
ATOM 4164 N N . GLY A 1 510 ? 3.058 -16.480 -26.917 1.00 94.38 510 GLY A N 1
ATOM 4165 C CA . GLY A 1 510 ? 2.191 -16.804 -28.055 1.00 94.38 510 GLY A CA 1
ATOM 4166 C C . GLY A 1 510 ? 2.875 -16.810 -29.432 1.00 94.38 510 GLY A C 1
ATOM 4167 O O . GLY A 1 510 ? 2.205 -17.111 -30.420 1.00 94.38 510 GLY A O 1
ATOM 4168 N N . LEU A 1 511 ? 4.181 -16.533 -29.519 1.00 94.50 511 LEU A N 1
ATOM 4169 C CA . LEU A 1 511 ? 4.971 -16.545 -30.755 1.00 94.50 511 LEU A CA 1
ATOM 4170 C C . LEU A 1 511 ? 5.817 -17.825 -30.824 1.00 94.50 511 LEU A C 1
ATOM 4172 O O . LEU A 1 511 ? 6.890 -17.922 -30.240 1.00 94.50 511 LEU A O 1
ATOM 4176 N N . ARG A 1 512 ? 5.311 -18.849 -31.519 1.00 88.62 512 ARG A N 1
ATOM 4177 C CA . ARG A 1 512 ? 5.979 -20.160 -31.602 1.00 88.62 512 ARG A CA 1
ATOM 4178 C C . ARG A 1 512 ? 7.232 -20.100 -32.479 1.00 88.62 512 ARG A C 1
ATOM 4180 O O . ARG A 1 512 ? 7.155 -19.607 -33.600 1.00 88.62 512 ARG A O 1
ATOM 4187 N N . GLY A 1 513 ? 8.331 -20.684 -31.996 1.00 87.94 513 GLY A N 1
ATOM 4188 C CA . GLY A 1 513 ? 9.592 -20.813 -32.739 1.00 87.94 513 GLY A CA 1
ATOM 4189 C C . GLY A 1 513 ? 10.414 -19.525 -32.837 1.00 87.94 513 GLY A C 1
ATOM 4190 O O . GLY A 1 513 ? 11.386 -19.497 -33.581 1.00 87.94 513 GLY A O 1
ATOM 4191 N N . ALA A 1 514 ? 10.012 -18.467 -32.128 1.00 91.69 514 ALA A N 1
ATOM 4192 C CA . ALA A 1 514 ? 10.847 -17.293 -31.925 1.00 91.69 514 ALA A CA 1
ATOM 4193 C C . ALA A 1 514 ? 11.790 -17.535 -30.740 1.00 91.69 514 ALA A C 1
ATOM 4195 O O . ALA A 1 514 ? 11.388 -18.151 -29.753 1.00 91.69 514 ALA A O 1
ATOM 4196 N N . GLU A 1 515 ? 13.002 -17.003 -30.831 1.00 94.06 515 GLU A N 1
ATOM 4197 C CA . GLU A 1 515 ? 14.017 -17.041 -29.778 1.00 94.06 515 GLU A CA 1
ATOM 4198 C C . GLU A 1 515 ? 14.629 -15.644 -29.635 1.00 94.06 515 GLU A C 1
ATOM 4200 O O . GLU A 1 515 ? 14.624 -14.862 -30.591 1.00 94.06 515 GLU A O 1
ATOM 4205 N N . LEU A 1 516 ? 15.107 -15.323 -28.432 1.00 96.31 516 LEU A N 1
ATOM 4206 C CA . LEU A 1 516 ? 15.908 -14.129 -28.177 1.00 96.31 516 LEU A CA 1
ATOM 4207 C C . LEU A 1 516 ? 17.374 -14.544 -28.087 1.00 96.31 516 LEU A C 1
ATOM 4209 O O . LEU A 1 516 ? 17.678 -15.569 -27.482 1.00 96.31 516 LEU A O 1
ATOM 4213 N N . THR A 1 517 ? 18.268 -13.746 -28.662 1.00 96.44 517 THR A N 1
ATOM 4214 C CA . THR A 1 517 ? 19.706 -13.877 -28.398 1.00 96.44 517 THR A CA 1
ATOM 4215 C C . THR A 1 517 ? 20.043 -13.334 -27.009 1.00 96.44 517 THR A C 1
ATOM 4217 O O . THR A 1 517 ? 19.301 -12.511 -26.467 1.00 96.44 517 THR A O 1
ATOM 4220 N N . ASP A 1 518 ? 21.191 -13.719 -26.452 1.00 96.38 518 ASP A N 1
ATOM 4221 C CA . ASP A 1 518 ? 21.635 -13.218 -25.143 1.00 96.38 518 ASP A CA 1
ATOM 4222 C C . ASP A 1 518 ? 21.783 -11.688 -25.148 1.00 96.38 518 ASP A C 1
ATOM 4224 O O . ASP A 1 518 ? 21.300 -11.002 -24.248 1.00 96.38 518 ASP A O 1
ATOM 4228 N N . GLU A 1 519 ? 22.303 -11.118 -26.238 1.00 95.56 519 GLU A N 1
ATOM 4229 C CA . GLU A 1 519 ? 22.351 -9.665 -26.448 1.00 95.56 519 GLU A CA 1
ATOM 4230 C C . GLU A 1 519 ? 20.955 -9.018 -26.337 1.00 95.56 519 GLU A C 1
ATOM 4232 O O . GLU A 1 519 ? 20.773 -7.997 -25.671 1.00 95.56 519 GLU A O 1
ATOM 4237 N N . GLN A 1 520 ? 19.933 -9.630 -26.943 1.00 96.31 520 GLN A N 1
ATOM 4238 C CA . GLN A 1 520 ? 18.558 -9.132 -26.874 1.00 96.31 520 GLN A CA 1
ATOM 4239 C C . GLN A 1 520 ? 17.974 -9.237 -25.460 1.00 96.31 520 GLN A C 1
ATOM 4241 O O . GLN A 1 520 ? 17.204 -8.362 -25.059 1.00 96.31 520 GLN A O 1
ATOM 4246 N N . ILE A 1 521 ? 18.343 -10.267 -24.695 1.00 97.81 521 ILE A N 1
ATOM 4247 C CA . ILE A 1 521 ? 17.937 -10.427 -23.292 1.00 97.81 521 ILE A CA 1
ATOM 4248 C C . ILE A 1 521 ? 18.581 -9.337 -22.424 1.00 97.81 521 ILE A C 1
ATOM 4250 O O . ILE A 1 521 ? 17.875 -8.699 -21.637 1.00 97.81 521 ILE A O 1
ATOM 4254 N N . VAL A 1 522 ? 19.875 -9.048 -22.614 1.00 96.44 522 VAL A N 1
ATOM 4255 C CA . VAL A 1 522 ? 20.564 -7.933 -21.939 1.00 96.44 522 VAL A CA 1
ATOM 4256 C C . VAL A 1 522 ? 19.860 -6.609 -22.243 1.00 96.44 522 VAL A C 1
ATOM 4258 O O . VAL A 1 522 ? 19.497 -5.871 -21.323 1.00 96.44 522 VAL A O 1
ATOM 4261 N N . VAL A 1 523 ? 19.589 -6.323 -23.522 1.00 95.19 523 VAL A N 1
ATOM 4262 C CA . VAL A 1 523 ? 18.874 -5.105 -23.943 1.00 95.19 523 VAL A CA 1
ATOM 4263 C C . VAL A 1 523 ? 17.486 -5.026 -23.304 1.00 95.19 523 VAL A C 1
ATOM 4265 O O . VAL A 1 523 ? 17.094 -3.962 -22.816 1.00 95.19 523 VAL A O 1
ATOM 4268 N N . ALA A 1 524 ? 16.748 -6.139 -23.261 1.00 96.81 524 ALA A N 1
ATOM 4269 C CA . ALA A 1 524 ? 15.437 -6.195 -22.628 1.00 96.81 524 ALA A CA 1
ATOM 4270 C C . ALA A 1 524 ? 15.513 -5.831 -21.139 1.00 96.81 524 ALA A C 1
ATOM 4272 O O . ALA A 1 524 ? 14.764 -4.972 -20.667 1.00 96.81 524 ALA A O 1
ATOM 4273 N N . ALA A 1 525 ? 16.435 -6.445 -20.403 1.00 95.94 525 ALA A N 1
ATOM 4274 C CA . ALA A 1 525 ? 16.593 -6.220 -18.974 1.00 95.94 525 ALA A CA 1
ATOM 4275 C C . ALA A 1 525 ? 17.029 -4.785 -18.651 1.00 95.94 525 ALA A C 1
ATOM 4277 O O . ALA A 1 525 ? 16.437 -4.142 -17.780 1.00 95.94 525 ALA A O 1
ATOM 4278 N N . VAL A 1 526 ? 17.986 -4.233 -19.405 1.00 94.12 526 VAL A N 1
ATOM 4279 C CA . VAL A 1 526 ? 18.407 -2.831 -19.268 1.00 94.12 526 VAL A CA 1
ATOM 4280 C C . VAL A 1 526 ? 17.240 -1.882 -19.549 1.00 94.12 526 VAL A C 1
ATOM 4282 O O . VAL A 1 526 ? 16.999 -0.959 -18.767 1.00 94.12 526 VAL A O 1
ATOM 4285 N N . ALA A 1 527 ? 16.461 -2.125 -20.607 1.00 94.50 527 ALA A N 1
ATOM 4286 C CA . ALA A 1 527 ? 15.300 -1.301 -20.935 1.00 94.50 527 ALA A CA 1
ATOM 4287 C C . ALA A 1 527 ? 14.201 -1.381 -19.860 1.00 94.50 527 ALA A C 1
ATOM 4289 O O . ALA A 1 527 ? 13.623 -0.357 -19.482 1.00 94.50 527 ALA A O 1
ATOM 4290 N N . ALA A 1 528 ? 13.937 -2.570 -19.310 1.00 95.19 528 ALA A N 1
ATOM 4291 C CA . ALA A 1 528 ? 12.988 -2.744 -18.215 1.00 95.19 528 ALA A CA 1
ATOM 4292 C C . ALA A 1 528 ? 13.465 -2.056 -16.927 1.00 95.19 528 ALA A C 1
ATOM 4294 O O . ALA A 1 528 ? 12.675 -1.370 -16.270 1.00 95.19 528 ALA A O 1
ATOM 4295 N N . GLN A 1 529 ? 14.751 -2.159 -16.583 1.00 92.69 529 GLN A N 1
ATOM 4296 C CA . GLN A 1 529 ? 15.331 -1.455 -15.439 1.00 92.69 529 GLN A CA 1
ATOM 4297 C C . GLN A 1 529 ? 15.233 0.066 -15.615 1.00 92.69 529 GLN A C 1
ATOM 4299 O O . GLN A 1 529 ? 14.767 0.769 -14.712 1.00 92.69 529 GLN A O 1
ATOM 4304 N N . ALA A 1 530 ? 15.596 0.570 -16.797 1.00 90.69 530 ALA A N 1
ATOM 4305 C CA . ALA A 1 530 ? 15.493 1.978 -17.158 1.00 90.69 530 ALA A CA 1
ATOM 4306 C C . ALA A 1 530 ? 14.044 2.484 -17.147 1.00 90.69 530 ALA A C 1
ATOM 4308 O O . ALA A 1 530 ? 13.825 3.651 -16.847 1.00 90.69 530 ALA A O 1
ATOM 4309 N N . TYR A 1 531 ? 13.050 1.629 -17.399 1.00 91.62 531 TYR A N 1
ATOM 4310 C CA . TYR A 1 531 ? 11.638 1.970 -17.228 1.00 91.62 531 TYR A CA 1
ATOM 4311 C C . TYR A 1 531 ? 11.233 2.066 -15.744 1.00 91.62 531 TYR A C 1
ATOM 4313 O O . TYR A 1 531 ? 10.581 3.027 -15.334 1.00 91.62 531 TYR A O 1
ATOM 4321 N N . HIS A 1 532 ? 11.638 1.105 -14.908 1.00 88.75 532 HIS A N 1
ATOM 4322 C CA . HIS A 1 532 ? 11.237 1.050 -13.494 1.00 88.75 532 HIS A CA 1
ATOM 4323 C C . HIS A 1 532 ? 11.879 2.153 -12.633 1.00 88.75 532 HIS A C 1
ATOM 4325 O O . HIS A 1 532 ? 11.261 2.650 -11.688 1.00 88.75 532 HIS A O 1
ATOM 4331 N N . LEU A 1 533 ? 13.109 2.575 -12.943 1.00 85.19 533 LEU A N 1
ATOM 4332 C CA . LEU A 1 533 ? 13.846 3.562 -12.144 1.00 85.19 533 LEU A CA 1
ATOM 4333 C C . LEU A 1 533 ? 13.200 4.968 -12.123 1.00 85.19 533 LEU A C 1
ATOM 4335 O O . LEU A 1 533 ? 13.067 5.542 -11.038 1.00 85.19 533 LEU A O 1
ATOM 4339 N N . PRO A 1 534 ? 12.761 5.556 -13.251 1.00 79.19 534 PRO A N 1
ATOM 4340 C CA . PRO A 1 534 ? 11.994 6.797 -13.254 1.00 79.19 534 PRO A CA 1
ATOM 4341 C C . PRO A 1 534 ? 10.619 6.664 -12.598 1.00 79.19 534 PRO A C 1
ATOM 4343 O O . PRO A 1 534 ? 10.217 7.582 -11.887 1.00 79.19 534 PRO A O 1
ATOM 4346 N N . VAL A 1 535 ? 9.923 5.529 -12.767 1.00 76.75 535 VAL A N 1
ATOM 4347 C CA . VAL A 1 535 ? 8.658 5.257 -12.053 1.00 76.75 535 VAL A CA 1
ATOM 4348 C C . VAL A 1 535 ? 8.897 5.330 -10.546 1.00 76.75 535 VAL A C 1
ATOM 4350 O O . VAL A 1 535 ? 8.163 5.998 -9.827 1.00 76.75 535 VAL A O 1
ATOM 4353 N N . ARG A 1 536 ? 10.007 4.769 -10.064 1.00 72.50 536 ARG A N 1
ATOM 4354 C CA . ARG A 1 536 ? 10.420 4.918 -8.668 1.00 72.50 536 ARG A CA 1
ATOM 4355 C C . ARG A 1 536 ? 10.694 6.371 -8.258 1.00 72.50 536 ARG A C 1
ATOM 4357 O O . ARG A 1 536 ? 10.359 6.763 -7.143 1.00 72.50 536 ARG A O 1
ATOM 4364 N N . ARG A 1 537 ? 11.267 7.193 -9.144 1.00 66.50 537 ARG A N 1
ATOM 4365 C CA . ARG A 1 537 ? 11.504 8.632 -8.900 1.00 66.50 537 ARG A CA 1
ATOM 4366 C C . ARG A 1 537 ? 10.230 9.489 -8.939 1.00 66.50 537 ARG A C 1
ATOM 4368 O O . ARG A 1 537 ? 10.264 10.600 -8.419 1.00 66.50 537 ARG A O 1
ATOM 4375 N N . HIS A 1 538 ? 9.129 8.983 -9.499 1.00 64.94 538 HIS A N 1
ATOM 4376 C CA . HIS A 1 538 ? 7.797 9.595 -9.405 1.00 64.94 538 HIS A CA 1
ATOM 4377 C C . HIS A 1 538 ? 7.154 9.465 -8.014 1.00 64.94 538 HIS A C 1
ATOM 4379 O O . HIS A 1 538 ? 6.126 10.099 -7.764 1.00 64.94 538 HIS A O 1
ATOM 4385 N N . GLY A 1 539 ? 7.740 8.672 -7.109 1.00 57.84 539 GLY A N 1
ATOM 4386 C CA . GLY A 1 539 ? 7.308 8.579 -5.715 1.00 57.84 539 GLY A CA 1
ATOM 4387 C C . GLY A 1 539 ? 7.344 9.924 -4.984 1.00 57.84 539 GLY A C 1
ATOM 4388 O O . GLY A 1 539 ? 7.976 10.885 -5.423 1.00 57.84 539 GLY A O 1
ATOM 4389 N N . LEU A 1 540 ? 6.686 9.991 -3.824 1.00 50.94 540 LEU A N 1
ATOM 4390 C CA . LEU A 1 540 ? 6.495 11.190 -2.983 1.00 50.94 540 LEU A CA 1
ATOM 4391 C C . LEU A 1 540 ? 7.765 12.011 -2.644 1.00 50.94 540 LEU A C 1
ATOM 4393 O O . LEU A 1 540 ? 7.681 13.128 -2.129 1.00 50.94 540 LEU A O 1
ATOM 4397 N N . SER A 1 541 ? 8.962 11.507 -2.926 1.00 44.62 541 SER A N 1
ATOM 4398 C CA . SER A 1 541 ? 10.245 12.102 -2.564 1.00 44.62 541 SER A CA 1
ATOM 4399 C C . SER A 1 541 ? 10.707 13.238 -3.487 1.00 44.62 541 SER A C 1
ATOM 4401 O O . SER A 1 541 ? 11.751 13.154 -4.131 1.00 44.62 541 SER A O 1
ATOM 4403 N N . GLY A 1 542 ? 9.980 14.356 -3.487 1.00 34.25 542 GLY A N 1
ATOM 4404 C CA . GLY A 1 542 ? 10.575 15.659 -3.796 1.00 34.25 542 GLY A CA 1
ATOM 4405 C C . GLY A 1 542 ? 11.380 16.202 -2.600 1.00 34.25 542 GLY A C 1
ATOM 4406 O O . GLY A 1 542 ? 11.068 15.862 -1.454 1.00 34.25 542 GLY A O 1
ATOM 4407 N N . PRO A 1 543 ? 12.377 17.088 -2.804 1.00 27.00 543 PRO A N 1
ATOM 4408 C CA . PRO A 1 543 ? 13.290 17.592 -1.759 1.00 27.00 543 PRO A CA 1
ATOM 4409 C C . PRO A 1 543 ? 12.638 18.346 -0.573 1.00 27.00 543 PRO A C 1
ATOM 4411 O O . PRO A 1 543 ? 13.344 18.785 0.334 1.00 27.00 543 PRO A O 1
ATOM 4414 N N . GLY A 1 544 ? 11.306 18.466 -0.527 1.00 27.81 544 GLY A N 1
ATOM 4415 C CA . GLY A 1 544 ? 10.550 19.172 0.510 1.00 27.81 544 GLY A CA 1
ATOM 4416 C C . GLY A 1 544 ? 9.661 18.311 1.417 1.00 27.81 544 GLY A C 1
ATOM 4417 O O . GLY A 1 544 ? 9.076 18.860 2.345 1.00 27.81 544 GLY A O 1
ATOM 4418 N N . GLN A 1 545 ? 9.550 16.989 1.225 1.00 35.38 545 GLN A N 1
ATOM 4419 C CA . GLN A 1 545 ? 8.697 16.137 2.081 1.00 35.38 545 GLN A CA 1
ATOM 4420 C C . GLN A 1 545 ? 9.360 15.714 3.403 1.00 35.38 545 GLN A C 1
ATOM 4422 O O . GLN A 1 545 ? 9.195 14.600 3.896 1.00 35.38 545 GLN A O 1
ATOM 4427 N N . ARG A 1 546 ? 10.106 16.623 4.036 1.00 34.16 546 ARG A N 1
ATOM 4428 C CA . ARG A 1 546 ? 10.429 16.453 5.452 1.00 34.16 546 ARG A CA 1
ATOM 4429 C C . ARG A 1 546 ? 9.173 16.820 6.223 1.00 34.16 546 ARG A C 1
ATOM 4431 O O . ARG A 1 546 ? 8.924 18.003 6.440 1.00 34.16 546 ARG A O 1
ATOM 4438 N N . HIS A 1 547 ? 8.408 15.808 6.639 1.00 34.97 547 HIS A N 1
ATOM 4439 C CA . HIS A 1 547 ? 7.448 15.960 7.730 1.00 34.97 547 HIS A CA 1
ATOM 4440 C C . HIS A 1 547 ? 8.112 16.801 8.818 1.00 34.97 547 HIS A C 1
ATOM 4442 O O . HIS A 1 547 ? 9.289 16.587 9.150 1.00 34.97 547 HIS A O 1
ATOM 4448 N N . SER A 1 548 ? 7.392 17.804 9.303 1.00 26.22 548 SER A N 1
ATOM 4449 C CA . SER A 1 548 ? 7.747 18.573 10.483 1.00 26.22 548 SER A CA 1
ATOM 4450 C C . SER A 1 548 ? 8.004 17.585 11.617 1.00 26.22 548 SER A C 1
ATOM 4452 O O . SER A 1 548 ? 7.099 17.164 12.330 1.00 26.22 548 SER A O 1
ATOM 4454 N N . ARG A 1 549 ? 9.267 17.166 11.775 1.00 29.73 549 ARG A N 1
ATOM 4455 C CA . ARG A 1 549 ? 9.720 16.573 13.027 1.00 29.73 549 ARG A CA 1
ATOM 4456 C C . ARG A 1 549 ? 9.330 17.589 14.101 1.00 29.73 549 ARG A C 1
ATOM 4458 O O . ARG A 1 549 ? 9.677 18.764 13.919 1.00 29.73 549 ARG A O 1
ATOM 4465 N N . PRO A 1 550 ? 8.654 17.188 15.189 1.00 23.16 550 PRO A N 1
ATOM 4466 C CA . PRO A 1 550 ? 8.592 18.060 16.347 1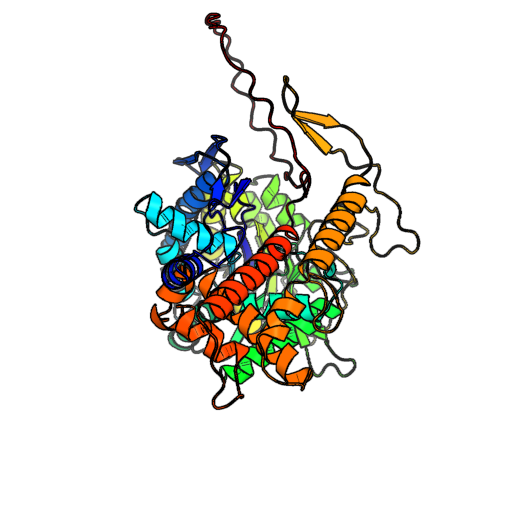.00 23.16 550 PRO A CA 1
ATOM 4467 C C . PRO A 1 550 ? 10.036 18.448 16.701 1.00 23.16 550 PRO A C 1
ATOM 4469 O O . PRO A 1 550 ? 10.950 17.642 16.471 1.00 23.16 550 PRO A O 1
ATOM 4472 N N . PRO A 1 551 ? 10.283 19.680 17.178 1.00 23.19 551 PRO A N 1
ATOM 4473 C CA . PRO A 1 551 ? 11.613 20.061 17.615 1.00 23.19 551 PRO A CA 1
ATOM 4474 C C . PRO A 1 551 ? 12.078 18.993 18.603 1.00 23.19 551 PRO A C 1
ATOM 4476 O O . PRO A 1 551 ? 11.435 18.762 19.628 1.00 23.19 551 PRO A O 1
ATOM 4479 N N . LEU A 1 552 ? 13.157 18.288 18.246 1.00 28.75 552 LEU A N 1
ATOM 4480 C CA . LEU A 1 552 ? 13.885 17.471 19.203 1.00 28.75 552 LEU A CA 1
ATOM 4481 C C . LEU A 1 552 ? 14.137 18.391 20.393 1.00 28.75 552 LEU A C 1
ATOM 4483 O O . LEU A 1 552 ? 14.647 19.499 20.199 1.00 28.75 552 LEU A O 1
ATOM 4487 N N . ALA A 1 553 ? 13.692 17.971 21.579 1.00 27.02 553 ALA A N 1
ATOM 4488 C CA . ALA A 1 553 ? 13.980 18.684 22.808 1.00 27.02 553 ALA A CA 1
ATOM 4489 C C . ALA A 1 553 ? 15.474 19.013 22.790 1.00 27.02 553 ALA A C 1
ATOM 4491 O O . ALA A 1 553 ? 16.306 18.118 22.616 1.00 27.02 553 ALA A O 1
ATOM 4492 N N . GLY A 1 554 ? 15.789 20.309 22.839 1.00 25.25 554 GLY A N 1
ATOM 4493 C CA . GLY A 1 554 ? 17.170 20.762 22.872 1.00 25.25 554 GLY A CA 1
ATOM 4494 C C . GLY A 1 554 ? 17.914 20.060 24.009 1.00 25.25 554 GLY A C 1
ATOM 4495 O O . GLY A 1 554 ? 17.279 19.628 24.978 1.00 25.25 554 GLY A O 1
ATOM 4496 N N . PRO A 1 555 ? 19.245 19.926 23.905 1.00 24.81 555 PRO A N 1
ATOM 4497 C CA . PRO A 1 555 ? 20.020 19.379 25.006 1.00 24.81 555 PRO A CA 1
ATOM 4498 C C . PRO A 1 555 ? 19.718 20.182 26.285 1.00 24.81 555 PRO A C 1
ATOM 4500 O O . PRO A 1 555 ? 19.443 21.388 26.189 1.00 24.81 555 PRO A O 1
ATOM 4503 N N . PRO A 1 556 ? 19.737 19.541 27.469 1.00 25.80 556 PRO A N 1
ATOM 4504 C CA . PRO A 1 556 ? 19.606 20.261 28.723 1.00 25.80 556 PRO A CA 1
ATOM 4505 C C . PRO A 1 556 ? 20.627 21.399 28.743 1.00 25.80 556 PRO A C 1
ATOM 4507 O O . PRO A 1 556 ? 21.797 21.208 28.406 1.00 25.80 556 PRO A O 1
ATOM 4510 N N . ARG A 1 557 ? 20.160 22.603 29.080 1.00 28.38 557 ARG A N 1
ATOM 4511 C CA . ARG A 1 557 ? 21.028 23.743 29.361 1.00 28.38 557 ARG A CA 1
ATOM 4512 C C . ARG A 1 557 ? 21.746 23.470 30.677 1.00 28.38 557 ARG A C 1
ATOM 4514 O O . ARG A 1 557 ? 21.320 23.984 31.698 1.00 28.38 557 ARG A O 1
ATOM 4521 N N . ASP A 1 558 ? 22.827 22.710 30.619 1.00 26.88 558 ASP A N 1
ATOM 4522 C CA . ASP A 1 558 ? 23.826 22.680 31.677 1.00 26.88 558 ASP A CA 1
ATOM 4523 C C . ASP A 1 558 ? 25.172 23.059 31.069 1.00 26.88 558 ASP A C 1
ATOM 4525 O O . ASP A 1 558 ? 25.687 22.427 30.145 1.00 26.88 558 ASP A O 1
ATOM 4529 N N . GLY A 1 559 ? 25.689 24.191 31.542 1.00 30.44 559 GLY A N 1
ATOM 4530 C CA . GLY A 1 559 ? 26.978 24.717 31.143 1.00 30.44 559 GLY A CA 1
ATOM 4531 C C . GLY A 1 559 ? 28.098 23.814 31.636 1.00 30.44 559 GLY A C 1
ATOM 4532 O O . GLY A 1 559 ? 28.271 23.621 32.834 1.00 30.44 559 GLY A O 1
ATOM 4533 N N . ALA A 1 560 ? 28.906 23.330 30.703 1.00 24.11 560 ALA A N 1
ATOM 4534 C CA . ALA A 1 560 ? 30.282 22.951 30.964 1.00 24.11 560 ALA A CA 1
ATOM 4535 C C . ALA A 1 560 ? 31.086 23.217 29.690 1.00 24.11 560 ALA A C 1
ATOM 4537 O O . ALA A 1 560 ? 30.889 22.585 28.654 1.00 24.11 560 ALA A O 1
ATOM 4538 N N . ALA A 1 561 ? 31.946 24.227 29.767 1.00 27.56 561 ALA A N 1
ATOM 4539 C CA . ALA A 1 561 ? 32.921 24.556 28.745 1.00 27.56 561 ALA A CA 1
ATOM 4540 C C . ALA A 1 561 ? 33.884 23.381 28.550 1.00 27.56 561 ALA A C 1
ATOM 4542 O O . ALA A 1 561 ? 34.528 22.970 29.511 1.00 27.56 561 ALA A O 1
ATOM 4543 N N . ILE A 1 562 ? 34.029 22.885 27.318 1.00 26.95 562 ILE A N 1
ATOM 4544 C CA . ILE A 1 562 ? 35.184 22.072 26.927 1.00 26.95 562 ILE A CA 1
ATOM 4545 C C . ILE A 1 562 ? 35.614 22.469 25.509 1.00 26.95 562 ILE A C 1
ATOM 4547 O O . ILE A 1 562 ? 34.964 22.126 24.528 1.00 26.95 562 ILE A O 1
ATOM 4551 N N . GLY A 1 563 ? 36.707 23.236 25.466 1.00 23.17 563 GLY A N 1
ATOM 4552 C CA . GLY A 1 563 ? 37.878 23.001 24.617 1.00 23.17 563 GLY A CA 1
ATOM 4553 C C . GLY A 1 563 ? 37.696 22.950 23.104 1.00 23.17 563 GLY A C 1
ATOM 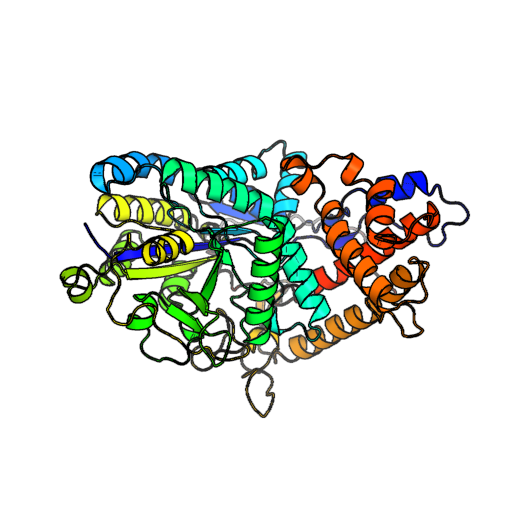4554 O O . GLY A 1 563 ? 37.348 21.917 22.541 1.00 23.17 563 GLY A O 1
ATOM 4555 N N . GLU A 1 564 ? 38.092 24.041 22.452 1.00 24.58 564 GLU A N 1
ATOM 4556 C CA . GLU A 1 564 ? 38.545 24.059 21.063 1.00 24.58 564 GLU A CA 1
ATOM 4557 C C . GLU A 1 564 ? 39.572 22.948 20.797 1.00 24.58 564 GLU A C 1
ATOM 4559 O O . GLU A 1 564 ? 40.614 22.906 21.441 1.00 24.58 564 GLU A O 1
ATOM 4564 N N . PHE A 1 565 ? 39.326 22.108 19.791 1.00 24.16 565 PHE A N 1
ATOM 4565 C CA . PHE A 1 565 ? 40.390 21.455 19.027 1.00 24.16 565 PHE A CA 1
ATOM 4566 C C . PHE A 1 565 ? 39.941 21.313 17.569 1.00 24.16 565 PHE A C 1
ATOM 4568 O O . PHE A 1 565 ? 39.228 20.390 17.183 1.00 24.16 565 PHE A O 1
ATOM 4575 N N . LEU A 1 566 ? 40.355 22.285 16.754 1.00 23.05 566 LEU A N 1
ATOM 4576 C CA . LEU A 1 566 ? 40.453 22.148 15.303 1.00 23.05 566 LEU A CA 1
ATOM 4577 C C . LEU A 1 566 ? 41.685 21.298 14.970 1.00 23.05 566 LEU A C 1
ATOM 4579 O O . LEU A 1 566 ? 42.760 21.552 15.515 1.00 23.05 566 LEU A O 1
ATOM 4583 N N . PRO A 1 567 ? 41.580 20.421 13.964 1.00 25.73 567 PRO A N 1
ATOM 4584 C CA . PRO A 1 567 ? 42.620 20.378 12.943 1.00 25.73 567 PRO A CA 1
ATOM 4585 C C . PRO A 1 567 ? 42.065 20.833 11.592 1.00 25.73 567 PRO A C 1
ATOM 4587 O O . PRO A 1 567 ? 41.007 20.406 11.135 1.00 25.73 567 PRO A O 1
ATOM 4590 N N . ARG A 1 568 ? 42.816 21.742 10.968 1.00 24.45 568 ARG A N 1
ATOM 4591 C CA . ARG A 1 568 ? 42.683 22.165 9.572 1.00 24.45 568 ARG A CA 1
ATOM 4592 C C . ARG A 1 568 ? 43.304 21.111 8.645 1.00 24.45 568 ARG A C 1
ATOM 4594 O O . ARG A 1 568 ? 44.320 20.525 9.001 1.00 24.45 568 ARG A O 1
ATOM 4601 N N . GLY A 1 569 ? 42.773 21.026 7.424 1.00 23.50 569 GLY A N 1
ATOM 4602 C CA . GLY A 1 569 ? 43.307 20.248 6.294 1.00 23.50 569 GLY A CA 1
ATOM 4603 C C . GLY A 1 569 ? 42.503 18.961 6.095 1.00 23.50 569 GLY A C 1
ATOM 4604 O O . GLY A 1 569 ? 42.226 18.283 7.069 1.00 23.50 569 GLY A O 1
ATOM 4605 N N . THR A 1 570 ? 42.015 18.588 4.918 1.00 24.98 570 THR A N 1
ATOM 4606 C CA . THR A 1 570 ? 42.396 18.922 3.541 1.00 24.98 570 THR A CA 1
ATOM 4607 C C . THR A 1 570 ? 41.245 18.543 2.589 1.00 24.98 570 THR A C 1
ATOM 4609 O O . THR A 1 570 ? 40.335 17.804 2.949 1.00 24.98 570 THR A O 1
ATOM 4612 N N . ASP A 1 571 ? 41.323 19.090 1.376 1.00 24.70 571 ASP A N 1
ATOM 4613 C CA . ASP A 1 571 ? 40.726 18.629 0.116 1.00 24.70 571 ASP A CA 1
ATOM 4614 C C . ASP A 1 571 ? 39.227 18.834 -0.150 1.00 24.70 571 ASP A C 1
ATOM 4616 O O . ASP A 1 571 ? 38.329 18.051 0.151 1.00 24.70 571 ASP A O 1
ATOM 4620 N N . ARG A 1 572 ? 38.997 19.947 -0.859 1.00 24.67 572 ARG A N 1
ATOM 4621 C CA . ARG A 1 572 ? 37.814 20.219 -1.670 1.00 24.67 572 ARG A CA 1
ATOM 4622 C C . ARG A 1 572 ? 37.729 19.184 -2.795 1.00 24.67 572 ARG A C 1
ATOM 4624 O O . ARG A 1 572 ? 38.516 19.248 -3.733 1.00 24.67 572 ARG A O 1
ATOM 4631 N N . VAL A 1 573 ? 36.711 18.331 -2.768 1.00 23.58 573 VAL A N 1
ATOM 4632 C CA . VAL A 1 573 ? 36.261 17.617 -3.970 1.00 23.58 573 VAL A CA 1
ATOM 4633 C C . VAL A 1 573 ? 35.114 18.412 -4.590 1.00 23.58 573 VAL A C 1
ATOM 4635 O O . VAL A 1 573 ? 34.006 18.483 -4.058 1.00 23.58 573 VAL A O 1
ATOM 4638 N N . GLN A 1 574 ? 35.421 19.075 -5.704 1.00 22.92 574 GLN A N 1
ATOM 4639 C CA . GLN A 1 574 ? 34.452 19.650 -6.633 1.00 22.92 574 GLN A CA 1
ATOM 4640 C C . GLN A 1 574 ? 33.729 18.496 -7.338 1.00 22.92 574 GLN A C 1
ATOM 4642 O O . GLN A 1 574 ? 34.329 17.807 -8.156 1.00 22.92 574 GLN A O 1
ATOM 4647 N N . ILE A 1 575 ? 32.445 18.289 -7.048 1.00 24.58 575 ILE A N 1
ATOM 4648 C CA . ILE A 1 575 ? 31.595 17.409 -7.858 1.00 24.58 575 ILE A CA 1
ATOM 4649 C C . ILE A 1 575 ? 30.950 18.282 -8.934 1.00 24.58 575 ILE A C 1
ATOM 4651 O O . ILE A 1 575 ? 30.041 19.067 -8.659 1.00 24.58 575 ILE A O 1
ATOM 4655 N N . GLY A 1 576 ? 31.484 18.192 -10.151 1.00 22.12 576 GLY A N 1
ATOM 4656 C CA . GLY A 1 576 ? 30.877 18.760 -11.346 1.00 22.12 576 GLY A CA 1
ATOM 4657 C C . GLY A 1 576 ? 29.732 17.874 -11.826 1.00 22.12 576 GLY A C 1
ATOM 4658 O O . GLY A 1 576 ? 29.942 16.701 -12.119 1.00 22.12 576 GLY A O 1
ATOM 4659 N N . LEU A 1 577 ? 28.531 18.444 -11.938 1.00 23.19 577 LEU A N 1
ATOM 4660 C CA . LEU A 1 577 ? 27.464 17.874 -12.755 1.00 23.19 577 LEU A CA 1
ATOM 4661 C C . LEU A 1 5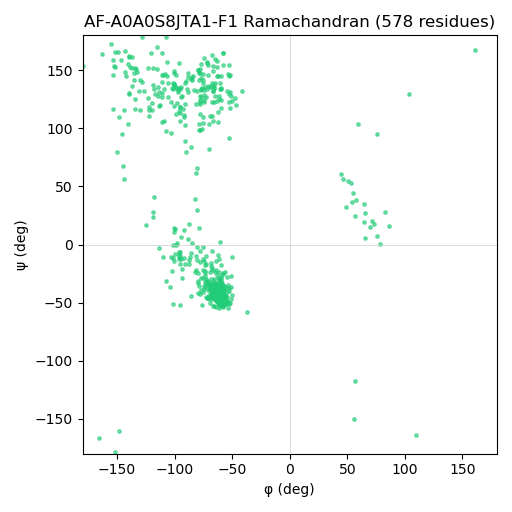77 ? 27.887 17.965 -14.227 1.00 23.19 577 LEU A C 1
ATOM 4663 O O . LEU A 1 577 ? 27.935 19.062 -14.787 1.00 23.19 577 LEU A O 1
ATOM 4667 N N . ARG A 1 578 ? 28.177 16.827 -14.862 1.00 20.69 578 ARG A N 1
ATOM 4668 C CA . ARG A 1 578 ? 28.063 16.704 -16.317 1.00 20.69 578 ARG A CA 1
ATOM 4669 C C . ARG A 1 578 ? 26.659 16.210 -16.630 1.00 20.69 578 ARG A C 1
ATOM 4671 O O . ARG A 1 578 ? 26.229 15.183 -16.120 1.00 20.69 578 ARG A O 1
ATOM 4678 N N . ALA A 1 579 ? 25.961 17.025 -17.408 1.00 22.84 579 ALA A N 1
ATOM 4679 C CA . ALA A 1 579 ? 24.630 16.775 -17.919 1.00 22.84 579 ALA A CA 1
ATOM 4680 C C . ALA A 1 579 ? 24.628 15.593 -18.896 1.00 22.84 579 ALA A C 1
ATOM 4682 O O . ALA A 1 579 ? 25.476 15.544 -19.789 1.00 22.84 579 ALA A O 1
ATOM 4683 N N . LEU A 1 580 ? 23.641 14.715 -18.729 1.00 26.02 580 LEU A N 1
ATOM 4684 C CA . LEU A 1 580 ? 22.954 13.982 -19.788 1.00 26.02 580 LEU A CA 1
ATOM 4685 C C . LEU A 1 580 ? 21.455 14.089 -19.507 1.00 26.02 580 LEU A C 1
ATOM 4687 O O . LEU A 1 580 ? 21.080 13.925 -18.320 1.00 26.02 580 LEU A O 1
#